Protein AF-0000000087743681 (afdb_homodimer)

Nearest PDB structures (foldseek):
  2qkp-assembly2_D  TM=9.495E-01  e=1.041E-11  Streptococcus mutans UA159
  3cax-assembly1_A-2  TM=4.106E-01  e=3.798E-18  Pyrococcus furiosus DSM 3638
  3vol-assembly1_A-2  TM=6.262E-01  e=2.852E-05  Pseudomonas aeruginosa PAO1
  4hi4-assembly1_B  TM=6.109E-01  e=2.702E-05  Pseudomonas aeruginosa
  4ew7-assembly1_A-2  TM=5.580E-01  e=5.424E-03  Salmonella enterica subsp. enterica serovar Typhimurium str. 14028S

Structure (mmCIF, N/CA/C/O backbone):
data_AF-0000000087743681-model_v1
#
loop_
_entity.id
_entity.type
_entity.pdbx_description
1 polymer 'Histidine kinase'
#
loop_
_atom_site.group_PDB
_atom_site.id
_atom_site.type_symbol
_atom_site.label_atom_id
_atom_site.label_alt_id
_atom_site.label_comp_id
_atom_site.label_asym_id
_atom_site.label_entity_id
_atom_site.label_seq_id
_atom_site.pdbx_PDB_ins_code
_atom_site.Cartn_x
_atom_site.Cartn_y
_atom_site.Cartn_z
_atom_site.occupancy
_atom_site.B_iso_or_equiv
_atom_site.auth_seq_id
_atom_site.auth_comp_id
_atom_site.auth_asym_id
_atom_site.auth_atom_id
_atom_site.pdbx_PDB_model_num
ATOM 1 N N . MET A 1 1 ? -3.689 -43.469 -3.391 1 66.62 1 MET A N 1
ATOM 2 C CA . MET A 1 1 ? -4.605 -44 -2.395 1 66.62 1 MET A CA 1
ATOM 3 C C . MET A 1 1 ? -5.988 -43.375 -2.516 1 66.62 1 MET A C 1
ATOM 5 O O . MET A 1 1 ? -6.988 -44.094 -2.627 1 66.62 1 MET A O 1
ATOM 9 N N . LEU A 1 2 ? -6.008 -42.125 -2.654 1 68.56 2 LEU A N 1
ATOM 10 C CA . LEU A 1 2 ? -7.305 -41.438 -2.693 1 68.56 2 LEU A CA 1
ATOM 11 C C . LEU A 1 2 ? -8.07 -41.812 -3.959 1 68.56 2 LEU A C 1
ATOM 13 O O . LEU A 1 2 ? -9.273 -42.062 -3.906 1 68.56 2 LEU A O 1
ATOM 17 N N . LEU A 1 3 ? -7.426 -42 -5.016 1 75.06 3 LEU A N 1
ATOM 18 C CA . LEU A 1 3 ? -8.094 -42.312 -6.277 1 75.06 3 LEU A CA 1
ATOM 19 C C . LEU A 1 3 ? -8.703 -43.719 -6.242 1 75.06 3 LEU A C 1
ATOM 21 O O . LEU A 1 3 ? -9.781 -43.938 -6.805 1 75.06 3 LEU A O 1
ATOM 25 N N . VAL A 1 4 ? -8.016 -44.5 -5.527 1 70.38 4 VAL A N 1
ATOM 26 C CA . VAL A 1 4 ? -8.516 -45.875 -5.402 1 70.38 4 VAL A CA 1
ATOM 27 C C . VAL A 1 4 ? -9.812 -45.875 -4.602 1 70.38 4 VAL A C 1
ATOM 29 O O . VAL A 1 4 ? -10.781 -46.562 -4.977 1 70.38 4 VAL A O 1
ATOM 32 N N . VAL A 1 5 ? -9.781 -45.094 -3.549 1 68.5 5 VAL A N 1
ATOM 33 C CA . VAL A 1 5 ? -10.961 -45 -2.695 1 68.5 5 VAL A CA 1
ATOM 34 C C . VAL A 1 5 ? -12.125 -44.406 -3.482 1 68.5 5 VAL A C 1
ATOM 36 O O . VAL A 1 5 ? -13.25 -44.906 -3.428 1 68.5 5 VAL A O 1
ATOM 39 N N . ILE A 1 6 ? -11.852 -43.469 -4.238 1 76.19 6 ILE A N 1
ATOM 40 C CA . ILE A 1 6 ? -12.898 -42.781 -4.965 1 76.19 6 ILE A CA 1
ATOM 41 C C . ILE A 1 6 ? -13.43 -43.656 -6.09 1 76.19 6 ILE A C 1
ATOM 43 O O . ILE A 1 6 ? -14.648 -43.719 -6.312 1 76.19 6 ILE A O 1
ATOM 47 N N . LYS A 1 7 ? -12.625 -44.344 -6.691 1 75.06 7 LYS A N 1
ATOM 48 C CA . LYS A 1 7 ? -13.047 -45.25 -7.75 1 75.06 7 LYS A CA 1
ATOM 49 C C . LYS A 1 7 ? -13.906 -46.375 -7.184 1 75.06 7 LYS A C 1
ATOM 51 O O . LYS A 1 7 ? -14.891 -46.781 -7.812 1 75.06 7 LYS A O 1
ATOM 56 N N . GLY A 1 8 ? -13.508 -46.812 -6.004 1 73.88 8 GLY A N 1
ATOM 57 C CA . GLY A 1 8 ? -14.336 -47.812 -5.34 1 73.88 8 GLY A CA 1
ATOM 58 C C . GLY A 1 8 ? -15.734 -47.312 -5.031 1 73.88 8 GLY A C 1
ATOM 59 O O . GLY A 1 8 ? -16.719 -48 -5.344 1 73.88 8 GLY A O 1
ATOM 60 N N . ALA A 1 9 ? -15.734 -46.156 -4.438 1 75.69 9 ALA A N 1
ATOM 61 C CA . ALA A 1 9 ? -17.031 -45.531 -4.129 1 75.69 9 ALA A CA 1
ATOM 62 C C . ALA A 1 9 ? -17.844 -45.312 -5.402 1 75.69 9 ALA A C 1
ATOM 64 O O . ALA A 1 9 ? -19.062 -45.469 -5.41 1 75.69 9 ALA A O 1
ATOM 65 N N . PHE A 1 10 ? -17.266 -44.969 -6.422 1 78.75 10 PHE A N 1
ATOM 66 C CA . PHE A 1 10 ? -17.891 -44.75 -7.715 1 78.75 10 PHE A CA 1
ATOM 67 C C . PHE A 1 10 ? -18.516 -46.031 -8.25 1 78.75 10 PHE A C 1
ATOM 69 O O . PHE A 1 10 ? -19.672 -46.031 -8.664 1 78.75 10 PHE A O 1
ATOM 76 N N . ASN A 1 11 ? -17.781 -47.094 -8.219 1 76.75 11 ASN A N 1
ATOM 77 C CA . ASN A 1 11 ? -18.25 -48.375 -8.719 1 76.75 11 ASN A CA 1
ATOM 78 C C . ASN A 1 11 ? -19.438 -48.875 -7.914 1 76.75 11 ASN A C 1
ATOM 80 O O . ASN A 1 11 ? -20.312 -49.562 -8.453 1 76.75 11 ASN A O 1
ATOM 84 N N . ASP A 1 12 ? -19.438 -48.438 -6.652 1 77.31 12 ASP A N 1
ATOM 85 C CA . ASP A 1 12 ? -20.516 -48.844 -5.773 1 77.31 12 ASP A CA 1
ATOM 86 C C . ASP A 1 12 ? -21.703 -47.906 -5.852 1 77.31 12 ASP A C 1
ATOM 88 O O . ASP A 1 12 ? -22.734 -48.125 -5.215 1 77.31 12 ASP A O 1
ATOM 92 N N . GLY A 1 13 ? -21.547 -46.875 -6.637 1 75.81 13 GLY A N 1
ATOM 93 C CA . GLY A 1 13 ? -22.609 -45.906 -6.738 1 75.81 13 GLY A CA 1
ATOM 94 C C . GLY A 1 13 ? -22.797 -45.094 -5.473 1 75.81 13 GLY A C 1
ATOM 95 O O . GLY A 1 13 ? -23.906 -44.688 -5.133 1 75.81 13 GLY A O 1
ATOM 96 N N . MET A 1 14 ? -21.688 -44.938 -4.723 1 81 14 MET A N 1
ATOM 97 C CA . MET A 1 14 ? -21.812 -44.312 -3.408 1 81 14 MET A CA 1
ATOM 98 C C . MET A 1 14 ? -20.969 -43.031 -3.332 1 81 14 MET A C 1
ATOM 100 O O . MET A 1 14 ? -20.344 -42.781 -2.307 1 81 14 MET A O 1
ATOM 104 N N . ILE A 1 15 ? -21.031 -42.375 -4.52 1 86.19 15 ILE A N 1
ATOM 105 C CA . ILE A 1 15 ? -20.312 -41.094 -4.477 1 86.19 15 ILE A CA 1
ATOM 106 C C . ILE A 1 15 ? -21.094 -40.094 -3.611 1 86.19 15 ILE A C 1
ATOM 108 O O . ILE A 1 15 ? -22.312 -39.969 -3.742 1 86.19 15 ILE A O 1
ATOM 112 N N . THR A 1 16 ? -20.453 -39.5 -2.59 1 84.38 16 THR A N 1
ATOM 113 C CA . THR A 1 16 ? -21.031 -38.5 -1.691 1 84.38 16 THR A CA 1
ATOM 114 C C . THR A 1 16 ? -20.422 -37.125 -1.944 1 84.38 16 THR A C 1
ATOM 116 O O . THR A 1 16 ? -19.328 -37.031 -2.508 1 84.38 16 THR A O 1
ATOM 119 N N . PRO A 1 17 ? -21.172 -36.188 -1.579 1 85.44 17 PRO A N 1
ATOM 120 C CA . PRO A 1 17 ? -20.609 -34.844 -1.67 1 85.44 17 PRO A CA 1
ATOM 121 C C . PRO A 1 17 ? -19.266 -34.688 -0.953 1 85.44 17 PRO A C 1
ATOM 123 O O . PRO A 1 17 ? -18.391 -33.938 -1.396 1 85.44 17 PRO A O 1
ATOM 126 N N . LYS A 1 18 ? -19.141 -35.375 0.052 1 86.06 18 LYS A N 1
ATOM 127 C CA . LYS A 1 18 ? -17.891 -35.344 0.809 1 86.06 18 LYS A CA 1
ATOM 128 C C . LYS A 1 18 ? -16.734 -35.875 -0.022 1 86.06 18 LYS A C 1
ATOM 130 O O . LYS A 1 18 ? -15.633 -35.344 0.007 1 86.06 18 LYS A O 1
ATOM 135 N N . LEU A 1 19 ? -16.969 -36.969 -0.723 1 85.75 19 LEU A N 1
ATOM 136 C CA . LEU A 1 19 ? -15.938 -37.562 -1.569 1 85.75 19 LEU A CA 1
ATOM 137 C C . LEU A 1 19 ? -15.578 -36.625 -2.721 1 85.75 19 LEU A C 1
ATOM 139 O O . LEU A 1 19 ? -14.406 -36.531 -3.098 1 85.75 19 LEU A O 1
ATOM 143 N N . VAL A 1 20 ? -16.578 -35.969 -3.252 1 88.06 20 VAL A N 1
ATOM 144 C CA . VAL A 1 20 ? -16.359 -35.031 -4.332 1 88.06 20 VAL A CA 1
ATOM 145 C C . VAL A 1 20 ? -15.508 -33.875 -3.822 1 88.06 20 VAL A C 1
ATOM 147 O O . VAL A 1 20 ? -14.586 -33.406 -4.5 1 88.06 20 VAL A O 1
ATOM 150 N N . ALA A 1 21 ? -15.797 -33.469 -2.625 1 86.88 21 ALA A N 1
ATOM 151 C CA . ALA A 1 21 ? -15.023 -32.406 -2.008 1 86.88 21 ALA A CA 1
ATOM 152 C C . ALA A 1 21 ? -13.578 -32.812 -1.78 1 86.88 21 ALA A C 1
ATOM 154 O O . ALA A 1 21 ? -12.648 -32.031 -1.954 1 86.88 21 ALA A O 1
ATOM 155 N N . GLN A 1 22 ? -13.398 -33.969 -1.445 1 87.12 22 GLN A N 1
ATOM 156 C CA . GLN A 1 22 ? -12.062 -34.469 -1.175 1 87.12 22 GLN A CA 1
ATOM 157 C C . GLN A 1 22 ? -11.227 -34.531 -2.449 1 87.12 22 GLN A C 1
ATOM 159 O O . GLN A 1 22 ? -10.047 -34.156 -2.445 1 87.12 22 GLN A O 1
ATOM 164 N N . ILE A 1 23 ? -11.82 -35 -3.527 1 90.19 23 ILE A N 1
ATOM 165 C CA . ILE A 1 23 ? -11.055 -35.125 -4.762 1 90.19 23 ILE A CA 1
ATOM 166 C C . ILE A 1 23 ? -10.75 -33.75 -5.332 1 90.19 23 ILE A C 1
ATOM 168 O O . ILE A 1 23 ? -9.758 -33.562 -6.047 1 90.19 23 ILE A O 1
ATOM 172 N N . ARG A 1 24 ? -11.523 -32.812 -5.02 1 90.81 24 ARG A N 1
ATOM 173 C CA . ARG A 1 24 ? -11.312 -31.438 -5.496 1 90.81 24 ARG A CA 1
ATOM 174 C C . ARG A 1 24 ? -10.039 -30.844 -4.895 1 90.81 24 ARG A C 1
ATOM 176 O O . ARG A 1 24 ? -9.516 -29.844 -5.402 1 90.81 24 ARG A O 1
ATOM 183 N N . GLU A 1 25 ? -9.516 -31.391 -3.857 1 90.81 25 GLU A N 1
ATOM 184 C CA . GLU A 1 25 ? -8.258 -30.953 -3.26 1 90.81 25 GLU A CA 1
ATOM 185 C C . GLU A 1 25 ? -7.105 -31.094 -4.246 1 90.81 25 GLU A C 1
ATOM 187 O O . GLU A 1 25 ? -6.035 -30.5 -4.043 1 90.81 25 GLU A O 1
ATOM 192 N N . ILE A 1 26 ? -7.375 -31.859 -5.312 1 92.56 26 ILE A N 1
ATOM 193 C CA . ILE A 1 26 ? -6.34 -32.062 -6.32 1 92.56 26 ILE A CA 1
ATOM 194 C C . ILE A 1 26 ? -5.91 -30.734 -6.906 1 92.56 26 ILE A C 1
ATOM 196 O O . ILE A 1 26 ? -4.805 -30.609 -7.438 1 92.56 26 ILE A O 1
ATOM 200 N N . ALA A 1 27 ? -6.797 -29.781 -6.797 1 90.94 27 ALA A N 1
ATOM 201 C CA . ALA A 1 27 ? -6.496 -28.438 -7.277 1 90.94 27 ALA A CA 1
ATOM 202 C C . ALA A 1 27 ? -5.262 -27.859 -6.586 1 90.94 27 ALA A C 1
ATOM 204 O O . ALA A 1 27 ? -4.484 -27.125 -7.199 1 90.94 27 ALA A O 1
ATOM 205 N N . ILE A 1 28 ? -5.047 -28.156 -5.355 1 90.44 28 ILE A N 1
ATOM 206 C CA . ILE A 1 28 ? -3.891 -27.688 -4.598 1 90.44 28 ILE A CA 1
ATOM 207 C C . ILE A 1 28 ? -2.615 -28.297 -5.176 1 90.44 28 ILE A C 1
ATOM 209 O O . ILE A 1 28 ? -1.618 -27.609 -5.367 1 90.44 28 ILE A O 1
ATOM 213 N N . HIS A 1 29 ? -2.736 -29.625 -5.477 1 92.38 29 HIS A N 1
ATOM 214 C CA . HIS A 1 29 ? -1.619 -30.328 -6.094 1 92.38 29 HIS A CA 1
ATOM 215 C C . HIS A 1 29 ? -1.269 -29.734 -7.449 1 92.38 29 HIS A C 1
ATOM 217 O O . HIS A 1 29 ? -0.092 -29.516 -7.754 1 92.38 29 HIS A O 1
ATOM 223 N N . TYR A 1 30 ? -2.293 -29.453 -8.211 1 93 30 TYR A N 1
ATOM 224 C CA . TYR A 1 30 ? -2.078 -28.891 -9.531 1 93 30 TYR A CA 1
ATOM 225 C C . TYR A 1 30 ? -1.488 -27.484 -9.438 1 93 30 TYR A C 1
ATOM 227 O O . TYR A 1 30 ? -0.643 -27.109 -10.25 1 93 30 TYR A O 1
ATOM 235 N N . ALA A 1 31 ? -1.891 -26.734 -8.469 1 91.06 31 ALA A N 1
ATOM 236 C CA . ALA A 1 31 ? -1.338 -25.406 -8.266 1 91.06 31 ALA A CA 1
ATOM 237 C C . ALA A 1 31 ? 0.148 -25.469 -7.926 1 91.06 31 ALA A C 1
ATOM 239 O O . ALA A 1 31 ? 0.943 -24.672 -8.43 1 91.06 31 ALA A O 1
ATOM 240 N N . LYS A 1 32 ? 0.505 -26.375 -7.102 1 91.44 32 LYS A N 1
ATOM 241 C CA . LYS A 1 32 ? 1.907 -26.562 -6.742 1 91.44 32 LYS A CA 1
ATOM 242 C C . LYS A 1 32 ? 2.756 -26.875 -7.973 1 91.44 32 LYS A C 1
ATOM 244 O O . LYS A 1 32 ? 3.814 -26.266 -8.164 1 91.44 32 LYS A O 1
ATOM 249 N N . LYS A 1 33 ? 2.281 -27.781 -8.773 1 92.62 33 LYS A N 1
ATOM 250 C CA . LYS A 1 33 ? 3 -28.141 -9.992 1 92.62 33 LYS A CA 1
ATOM 251 C C . LYS A 1 33 ? 3.119 -26.938 -10.93 1 92.62 33 LYS A C 1
ATOM 253 O O . LYS A 1 33 ? 4.199 -26.656 -11.453 1 92.62 33 LYS A O 1
ATOM 258 N N . GLY A 1 34 ? 2.018 -26.312 -11.102 1 91.38 34 GLY A N 1
ATOM 259 C CA . GLY A 1 34 ? 1.958 -25.172 -12.016 1 91.38 34 GLY A CA 1
ATOM 260 C C . GLY A 1 34 ? 2.84 -24.016 -11.586 1 91.38 34 GLY A C 1
ATOM 261 O O . GLY A 1 34 ? 3.434 -23.344 -12.43 1 91.38 34 GLY A O 1
ATOM 262 N N . ASP A 1 35 ? 2.971 -23.844 -10.297 1 90.69 35 ASP A N 1
ATOM 263 C CA . ASP A 1 35 ? 3.701 -22.703 -9.773 1 90.69 35 ASP A CA 1
ATOM 264 C C . ASP A 1 35 ? 5.184 -23.016 -9.602 1 90.69 35 ASP A C 1
ATOM 266 O O . ASP A 1 35 ? 6.043 -22.172 -9.828 1 90.69 35 ASP A O 1
ATOM 270 N N . LEU A 1 36 ? 5.516 -24.234 -9.258 1 92.62 36 LEU A N 1
ATOM 271 C CA . LEU A 1 36 ? 6.863 -24.531 -8.773 1 92.62 36 LEU A CA 1
ATOM 272 C C . LEU A 1 36 ? 7.668 -25.281 -9.812 1 92.62 36 LEU A C 1
ATOM 274 O O . LEU A 1 36 ? 8.891 -25.156 -9.883 1 92.62 36 LEU A O 1
ATOM 278 N N . LEU A 1 37 ? 7.008 -26.094 -10.68 1 93.5 37 LEU A N 1
ATOM 279 C CA . LEU A 1 37 ? 7.766 -27 -11.539 1 93.5 37 LEU A CA 1
ATOM 280 C C . LEU A 1 37 ? 7.68 -26.547 -13 1 93.5 37 LEU A C 1
ATOM 282 O O . LEU A 1 37 ? 8.711 -26.359 -13.648 1 93.5 37 LEU A O 1
ATOM 286 N N . TYR A 1 38 ? 6.477 -26.312 -13.523 1 93 38 TYR A N 1
ATOM 287 C CA . TYR A 1 38 ? 6.289 -26.047 -14.945 1 93 38 TYR A CA 1
ATOM 288 C C . TYR A 1 38 ? 7.047 -24.797 -15.375 1 93 38 TYR A C 1
ATOM 290 O O . TYR A 1 38 ? 7.816 -24.828 -16.344 1 93 38 TYR A O 1
ATOM 298 N N . PRO A 1 39 ? 6.879 -23.734 -14.641 1 90.88 39 PRO A N 1
ATOM 299 C CA . PRO A 1 39 ? 7.574 -22.516 -15.07 1 90.88 39 PRO A CA 1
ATOM 300 C C . PRO A 1 39 ? 9.094 -22.656 -15.031 1 90.88 39 PRO A C 1
ATOM 302 O O . PRO A 1 39 ? 9.789 -22.156 -15.914 1 90.88 39 PRO A O 1
ATOM 305 N N . HIS A 1 40 ? 9.539 -23.312 -13.992 1 90.88 40 HIS A N 1
ATOM 306 C CA . HIS A 1 40 ? 10.977 -23.48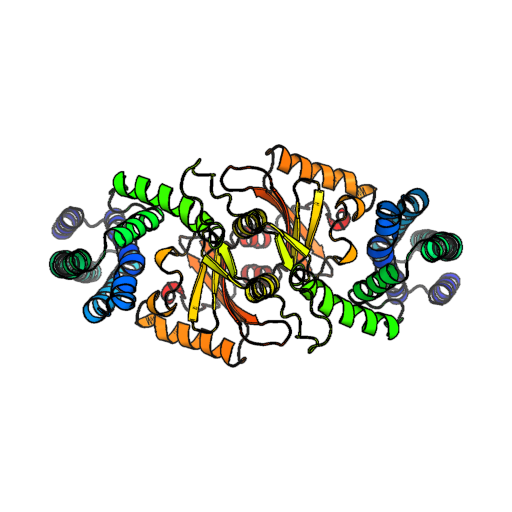4 -13.844 1 90.88 40 HIS A CA 1
ATOM 307 C C . HIS A 1 40 ? 11.547 -24.344 -14.969 1 90.88 40 HIS A C 1
ATOM 309 O O . HIS A 1 40 ? 12.594 -24.016 -15.531 1 90.88 40 HIS A O 1
ATOM 315 N N . LEU A 1 41 ? 10.891 -25.406 -15.344 1 92.69 41 LEU A N 1
ATOM 316 C CA . LEU A 1 41 ? 11.289 -26.25 -16.469 1 92.69 41 LEU A CA 1
ATOM 317 C C . LEU A 1 41 ? 11.328 -25.453 -17.766 1 92.69 41 LEU A C 1
ATOM 319 O O . LEU A 1 41 ? 12.281 -25.562 -18.547 1 92.69 41 LEU A O 1
ATOM 323 N N . LYS A 1 42 ? 10.367 -24.703 -17.906 1 89.75 42 LYS A N 1
ATOM 324 C CA . LYS A 1 42 ? 10.219 -23.938 -19.141 1 89.75 42 LYS A CA 1
ATOM 325 C C . LYS A 1 42 ? 11.273 -22.828 -19.234 1 89.75 42 LYS A C 1
ATOM 327 O O . LYS A 1 42 ? 11.969 -22.719 -20.25 1 89.75 42 LYS A O 1
ATOM 332 N N . THR A 1 43 ? 11.469 -22.062 -18.203 1 89.69 43 THR A N 1
ATOM 333 C CA . THR A 1 43 ? 12.273 -20.844 -18.266 1 89.69 43 THR A CA 1
ATOM 334 C C . THR A 1 43 ? 13.758 -21.172 -18.109 1 89.69 43 THR A C 1
ATOM 336 O O . THR A 1 43 ? 14.602 -20.562 -18.781 1 89.69 43 THR A O 1
ATOM 339 N N . LYS A 1 44 ? 14.055 -22.109 -17.297 1 89.31 44 LYS A N 1
ATOM 340 C CA . LYS A 1 44 ? 15.461 -22.391 -17.016 1 89.31 44 LYS A CA 1
ATOM 341 C C . LYS A 1 44 ? 16 -23.484 -17.938 1 89.31 44 LYS A C 1
ATOM 343 O O . LYS A 1 44 ? 17.172 -23.438 -18.328 1 89.31 44 LYS A O 1
ATOM 348 N N . TYR A 1 45 ? 15.211 -24.422 -18.328 1 92 45 TYR A N 1
ATOM 349 C CA . TYR A 1 45 ? 15.719 -25.594 -19.047 1 92 45 TYR A CA 1
ATOM 350 C C . TYR A 1 45 ? 15.102 -25.688 -20.422 1 92 45 TYR A C 1
ATOM 352 O O . TYR A 1 45 ? 15.344 -26.656 -21.156 1 92 45 TYR A O 1
ATOM 360 N N . ASP A 1 46 ? 14.203 -24.766 -20.75 1 90.88 46 ASP A N 1
ATOM 361 C CA . ASP A 1 46 ? 13.594 -24.688 -22.062 1 90.88 46 ASP A CA 1
ATOM 362 C C . ASP A 1 46 ? 12.781 -25.938 -22.375 1 90.88 46 ASP A C 1
ATOM 364 O O . ASP A 1 46 ? 12.812 -26.438 -23.5 1 90.88 46 ASP A O 1
ATOM 368 N N . ILE A 1 47 ? 12.266 -26.516 -21.406 1 90.31 47 ILE A N 1
ATOM 369 C CA . ILE A 1 47 ? 11.383 -27.672 -21.562 1 90.31 47 ILE A CA 1
ATOM 370 C C . ILE A 1 47 ? 9.93 -27.234 -21.391 1 90.31 47 ILE A C 1
ATOM 372 O O . ILE A 1 47 ? 9.414 -27.203 -20.281 1 90.31 47 ILE A O 1
ATOM 376 N N . SER A 1 48 ? 9.258 -26.953 -22.469 1 85.75 48 SER A N 1
ATOM 377 C CA . SER A 1 48 ? 7.93 -26.344 -22.422 1 85.75 48 SER A CA 1
ATOM 378 C C . SER A 1 48 ? 6.855 -27.328 -22.875 1 85.75 48 SER A C 1
ATOM 380 O O . SER A 1 48 ? 5.695 -27.219 -22.484 1 85.75 48 SER A O 1
ATOM 382 N N . GLY A 1 49 ? 7.172 -28.25 -23.703 1 83.88 49 GLY A N 1
ATOM 383 C CA . GLY A 1 49 ? 6.176 -29.141 -24.25 1 83.88 49 GLY A CA 1
ATOM 384 C C . GLY A 1 49 ? 5.355 -29.859 -23.203 1 83.88 49 GLY A C 1
ATOM 385 O O . GLY A 1 49 ? 4.172 -29.562 -23.016 1 83.88 49 GLY A O 1
ATOM 386 N N . PRO A 1 50 ? 5.992 -30.672 -22.5 1 82.62 50 PRO A N 1
ATOM 387 C CA . PRO A 1 50 ? 5.273 -31.391 -21.453 1 82.62 50 PRO A CA 1
ATOM 388 C C . PRO A 1 50 ? 4.625 -30.469 -20.422 1 82.62 50 PRO A C 1
ATOM 390 O O . PRO A 1 50 ? 3.488 -30.703 -20.016 1 82.62 50 PRO A O 1
ATOM 393 N N . SER A 1 51 ? 5.277 -29.438 -20.125 1 83.94 51 SER A N 1
ATOM 394 C CA . SER A 1 51 ? 4.785 -28.516 -19.094 1 83.94 51 SER A CA 1
ATOM 395 C C . SER A 1 51 ? 3.504 -27.828 -19.547 1 83.94 51 SER A C 1
ATOM 397 O O . SER A 1 51 ? 2.518 -27.797 -18.797 1 83.94 51 SER A O 1
ATOM 399 N N . ASP A 1 52 ? 3.453 -27.312 -20.75 1 88.81 52 ASP A N 1
ATOM 400 C CA . ASP A 1 52 ? 2.303 -26.562 -21.25 1 88.81 52 ASP A CA 1
ATOM 401 C C . ASP A 1 52 ? 1.074 -27.453 -21.375 1 88.81 52 ASP A C 1
ATOM 403 O O . ASP A 1 52 ? -0.027 -27.062 -20.984 1 88.81 52 ASP A O 1
ATOM 407 N N . VAL A 1 53 ? 1.281 -28.578 -21.875 1 90.56 53 VAL A N 1
ATOM 408 C CA . VAL A 1 53 ? 0.176 -29.516 -22.094 1 90.56 53 VAL A CA 1
ATOM 409 C C . VAL A 1 53 ? -0.372 -29.984 -20.766 1 90.56 53 VAL A C 1
ATOM 411 O O . VAL A 1 53 ? -1.584 -29.969 -20.531 1 90.56 53 VAL A O 1
ATOM 414 N N . MET A 1 54 ? 0.497 -30.359 -19.938 1 93.19 54 MET A N 1
ATOM 415 C CA . MET A 1 54 ? 0.061 -30.891 -18.656 1 93.19 54 MET A CA 1
ATOM 416 C C . MET A 1 54 ? -0.634 -29.812 -17.828 1 93.19 54 MET A C 1
ATOM 418 O O . MET A 1 54 ? -1.612 -30.094 -17.125 1 93.19 54 MET A O 1
ATOM 422 N N . TRP A 1 55 ? -0.109 -28.625 -17.922 1 92.06 55 TRP A N 1
ATOM 423 C CA . TRP A 1 55 ? -0.731 -27.516 -17.203 1 92.06 55 TRP A CA 1
ATOM 424 C C . TRP A 1 55 ? -2.15 -27.281 -17.703 1 92.06 55 TRP A C 1
ATOM 426 O O . TRP A 1 55 ? -3.076 -27.109 -16.906 1 92.06 55 TRP A O 1
ATOM 436 N N . THR A 1 56 ? -2.309 -27.297 -18.953 1 91.94 56 THR A N 1
ATOM 437 C CA . THR A 1 56 ? -3.621 -27.125 -19.578 1 91.94 56 THR A CA 1
ATOM 438 C C . THR A 1 56 ? -4.59 -28.203 -19.094 1 91.94 56 THR A C 1
ATOM 440 O O . THR A 1 56 ? -5.727 -27.906 -18.734 1 91.94 56 THR A O 1
ATOM 443 N N . VAL A 1 57 ? -4.094 -29.375 -19.109 1 94.38 57 VAL A N 1
ATOM 444 C CA . VAL A 1 57 ? -4.926 -30.5 -18.703 1 94.38 57 VAL A CA 1
ATOM 445 C C . VAL A 1 57 ? -5.281 -30.359 -17.219 1 94.38 57 VAL A C 1
ATOM 447 O O . VAL A 1 57 ? -6.414 -30.641 -16.812 1 94.38 57 VAL A O 1
ATOM 450 N N . ASP A 1 58 ? -4.297 -29.969 -16.359 1 94.38 58 ASP A N 1
ATOM 451 C CA . ASP A 1 58 ? -4.566 -29.703 -14.945 1 94.38 58 ASP A CA 1
ATOM 452 C C . ASP A 1 58 ? -5.746 -28.75 -14.781 1 94.38 58 ASP A C 1
ATOM 454 O O . ASP A 1 58 ? -6.66 -29 -14 1 94.38 58 ASP A O 1
ATOM 458 N N . ASP A 1 59 ? -5.734 -27.734 -15.578 1 92.19 59 ASP A N 1
ATOM 459 C CA . ASP A 1 59 ? -6.766 -26.719 -15.5 1 92.19 59 ASP A CA 1
ATOM 460 C C . ASP A 1 59 ? -8.125 -27.266 -15.922 1 92.19 59 ASP A C 1
ATOM 462 O O . ASP A 1 59 ? -9.148 -26.969 -15.305 1 92.19 59 ASP A O 1
ATOM 466 N N . GLU A 1 60 ? -8.117 -28 -16.906 1 93.69 60 GLU A N 1
ATOM 467 C CA . GLU A 1 60 ? -9.359 -28.594 -17.391 1 93.69 60 GLU A CA 1
ATOM 468 C C . GLU A 1 60 ? -9.977 -29.516 -16.359 1 93.69 60 GLU A C 1
ATOM 470 O O . GLU A 1 60 ? -11.195 -29.5 -16.141 1 93.69 60 GLU A O 1
ATOM 475 N N . ILE A 1 61 ? -9.133 -30.297 -15.75 1 94.38 61 ILE A N 1
ATOM 476 C CA . ILE A 1 61 ? -9.594 -31.219 -14.719 1 94.38 61 ILE A CA 1
ATOM 477 C C . ILE A 1 61 ? -10.164 -30.438 -13.539 1 94.38 61 ILE A C 1
ATOM 479 O O . ILE A 1 61 ? -11.258 -30.734 -13.055 1 94.38 61 ILE A O 1
ATOM 483 N N . ARG A 1 62 ? -9.383 -29.484 -13.125 1 93.38 62 ARG A N 1
ATOM 484 C CA . ARG A 1 62 ? -9.812 -28.625 -12.016 1 93.38 62 ARG A CA 1
ATOM 485 C C . ARG A 1 62 ? -11.172 -28 -12.312 1 93.38 62 ARG A C 1
ATOM 487 O O . ARG A 1 62 ? -12.078 -28.031 -11.477 1 93.38 62 ARG A O 1
ATOM 494 N N . ASP A 1 63 ? -11.359 -27.469 -13.523 1 92 63 ASP A N 1
ATOM 495 C CA . ASP A 1 63 ? -12.594 -26.797 -13.93 1 92 63 ASP A CA 1
ATOM 496 C C . ASP A 1 63 ? -13.766 -27.766 -13.953 1 92 63 ASP A C 1
ATOM 498 O O . ASP A 1 63 ? -14.867 -27.422 -13.516 1 92 63 ASP A O 1
ATOM 502 N N . GLU A 1 64 ? -13.5 -28.875 -14.445 1 93.25 64 GLU A N 1
ATOM 503 C CA . GLU A 1 64 ? -14.547 -29.891 -14.523 1 93.25 64 GLU A CA 1
ATOM 504 C C . GLU A 1 64 ? -14.984 -30.344 -13.133 1 93.25 64 GLU A C 1
ATOM 506 O O . GLU A 1 64 ? -16.172 -30.516 -12.875 1 93.25 64 GLU A O 1
ATOM 511 N N . LEU A 1 65 ? -14.047 -30.531 -12.289 1 92.69 65 LEU A N 1
ATOM 512 C CA . LEU A 1 65 ? -14.375 -30.938 -10.922 1 92.69 65 LEU A CA 1
ATOM 513 C C . LEU A 1 65 ? -15.156 -29.844 -10.211 1 92.69 65 LEU A C 1
ATOM 515 O O . LEU A 1 65 ? -16.062 -30.125 -9.422 1 92.69 65 LEU A O 1
ATOM 519 N N . ASN A 1 66 ? -14.773 -28.656 -10.438 1 90 66 ASN A N 1
ATOM 520 C CA . ASN A 1 66 ? -15.492 -27.531 -9.859 1 90 66 ASN A CA 1
ATOM 521 C C . ASN A 1 66 ? -16.938 -27.5 -10.328 1 90 66 ASN A C 1
ATOM 523 O O . ASN A 1 66 ? -17.844 -27.266 -9.523 1 90 66 ASN A O 1
ATOM 527 N N . ARG A 1 67 ? -17.141 -27.688 -11.602 1 91.12 67 ARG A N 1
ATOM 528 C CA . ARG A 1 67 ? -18.484 -27.734 -12.172 1 91.12 67 ARG A CA 1
ATOM 529 C C . ARG A 1 67 ? -19.297 -28.859 -11.562 1 91.12 67 ARG A C 1
ATOM 531 O O . ARG A 1 67 ? -20.453 -28.656 -11.156 1 91.12 67 ARG A O 1
ATOM 538 N N . LEU A 1 68 ? -18.703 -29.969 -11.5 1 91.69 68 LEU A N 1
ATOM 539 C CA . LEU A 1 68 ? -19.391 -31.141 -10.992 1 91.69 68 LEU A CA 1
ATOM 540 C C . LEU A 1 68 ? -19.703 -31 -9.508 1 91.69 68 LEU A C 1
ATOM 542 O O . LEU A 1 68 ? -20.703 -31.516 -9.023 1 91.69 68 LEU A O 1
ATOM 546 N N . GLY A 1 69 ? -18.828 -30.359 -8.836 1 90.5 69 GLY A N 1
ATOM 547 C CA . GLY A 1 69 ? -19 -30.156 -7.402 1 90.5 69 GLY A CA 1
ATOM 548 C C . GLY A 1 69 ? -20.172 -29.266 -7.059 1 90.5 69 GLY A C 1
ATOM 549 O O . GLY A 1 69 ? -20.641 -29.266 -5.922 1 90.5 69 GLY A O 1
ATOM 550 N N . LYS A 1 70 ? -20.688 -28.531 -7.969 1 87.88 70 LYS A N 1
ATOM 551 C CA . LYS A 1 70 ? -21.781 -27.594 -7.738 1 87.88 70 LYS A CA 1
ATOM 552 C C . LYS A 1 70 ? -23.141 -28.281 -7.863 1 87.88 70 LYS A C 1
ATOM 554 O O . LYS A 1 70 ? -24.156 -27.734 -7.449 1 87.88 70 LYS A O 1
ATOM 559 N N . PHE A 1 71 ? -23.094 -29.516 -8.391 1 86.12 71 PHE A N 1
ATOM 560 C CA . PHE A 1 71 ? -24.344 -30.25 -8.57 1 86.12 71 PHE A CA 1
ATOM 561 C C . PHE A 1 71 ? -24.812 -30.844 -7.246 1 86.12 71 PHE A C 1
ATOM 563 O O . PHE A 1 71 ? -24 -31.312 -6.449 1 86.12 71 PHE A O 1
ATOM 570 N N . ILE A 1 72 ? -26.094 -30.812 -7.098 1 78.75 72 ILE A N 1
ATOM 571 C CA . ILE A 1 72 ? -26.703 -31.391 -5.906 1 78.75 72 ILE A CA 1
ATOM 572 C C . ILE A 1 72 ? -27.203 -32.812 -6.215 1 78.75 72 ILE A C 1
ATOM 574 O O . ILE A 1 72 ? -27.172 -33.688 -5.344 1 78.75 72 ILE A O 1
ATOM 578 N N . ASP A 1 73 ? -27.656 -33 -7.414 1 82.88 73 ASP A N 1
ATOM 579 C CA . ASP A 1 73 ? -28.203 -34.281 -7.832 1 82.88 73 ASP A CA 1
ATOM 580 C C . ASP A 1 73 ? -27.203 -35.031 -8.727 1 82.88 73 ASP A C 1
ATOM 582 O O . ASP A 1 73 ? -26.781 -34.5 -9.758 1 82.88 73 ASP A O 1
ATOM 586 N N . TYR A 1 74 ? -26.906 -36.281 -8.25 1 86.5 74 TYR A N 1
ATOM 587 C CA . TYR A 1 74 ? -25.938 -37.062 -8.992 1 86.5 74 TYR A CA 1
ATOM 588 C C . TYR A 1 74 ? -26.641 -38.062 -9.906 1 86.5 74 TYR A C 1
ATOM 590 O O . TYR A 1 74 ? -26.609 -39.281 -9.672 1 86.5 74 TYR A O 1
ATOM 598 N N . GLY A 1 75 ? -27.25 -37.594 -10.984 1 87.5 75 GLY A N 1
ATOM 599 C CA . GLY A 1 75 ? -27.891 -38.469 -11.945 1 87.5 75 GLY A CA 1
ATOM 600 C C . GLY A 1 75 ? -26.906 -39.219 -12.828 1 87.5 75 GLY A C 1
ATOM 601 O O . GLY A 1 75 ? -25.703 -39.125 -12.648 1 87.5 75 GLY A O 1
ATOM 602 N N . PRO A 1 76 ? -27.422 -40.094 -13.727 1 88.81 76 PRO A N 1
ATOM 603 C CA . PRO A 1 76 ? -26.562 -40.906 -14.602 1 88.81 76 PRO A CA 1
ATOM 604 C C . PRO A 1 76 ? -25.578 -40.062 -15.414 1 88.81 76 PRO A C 1
ATOM 606 O O . PRO A 1 76 ? -24.422 -40.438 -15.57 1 88.81 76 PRO A O 1
ATOM 609 N N . SER A 1 77 ? -25.969 -38.969 -15.867 1 91 77 SER A N 1
ATOM 610 C CA . SER A 1 77 ? -25.109 -38.062 -16.656 1 91 77 SER A CA 1
ATOM 611 C C . SER A 1 77 ? -23.969 -37.531 -15.805 1 91 77 SER A C 1
ATOM 613 O O . SER A 1 77 ? -22.844 -37.375 -16.281 1 91 77 SER A O 1
ATOM 615 N N . TRP A 1 78 ? -24.266 -37.188 -14.562 1 92.5 78 TRP A N 1
ATOM 616 C CA . TRP A 1 78 ? -23.234 -36.719 -13.633 1 92.5 78 TRP A CA 1
ATOM 617 C C . TRP A 1 78 ? -22.172 -37.781 -13.406 1 92.5 78 TRP A C 1
ATOM 619 O O . TRP A 1 78 ? -20.969 -37.5 -13.477 1 92.5 78 TRP A O 1
ATOM 629 N N . TYR A 1 79 ? -22.625 -39 -13.25 1 90.12 79 TYR A N 1
ATOM 630 C CA . TYR A 1 79 ? -21.688 -40.094 -13 1 90.12 79 TYR A CA 1
ATOM 631 C C . TYR A 1 79 ? -20.797 -40.344 -14.203 1 90.12 79 TYR A C 1
ATOM 633 O O . TYR A 1 79 ? -19.609 -40.656 -14.055 1 90.12 79 TYR A O 1
ATOM 641 N N . GLU A 1 80 ? -21.391 -40.25 -15.312 1 91.5 80 GLU A N 1
ATOM 642 C CA . GLU A 1 80 ? -20.594 -40.438 -16.531 1 91.5 80 GLU A CA 1
ATOM 643 C C . GLU A 1 80 ? -19.5 -39.375 -16.641 1 91.5 80 GLU A C 1
ATOM 645 O O . GLU A 1 80 ? -18.344 -39.719 -16.938 1 91.5 80 GLU A O 1
ATOM 650 N N . LYS A 1 81 ? -19.859 -38.219 -16.422 1 93.38 81 LYS A N 1
ATOM 651 C CA . LYS A 1 81 ? -18.891 -37.125 -16.484 1 93.38 81 LYS A CA 1
ATOM 652 C C . LYS A 1 81 ? -17.812 -37.281 -15.406 1 93.38 81 LYS A C 1
ATOM 654 O O . LYS A 1 81 ? -16.641 -37 -15.641 1 93.38 81 LYS A O 1
ATOM 659 N N . PHE A 1 82 ? -18.281 -37.656 -14.258 1 93.31 82 PHE A N 1
ATOM 660 C CA . PHE A 1 82 ? -17.359 -37.844 -13.141 1 93.31 82 PHE A CA 1
ATOM 661 C C . PHE A 1 82 ? -16.359 -38.938 -13.438 1 93.31 82 PHE A C 1
ATOM 663 O O . PHE A 1 82 ? -15.18 -38.812 -13.109 1 93.31 82 PHE A O 1
ATOM 670 N N . GLU A 1 83 ? -16.844 -40 -14.039 1 90.19 83 GLU A N 1
ATOM 671 C CA . GLU A 1 83 ? -15.953 -41.094 -14.422 1 90.19 83 GLU A CA 1
ATOM 672 C C . GLU A 1 83 ? -14.883 -40.625 -15.406 1 90.19 83 GLU A C 1
ATOM 674 O O . GLU A 1 83 ? -13.727 -41.031 -15.305 1 90.19 83 GLU A O 1
ATOM 679 N N . VAL A 1 84 ? -15.281 -39.875 -16.344 1 94.06 84 VAL A N 1
ATOM 680 C CA . VAL A 1 84 ? -14.359 -39.344 -17.344 1 94.06 84 VAL A CA 1
ATOM 681 C C . VAL A 1 84 ? -13.258 -38.531 -16.672 1 94.06 84 VAL A C 1
ATOM 683 O O . VAL A 1 84 ? -12.078 -38.656 -17 1 94.06 84 VAL A O 1
ATOM 686 N N . VAL A 1 85 ? -13.664 -37.656 -15.727 1 94.75 85 VAL A N 1
ATOM 687 C CA . VAL A 1 85 ? -12.695 -36.812 -15.039 1 94.75 85 VAL A CA 1
ATOM 688 C C . VAL A 1 85 ? -11.742 -37.688 -14.211 1 94.75 85 VAL A C 1
ATOM 690 O O . VAL A 1 85 ? -10.539 -37.406 -14.156 1 94.75 85 VAL A O 1
ATOM 693 N N . LEU A 1 86 ? -12.258 -38.719 -13.625 1 92.19 86 LEU A N 1
ATOM 694 C CA . LEU A 1 86 ? -11.414 -39.594 -12.836 1 92.19 86 LEU A CA 1
ATOM 695 C C . LEU A 1 86 ? -10.375 -40.281 -13.719 1 92.19 86 LEU A C 1
ATOM 697 O O . LEU A 1 86 ? -9.227 -40.469 -13.305 1 92.19 86 LEU A O 1
ATOM 701 N N . LYS A 1 87 ? -10.836 -40.688 -14.867 1 93.38 87 LYS A N 1
ATOM 702 C CA . LYS A 1 87 ? -9.906 -41.312 -15.805 1 93.38 87 LYS A CA 1
ATOM 703 C C . LYS A 1 87 ? -8.805 -40.344 -16.203 1 93.38 87 LYS A C 1
ATOM 705 O O . LYS A 1 87 ? -7.641 -40.719 -16.328 1 93.38 87 LYS A O 1
ATOM 710 N N . ARG A 1 88 ? -9.141 -39.156 -16.422 1 95.25 88 ARG A N 1
ATOM 711 C CA . ARG A 1 88 ? -8.172 -38.125 -16.781 1 95.25 88 ARG A CA 1
ATOM 712 C C . ARG A 1 88 ? -7.18 -37.875 -15.648 1 95.25 88 ARG A C 1
ATOM 714 O O . ARG A 1 88 ? -5.992 -37.656 -15.891 1 95.25 88 ARG A O 1
ATOM 721 N N . ILE A 1 89 ? -7.641 -37.906 -14.445 1 94.94 89 ILE A N 1
ATOM 722 C CA . ILE A 1 89 ? -6.777 -37.75 -13.281 1 94.94 89 ILE A CA 1
ATOM 723 C C . ILE A 1 89 ? -5.766 -38.875 -13.234 1 94.94 89 ILE A C 1
ATOM 725 O O . ILE A 1 89 ? -4.578 -38.656 -12.992 1 94.94 89 ILE A O 1
ATOM 729 N N . GLU A 1 90 ? -6.25 -40.062 -13.5 1 93.44 90 GLU A N 1
ATOM 730 C CA . GLU A 1 90 ? -5.371 -41.219 -13.516 1 93.44 90 GLU A CA 1
ATOM 731 C C . GLU A 1 90 ? -4.297 -41.094 -14.586 1 93.44 90 GLU A C 1
ATOM 733 O O . GLU A 1 90 ? -3.131 -41.406 -14.352 1 93.44 90 GLU A O 1
ATOM 738 N N . GLU A 1 91 ? -4.727 -40.688 -15.727 1 94.81 91 GLU A N 1
ATOM 739 C CA . GLU A 1 91 ? -3.779 -40.5 -16.812 1 94.81 91 GLU A CA 1
ATOM 740 C C . GLU A 1 91 ? -2.738 -39.438 -16.438 1 94.81 91 GLU A C 1
ATOM 742 O O . GLU A 1 91 ? -1.558 -39.594 -16.766 1 94.81 91 GLU A O 1
ATOM 747 N N . MET A 1 92 ? -3.184 -38.375 -15.797 1 95.38 92 MET A N 1
ATOM 748 C CA . MET A 1 92 ? -2.264 -37.312 -15.383 1 95.38 92 MET A CA 1
ATOM 749 C C . MET A 1 92 ? -1.26 -37.844 -14.359 1 95.38 92 MET A C 1
ATOM 751 O O . MET A 1 92 ? -0.076 -37.5 -14.414 1 95.38 92 MET A O 1
ATOM 755 N N . ILE A 1 93 ? -1.724 -38.656 -13.445 1 93.62 93 ILE A N 1
ATOM 756 C CA . ILE A 1 93 ? -0.837 -39.25 -12.445 1 93.62 93 ILE A CA 1
ATOM 757 C C . ILE A 1 93 ? 0.252 -40.062 -13.141 1 93.62 93 ILE A C 1
ATOM 759 O O . ILE A 1 93 ? 1.427 -39.969 -12.773 1 93.62 93 ILE A O 1
ATOM 763 N N . TYR A 1 94 ? -0.172 -40.781 -14.125 1 94.5 94 TYR A N 1
ATOM 764 C CA . TYR A 1 94 ? 0.788 -41.562 -14.898 1 94.5 94 TYR A CA 1
ATOM 765 C C . TYR A 1 94 ? 1.82 -40.656 -15.562 1 94.5 94 TYR A C 1
ATOM 767 O O . TYR A 1 94 ? 3.023 -40.906 -15.484 1 94.5 94 TYR A O 1
ATOM 775 N N . LYS A 1 95 ? 1.395 -39.656 -16.234 1 94.62 95 LYS A N 1
ATOM 776 C CA . LYS A 1 95 ? 2.283 -38.719 -16.922 1 94.62 95 LYS A CA 1
ATOM 777 C C . LYS A 1 95 ? 3.223 -38.031 -15.93 1 94.62 95 LYS A C 1
ATOM 779 O O . LYS A 1 95 ? 4.391 -37.781 -16.25 1 94.62 95 LYS A O 1
ATOM 784 N N . GLU A 1 96 ? 2.752 -37.656 -14.766 1 94.94 96 GLU A N 1
ATOM 785 C CA . GLU A 1 96 ? 3.59 -37.031 -13.742 1 94.94 96 GLU A CA 1
ATOM 786 C C . GLU A 1 96 ? 4.711 -38 -13.312 1 94.94 96 GLU A C 1
ATOM 788 O O . GLU A 1 96 ? 5.883 -37.594 -13.289 1 94.94 96 GLU A O 1
ATOM 793 N N . ASN A 1 97 ? 4.41 -39.219 -13.102 1 94.25 97 ASN A N 1
ATOM 794 C CA . ASN A 1 97 ? 5.348 -40.188 -12.547 1 94.25 97 ASN A CA 1
ATOM 795 C C . ASN A 1 97 ? 6.352 -40.656 -13.594 1 94.25 97 ASN A C 1
ATOM 797 O O . ASN A 1 97 ? 7.496 -41 -13.266 1 94.25 97 ASN A O 1
ATOM 801 N N . ASN A 1 98 ? 5.91 -40.594 -14.82 1 95 98 ASN A N 1
ATOM 802 C CA . ASN A 1 98 ? 6.746 -41.219 -15.844 1 95 98 ASN A CA 1
ATOM 803 C C . ASN A 1 98 ? 7.371 -40.188 -16.766 1 95 98 ASN A C 1
ATOM 805 O O . ASN A 1 98 ? 8.281 -40.5 -17.531 1 95 98 ASN A O 1
ATOM 809 N N . ILE A 1 99 ? 6.918 -39 -16.672 1 94.06 99 ILE A N 1
ATOM 810 C CA . ILE A 1 99 ? 7.438 -38 -17.562 1 94.06 99 ILE A CA 1
ATOM 811 C C . ILE A 1 99 ? 7.887 -36.781 -16.766 1 94.06 99 ILE A C 1
ATOM 813 O O . ILE A 1 99 ? 9.086 -36.5 -16.641 1 94.06 99 ILE A O 1
ATOM 817 N N . LEU A 1 100 ? 7.012 -36.094 -16.031 1 94.81 100 LEU A N 1
ATOM 818 C CA . LEU A 1 100 ? 7.281 -34.812 -15.398 1 94.81 100 LEU A CA 1
ATOM 819 C C . LEU A 1 100 ? 8.359 -34.938 -14.32 1 94.81 100 LEU A C 1
ATOM 821 O O . LEU A 1 100 ? 9.391 -34.281 -14.383 1 94.81 100 LEU A O 1
ATOM 825 N N . PHE A 1 101 ? 8.109 -35.812 -13.352 1 94.44 101 PHE A N 1
ATOM 826 C CA . PHE A 1 101 ? 8.984 -35.906 -12.188 1 94.44 101 PHE A CA 1
ATOM 827 C C . PHE A 1 101 ? 10.375 -36.406 -12.594 1 94.44 101 PHE A C 1
ATOM 829 O O . PHE A 1 101 ? 11.383 -35.844 -12.156 1 94.44 101 PHE A O 1
ATOM 836 N N . PRO A 1 102 ? 10.438 -37.375 -13.445 1 94.81 102 PRO A N 1
ATOM 837 C CA . PRO A 1 102 ? 11.766 -37.812 -13.914 1 94.81 102 PRO A CA 1
ATOM 838 C C . PRO A 1 102 ? 12.516 -36.688 -14.633 1 94.81 102 PRO A C 1
ATOM 840 O O . PRO A 1 102 ? 13.727 -36.531 -14.438 1 94.81 102 PRO A O 1
ATOM 843 N N . ILE A 1 103 ? 11.859 -35.906 -15.461 1 94.25 103 ILE A N 1
ATOM 844 C CA . ILE A 1 103 ? 12.492 -34.781 -16.172 1 94.25 103 ILE A CA 1
ATOM 845 C C . ILE A 1 103 ? 12.992 -33.75 -15.156 1 94.25 103 ILE A C 1
ATOM 847 O O . ILE A 1 103 ? 14.102 -33.25 -15.297 1 94.25 103 ILE A O 1
ATOM 851 N N . CYS A 1 104 ? 12.242 -33.469 -14.141 1 95.12 104 CYS A N 1
ATOM 852 C CA . CYS A 1 104 ? 12.656 -32.531 -13.094 1 95.12 104 CYS A CA 1
ATOM 853 C C . CYS A 1 104 ? 13.875 -33.062 -12.352 1 95.12 104 CYS A C 1
ATOM 855 O O . CYS A 1 104 ? 14.828 -32.312 -12.102 1 95.12 104 CYS A O 1
ATOM 857 N N . ALA A 1 105 ? 13.812 -34.312 -12.039 1 94.56 105 ALA A N 1
ATOM 858 C CA . ALA A 1 105 ? 14.875 -34.938 -11.258 1 94.56 105 ALA A CA 1
ATOM 859 C C . ALA A 1 105 ? 16.203 -34.875 -12.008 1 94.56 105 ALA A C 1
ATOM 861 O O . ALA A 1 105 ? 17.266 -34.688 -11.391 1 94.56 105 ALA A O 1
ATOM 862 N N . VAL A 1 106 ? 16.125 -35.031 -13.234 1 95.12 106 VAL A N 1
ATOM 863 C CA . VAL A 1 106 ? 17.344 -35.062 -14.039 1 95.12 106 VAL A CA 1
ATOM 864 C C . VAL A 1 106 ? 17.875 -33.656 -14.242 1 95.12 106 VAL A C 1
ATOM 866 O O . VAL A 1 106 ? 19.094 -33.438 -14.297 1 95.12 106 VAL A O 1
ATOM 869 N N . ASN A 1 107 ? 17.047 -32.688 -14.312 1 94.25 107 ASN A N 1
ATOM 870 C CA . ASN A 1 107 ? 17.469 -31.359 -14.742 1 94.25 107 ASN A CA 1
ATOM 871 C C . ASN A 1 107 ? 17.688 -30.422 -13.555 1 94.25 107 ASN A C 1
ATOM 873 O O . ASN A 1 107 ? 18.625 -29.609 -13.555 1 94.25 107 ASN A O 1
ATOM 877 N N . PHE A 1 108 ? 16.906 -30.438 -12.539 1 95.31 108 PHE A N 1
ATOM 878 C CA . PHE A 1 108 ? 16.969 -29.484 -11.43 1 95.31 108 PHE A CA 1
ATOM 879 C C . PHE A 1 108 ? 18.219 -29.75 -10.586 1 95.31 108 PHE A C 1
ATOM 881 O O . PHE A 1 108 ? 18.516 -30.891 -10.25 1 95.31 108 PHE A O 1
ATOM 888 N N . SER A 1 109 ? 18.875 -28.75 -10.219 1 93.19 109 SER A N 1
ATOM 889 C CA . SER A 1 109 ? 19.984 -28.828 -9.273 1 93.19 109 SER A CA 1
ATOM 890 C C . SER A 1 109 ? 19.484 -29 -7.844 1 93.19 109 SER A C 1
ATOM 892 O O . SER A 1 109 ? 18.297 -28.812 -7.574 1 93.19 109 SER A O 1
ATOM 894 N N . LYS A 1 110 ? 20.297 -29.328 -7 1 92.88 110 LYS A N 1
ATOM 895 C CA . LYS A 1 110 ? 19.938 -29.469 -5.586 1 92.88 110 LYS A CA 1
ATOM 896 C C . LYS A 1 110 ? 19.453 -28.141 -5.008 1 92.88 110 LYS A C 1
ATOM 898 O O . LYS A 1 110 ? 18.5 -28.109 -4.23 1 92.88 110 LYS A O 1
ATOM 903 N N . GLU A 1 111 ? 20.109 -27.094 -5.324 1 90.25 111 GLU A N 1
ATOM 904 C CA . GLU A 1 111 ? 19.703 -25.766 -4.859 1 90.25 111 GLU A CA 1
ATOM 905 C C . GLU A 1 111 ? 18.297 -25.422 -5.32 1 90.25 111 GLU A C 1
ATOM 907 O O . GLU A 1 111 ? 17.516 -24.828 -4.574 1 90.25 111 GLU A O 1
ATOM 912 N N . GLU A 1 112 ? 18 -25.781 -6.504 1 91.88 112 GLU A N 1
ATOM 913 C CA . GLU A 1 112 ? 16.672 -25.531 -7.039 1 91.88 112 GLU A CA 1
ATOM 914 C C . GLU A 1 112 ? 15.617 -26.344 -6.289 1 91.88 112 GLU A C 1
ATOM 916 O O . GLU A 1 112 ? 14.516 -25.859 -6.035 1 91.88 112 GLU A O 1
ATOM 921 N N . TRP A 1 113 ? 15.984 -27.469 -5.949 1 94.31 113 TRP A N 1
ATOM 922 C CA . TRP A 1 113 ? 15.078 -28.297 -5.156 1 94.31 113 TRP A CA 1
ATOM 923 C C . TRP A 1 113 ? 14.891 -27.703 -3.764 1 94.31 113 TRP A C 1
ATOM 925 O O . TRP A 1 113 ? 13.805 -27.797 -3.184 1 94.31 113 TRP A O 1
ATOM 935 N N . TYR A 1 114 ? 15.953 -27.141 -3.189 1 92.31 114 TYR A N 1
ATOM 936 C CA . TYR A 1 114 ? 15.805 -26.438 -1.916 1 92.31 114 TYR A CA 1
ATOM 937 C C . TYR A 1 114 ? 14.758 -25.328 -2.018 1 92.31 114 TYR A C 1
ATOM 939 O O . TYR A 1 114 ? 13.945 -25.156 -1.107 1 92.31 114 TYR A O 1
ATOM 947 N N . ARG A 1 115 ? 14.781 -24.672 -3.139 1 91.56 115 ARG A N 1
ATOM 948 C CA . ARG A 1 115 ? 13.852 -23.578 -3.344 1 91.56 115 ARG A CA 1
ATOM 949 C C . ARG A 1 115 ? 12.43 -24.094 -3.531 1 91.56 115 ARG A C 1
ATOM 951 O O . ARG A 1 115 ? 11.477 -23.484 -3.029 1 91.56 115 ARG A O 1
ATOM 958 N N . VAL A 1 116 ? 12.273 -25.156 -4.273 1 93.31 116 VAL A N 1
ATOM 959 C CA . VAL A 1 116 ? 10.977 -25.797 -4.434 1 93.31 116 VAL A CA 1
ATOM 960 C C . VAL A 1 116 ? 10.43 -26.203 -3.068 1 93.31 116 VAL A C 1
ATOM 962 O O . VAL A 1 116 ? 9.25 -25.969 -2.77 1 93.31 116 VAL A O 1
ATOM 965 N N . TYR A 1 117 ? 11.312 -26.75 -2.287 1 93.38 117 TYR A N 1
ATOM 966 C CA . TYR A 1 117 ? 10.945 -27.156 -0.932 1 93.38 117 TYR A CA 1
ATOM 967 C C . TYR A 1 117 ? 10.469 -25.969 -0.116 1 93.38 117 TYR A C 1
ATOM 969 O O . TYR A 1 117 ? 9.406 -26.016 0.513 1 93.38 117 TYR A O 1
ATOM 977 N N . GLN A 1 118 ? 11.195 -24.938 -0.13 1 90.75 118 GLN A N 1
ATOM 978 C CA . GLN A 1 118 ? 10.859 -23.734 0.619 1 90.75 118 GLN A CA 1
ATOM 979 C C . GLN A 1 118 ? 9.5 -23.188 0.194 1 90.75 118 GLN A C 1
ATOM 981 O O . GLN A 1 118 ? 8.641 -22.922 1.036 1 90.75 118 GLN A O 1
ATOM 986 N N . ASP A 1 119 ? 9.32 -23.047 -1.073 1 92.31 119 ASP A N 1
ATOM 987 C CA . ASP A 1 119 ? 8.102 -22.438 -1.597 1 92.31 119 ASP A CA 1
ATOM 988 C C . ASP A 1 119 ? 6.898 -23.359 -1.385 1 92.31 119 ASP A C 1
ATOM 990 O O . ASP A 1 119 ? 5.773 -22.891 -1.217 1 92.31 119 ASP A O 1
ATOM 994 N N . SER A 1 120 ? 7.117 -24.609 -1.39 1 92.25 120 SER A N 1
ATOM 995 C CA . SER A 1 120 ? 6.035 -25.578 -1.237 1 92.25 120 SER A CA 1
ATOM 996 C C . SER A 1 120 ? 5.359 -25.438 0.122 1 92.25 120 SER A C 1
ATOM 998 O O . SER A 1 120 ? 4.195 -25.828 0.286 1 92.25 120 SER A O 1
ATOM 1000 N N . LYS A 1 121 ? 6.027 -24.922 1.076 1 89.38 121 LYS A N 1
ATOM 1001 C CA . LYS A 1 121 ? 5.5 -24.766 2.43 1 89.38 121 LYS A CA 1
ATOM 1002 C C . LYS A 1 121 ? 4.324 -23.797 2.451 1 89.38 121 LYS A C 1
ATOM 1004 O O . LYS A 1 121 ? 3.518 -23.812 3.385 1 89.38 121 LYS A O 1
ATOM 1009 N N . ASP A 1 122 ? 4.273 -23 1.458 1 89.19 122 ASP A N 1
ATOM 1010 C CA . ASP A 1 122 ? 3.223 -21.984 1.41 1 89.19 122 ASP A CA 1
ATOM 1011 C C . ASP A 1 122 ? 1.917 -22.578 0.876 1 89.19 122 ASP A C 1
ATOM 1013 O O . ASP A 1 122 ? 0.88 -21.906 0.887 1 89.19 122 ASP A O 1
ATOM 1017 N N . TYR A 1 123 ? 1.862 -23.797 0.458 1 89.81 123 TYR A N 1
ATOM 1018 C CA . TYR A 1 123 ? 0.67 -24.422 -0.093 1 89.81 123 TYR A CA 1
ATOM 1019 C C . TYR A 1 123 ? -0.009 -25.312 0.948 1 89.81 123 TYR A C 1
ATOM 1021 O O . TYR A 1 123 ? 0.662 -25.938 1.773 1 89.81 123 TYR A O 1
ATOM 1029 N N . ALA A 1 124 ? -1.292 -25.359 0.901 1 86.19 124 ALA A N 1
ATOM 1030 C CA . ALA A 1 124 ? -2.064 -26.156 1.839 1 86.19 124 ALA A CA 1
ATOM 1031 C C . ALA A 1 124 ? -1.776 -27.656 1.647 1 86.19 124 ALA A C 1
ATOM 1033 O O . ALA A 1 124 ? -1.406 -28.078 0.553 1 86.19 124 ALA A O 1
ATOM 1034 N N . GLU A 1 125 ? -1.93 -28.312 2.764 1 87.06 125 GLU A N 1
ATOM 1035 C CA . GLU A 1 125 ? -1.878 -29.781 2.666 1 87.06 125 GLU A CA 1
ATOM 1036 C C . GLU A 1 125 ? -3.08 -30.312 1.9 1 87.06 125 GLU A C 1
ATOM 1038 O O . GLU A 1 125 ? -4.156 -29.719 1.921 1 87.06 125 GLU A O 1
ATOM 1043 N N . CYS A 1 126 ? -2.795 -31.328 1.12 1 84.56 126 CYS A N 1
ATOM 1044 C CA . CYS A 1 126 ? -3.902 -31.953 0.406 1 84.56 126 CYS A CA 1
ATOM 1045 C C . CYS A 1 126 ? -3.838 -33.469 0.523 1 84.56 126 CYS A C 1
ATOM 1047 O O . CYS A 1 126 ? -2.756 -34.062 0.686 1 84.56 126 CYS A O 1
ATOM 1049 N N . PHE A 1 127 ? -5.027 -34.156 0.532 1 84.25 127 PHE A N 1
ATOM 1050 C CA . PHE A 1 127 ? -5.184 -35.594 0.609 1 84.25 127 PHE A CA 1
ATOM 1051 C C . PHE A 1 127 ? -4.559 -36.125 1.891 1 84.25 127 PHE A C 1
ATOM 1053 O O . PHE A 1 127 ? -3.955 -37.219 1.886 1 84.25 127 PHE A O 1
ATOM 1060 N N . ASN A 1 128 ? -4.508 -35.281 2.879 1 78.31 128 ASN A N 1
ATOM 1061 C CA . ASN A 1 128 ? -4.043 -35.625 4.219 1 78.31 128 ASN A CA 1
ATOM 1062 C C . ASN A 1 128 ? -2.543 -35.906 4.238 1 78.31 128 ASN A C 1
ATOM 1064 O O . ASN A 1 128 ? -2.059 -36.656 5.07 1 78.31 128 ASN A O 1
ATOM 1068 N N . VAL A 1 129 ? -1.905 -35.438 3.211 1 81.19 129 VAL A N 1
ATOM 1069 C CA . VAL A 1 129 ? -0.449 -35.531 3.201 1 81.19 129 VAL A CA 1
ATOM 1070 C C . VAL A 1 129 ? 0.154 -34.281 3.881 1 81.19 129 VAL A C 1
ATOM 1072 O O . VAL A 1 129 ? -0.037 -33.156 3.422 1 81.19 129 VAL A O 1
ATOM 1075 N N . LYS A 1 130 ? 0.867 -34.531 4.898 1 85.12 130 LYS A N 1
ATOM 1076 C CA . LYS A 1 130 ? 1.473 -33.438 5.668 1 85.12 130 LYS A CA 1
ATOM 1077 C C . LYS A 1 130 ? 2.805 -33.031 5.059 1 85.12 130 LYS A C 1
ATOM 1079 O O . LYS A 1 130 ? 3.467 -33.812 4.383 1 85.12 130 LYS A O 1
ATOM 1084 N N . HIS A 1 131 ? 3.145 -31.812 5.328 1 87.44 131 HIS A N 1
ATOM 1085 C CA . HIS A 1 131 ? 4.449 -31.328 4.902 1 87.44 131 HIS A CA 1
ATOM 1086 C C . HIS A 1 131 ? 5.574 -32.031 5.645 1 87.44 131 HIS A C 1
ATOM 1088 O O . HIS A 1 131 ? 5.52 -32.188 6.867 1 87.44 131 HIS A O 1
ATOM 1094 N N . GLU A 1 132 ? 6.438 -32.531 4.93 1 87.44 132 GLU A N 1
ATOM 1095 C CA . GLU A 1 132 ? 7.609 -33.125 5.539 1 87.44 132 GLU A CA 1
ATOM 1096 C C . GLU A 1 132 ? 8.75 -32.125 5.664 1 87.44 132 GLU A C 1
ATOM 1098 O O . GLU A 1 132 ? 8.883 -31.219 4.844 1 87.44 132 GLU A O 1
ATOM 1103 N N . VAL A 1 133 ? 9.523 -32.406 6.715 1 91.94 133 VAL A N 1
ATOM 1104 C CA . VAL A 1 133 ? 10.672 -31.531 6.922 1 91.94 133 VAL A CA 1
ATOM 1105 C C . VAL A 1 133 ? 11.906 -32.125 6.238 1 91.94 133 VAL A C 1
ATOM 1107 O O . VAL A 1 133 ? 12.219 -33.281 6.418 1 91.94 133 VAL A O 1
ATOM 1110 N N . TRP A 1 134 ? 12.523 -31.312 5.383 1 93.94 134 TRP A N 1
ATOM 1111 C CA . TRP A 1 134 ? 13.789 -31.656 4.746 1 93.94 134 TRP A CA 1
ATOM 1112 C C . TRP A 1 134 ? 14.953 -30.938 5.438 1 93.94 134 TRP A C 1
ATOM 1114 O O . TRP A 1 134 ? 15.281 -29.797 5.098 1 93.94 134 TRP A O 1
ATOM 1124 N N . GLU A 1 135 ? 15.594 -31.594 6.312 1 93.38 135 GLU A N 1
ATOM 1125 C CA . GLU A 1 135 ? 16.594 -31 7.188 1 93.38 135 GLU A CA 1
ATOM 1126 C C . GLU A 1 135 ? 17.734 -30.375 6.379 1 93.38 135 GLU A C 1
ATOM 1128 O O . GLU A 1 135 ? 18.219 -29.281 6.695 1 93.38 135 GLU A O 1
ATOM 1133 N N . GLU A 1 136 ? 18.203 -31.141 5.438 1 92.81 136 GLU A N 1
ATOM 1134 C CA . GLU A 1 136 ? 19.281 -30.641 4.609 1 92.81 136 GLU A CA 1
ATOM 1135 C C . GLU A 1 136 ? 18.906 -29.312 3.951 1 92.81 136 GLU A C 1
ATOM 1137 O O . GLU A 1 136 ? 19.719 -28.375 3.924 1 92.81 136 GLU A O 1
ATOM 1142 N N . ALA A 1 137 ? 17.734 -29.266 3.4 1 91.56 137 ALA A N 1
ATOM 1143 C CA . ALA A 1 137 ? 17.25 -28.031 2.762 1 91.56 137 ALA A CA 1
ATOM 1144 C C . ALA A 1 137 ? 17.125 -26.906 3.775 1 91.56 137 ALA A C 1
ATOM 1146 O O . ALA A 1 137 ? 17.484 -25.766 3.488 1 91.56 137 ALA A O 1
ATOM 1147 N N . GLU A 1 138 ? 16.609 -27.172 4.949 1 92.62 138 GLU A N 1
ATOM 1148 C CA . GLU A 1 138 ? 16.484 -26.172 6.004 1 92.62 138 GLU A CA 1
ATOM 1149 C C . GLU A 1 138 ? 17.828 -25.547 6.336 1 92.62 138 GLU A C 1
ATOM 1151 O O . GLU A 1 138 ? 17.922 -24.328 6.477 1 92.62 138 GLU A O 1
ATOM 1156 N N . GLU A 1 139 ? 18.812 -26.359 6.445 1 89.19 139 GLU A N 1
ATOM 1157 C CA . GLU A 1 139 ? 20.156 -25.906 6.773 1 89.19 139 GLU A CA 1
ATOM 1158 C C . GLU A 1 139 ? 20.734 -25.062 5.637 1 89.19 139 GLU A C 1
ATOM 1160 O O . GLU A 1 139 ? 21.359 -24.031 5.879 1 89.19 139 GLU A O 1
ATOM 1165 N N . ALA A 1 140 ? 20.531 -25.5 4.484 1 87.31 140 ALA A N 1
ATOM 1166 C CA . ALA A 1 140 ? 21.062 -24.797 3.318 1 87.31 140 ALA A CA 1
ATOM 1167 C C . ALA A 1 140 ? 20.438 -23.422 3.176 1 87.31 140 ALA A C 1
ATOM 1169 O O . ALA A 1 140 ? 21.109 -22.453 2.838 1 87.31 140 ALA A O 1
ATOM 1170 N N . LEU A 1 141 ? 19.203 -23.359 3.387 1 86.38 141 LEU A N 1
ATOM 1171 C CA . LEU A 1 141 ? 18.453 -22.109 3.232 1 86.38 141 LEU A CA 1
ATOM 1172 C C . LEU A 1 141 ? 18.828 -21.125 4.336 1 86.38 141 LEU A C 1
ATOM 1174 O O . LEU A 1 141 ? 18.859 -19.906 4.102 1 86.38 141 LEU A O 1
ATOM 1178 N N . LYS A 1 142 ? 19.078 -21.5 5.488 1 80.5 142 LYS A N 1
ATOM 1179 C CA . LYS A 1 142 ? 19.516 -20.656 6.586 1 80.5 142 LYS A CA 1
ATOM 1180 C C . LYS A 1 142 ? 20.875 -20.016 6.277 1 80.5 142 LYS A C 1
ATOM 1182 O O . LYS A 1 142 ? 21.109 -18.844 6.562 1 80.5 142 LYS A O 1
ATOM 1187 N N . ASN A 1 143 ? 21.719 -20.766 5.672 1 71.19 143 ASN A N 1
ATOM 1188 C CA . ASN A 1 143 ? 23.062 -20.312 5.34 1 71.19 143 ASN A CA 1
ATOM 1189 C C . ASN A 1 143 ? 23.047 -19.312 4.184 1 71.19 143 ASN A C 1
ATOM 1191 O O . ASN A 1 143 ? 23.859 -18.391 4.145 1 71.19 143 ASN A O 1
ATOM 1195 N N . ALA A 1 144 ? 22.188 -19.5 3.246 1 65.38 144 ALA A N 1
ATOM 1196 C CA . ALA A 1 144 ? 22.062 -18.609 2.102 1 65.38 144 ALA A CA 1
ATOM 1197 C C . ALA A 1 144 ? 21.531 -17.25 2.523 1 65.38 144 ALA A C 1
ATOM 1199 O O . ALA A 1 144 ? 21.938 -16.203 1.999 1 65.38 144 ALA A O 1
ATOM 1200 N N . SER A 1 145 ? 20.531 -17.203 3.24 1 59.09 145 SER A N 1
ATOM 1201 C CA . SER A 1 145 ? 19.953 -15.953 3.725 1 59.09 145 SER A CA 1
ATOM 1202 C C . SER A 1 145 ? 20.984 -15.125 4.477 1 59.09 145 SER A C 1
ATOM 1204 O O . SER A 1 145 ? 20.984 -13.891 4.387 1 59.09 145 SER A O 1
ATOM 1206 N N . SER A 1 146 ? 21.906 -15.836 5.066 1 46.81 146 SER A N 1
ATOM 1207 C CA . SER A 1 146 ? 22.984 -15.164 5.801 1 46.81 146 SER A CA 1
ATOM 1208 C C . SER A 1 146 ? 24.047 -14.609 4.855 1 46.81 146 SER A C 1
ATOM 1210 O O . SER A 1 146 ? 24.609 -13.547 5.109 1 46.81 146 SER A O 1
ATOM 1212 N N . GLU A 1 147 ? 24.312 -15.305 3.678 1 43.62 147 GLU A N 1
ATOM 1213 C CA . GLU A 1 147 ? 25.344 -14.922 2.709 1 43.62 147 GLU A CA 1
ATOM 1214 C C . GLU A 1 147 ? 24.859 -13.781 1.817 1 43.62 147 GLU A C 1
ATOM 1216 O O . GLU A 1 147 ? 25.641 -12.906 1.44 1 43.62 147 GLU A O 1
ATOM 1221 N N . SER A 1 148 ? 23.812 -13.992 1.143 1 42.75 148 SER A N 1
ATOM 1222 C CA . SER A 1 148 ? 23.344 -13 0.186 1 42.75 148 SER A CA 1
ATOM 1223 C C . SER A 1 148 ? 23.422 -11.586 0.762 1 42.75 148 SER A C 1
ATOM 1225 O O . SER A 1 148 ? 23.688 -10.633 0.034 1 42.75 148 SER A O 1
ATOM 1227 N N . TYR A 1 149 ? 23.297 -11.484 2.025 1 37.41 149 TYR A N 1
ATOM 1228 C CA . TYR A 1 149 ? 23.453 -10.18 2.654 1 37.41 149 TYR A CA 1
ATOM 1229 C C . TYR A 1 149 ? 24.922 -9.766 2.699 1 37.41 149 TYR A C 1
ATOM 1231 O O . TYR A 1 149 ? 25.234 -8.578 2.629 1 37.41 149 TYR A O 1
ATOM 1239 N N . LEU A 1 150 ? 25.938 -10.789 2.736 1 34.56 150 LEU A N 1
ATOM 1240 C CA . LEU A 1 150 ? 27.375 -10.586 2.973 1 34.56 150 LEU A CA 1
ATOM 1241 C C . LEU A 1 150 ? 28.078 -10.141 1.696 1 34.56 150 LEU A C 1
ATOM 1243 O O . LEU A 1 150 ? 29.016 -9.336 1.745 1 34.56 150 LEU A O 1
ATOM 1247 N N . SER A 1 151 ? 27.844 -10.766 0.639 1 34.53 151 SER A N 1
ATOM 1248 C CA . SER A 1 151 ? 28.781 -10.648 -0.465 1 34.53 151 SER A CA 1
ATOM 1249 C C . SER A 1 151 ? 28.891 -9.203 -0.957 1 34.53 151 SER A C 1
ATOM 1251 O O . SER A 1 151 ? 29.812 -8.859 -1.694 1 34.53 151 SER A O 1
ATOM 1253 N N . GLN A 1 152 ? 27.938 -8.414 -0.738 1 31.94 152 GLN A N 1
ATOM 1254 C CA . GLN A 1 152 ? 28.203 -7.156 -1.424 1 31.94 152 GLN A CA 1
ATOM 1255 C C . GLN A 1 152 ? 29.25 -6.332 -0.678 1 31.94 152 GLN A C 1
ATOM 1257 O O . GLN A 1 152 ? 29.656 -5.273 -1.15 1 31.94 152 GLN A O 1
ATOM 1262 N N . SER A 1 153 ? 29.641 -6.656 0.587 1 30.58 153 SER A N 1
ATOM 1263 C CA . SER A 1 153 ? 30.594 -5.758 1.243 1 30.58 153 SER A CA 1
ATOM 1264 C C . SER A 1 153 ? 32.031 -6.031 0.788 1 30.58 153 SER A C 1
ATOM 1266 O O . SER A 1 153 ? 32.875 -5.148 0.845 1 30.58 153 SER A O 1
ATOM 1268 N N . THR A 1 154 ? 32.531 -7.344 0.763 1 31.81 154 THR A N 1
ATOM 1269 C CA . THR A 1 154 ? 33.938 -7.602 0.91 1 31.81 154 THR A CA 1
ATOM 1270 C C . THR A 1 154 ? 34.688 -7.316 -0.396 1 31.81 154 THR A C 1
ATOM 1272 O O . THR A 1 154 ? 35.781 -7.812 -0.608 1 31.81 154 THR A O 1
ATOM 1275 N N . ALA A 1 155 ? 34.281 -6.66 -1.415 1 27.77 155 ALA A N 1
ATOM 1276 C CA . ALA A 1 155 ? 35.344 -6.75 -2.426 1 27.77 155 ALA A CA 1
ATOM 1277 C C . ALA A 1 155 ? 36.688 -6.344 -1.848 1 27.77 155 ALA A C 1
ATOM 1279 O O . ALA A 1 155 ? 37.719 -6.777 -2.334 1 27.77 155 ALA A O 1
ATOM 1280 N N . ASN A 1 156 ? 36.906 -5.133 -1.239 1 27.27 156 ASN A N 1
ATOM 1281 C CA . ASN A 1 156 ? 38.344 -4.77 -1.306 1 27.27 156 ASN A CA 1
ATOM 1282 C C . ASN A 1 156 ? 39.156 -5.586 -0.324 1 27.27 156 ASN A C 1
ATOM 1284 O O . ASN A 1 156 ? 40.375 -5.676 -0.466 1 27.27 156 ASN A O 1
ATOM 1288 N N . ASP A 1 157 ? 39.094 -5.465 1.065 1 27.39 157 ASP A N 1
ATOM 1289 C CA . ASP A 1 157 ? 40.281 -5.691 1.862 1 27.39 157 ASP A CA 1
ATOM 1290 C C . ASP A 1 157 ? 40.594 -7.184 1.983 1 27.39 157 ASP A C 1
ATOM 1292 O O . ASP A 1 157 ? 39.688 -8 2.125 1 27.39 157 ASP A O 1
ATOM 1296 N N . THR A 1 158 ? 41.812 -7.723 1.61 1 27.72 158 THR A N 1
ATOM 1297 C CA . THR A 1 158 ? 42.625 -8.938 1.604 1 27.72 158 THR A CA 1
ATOM 1298 C C . THR A 1 158 ? 42.438 -9.711 2.906 1 27.72 158 THR A C 1
ATOM 1300 O O . THR A 1 158 ? 42.469 -10.945 2.91 1 27.72 158 THR A O 1
ATOM 1303 N N . ASP A 1 159 ? 42.969 -9.32 4.105 1 28.92 159 ASP A N 1
ATOM 1304 C CA . ASP A 1 159 ? 43.562 -10.227 5.094 1 28.92 159 ASP A CA 1
ATOM 1305 C C . ASP A 1 159 ? 42.5 -11.148 5.688 1 28.92 159 ASP A C 1
ATOM 1307 O O . ASP A 1 159 ? 41.406 -10.688 6.062 1 28.92 159 ASP A O 1
ATOM 1311 N N . LEU A 1 160 ? 42.562 -12.672 5.688 1 26.75 160 LEU A N 1
ATOM 1312 C CA . LEU A 1 160 ? 41.938 -13.984 5.82 1 26.75 160 LEU A CA 1
ATOM 1313 C C . LEU A 1 160 ? 41.281 -14.133 7.184 1 26.75 160 LEU A C 1
ATOM 1315 O O . LEU A 1 160 ? 40.438 -15.023 7.383 1 26.75 160 LEU A O 1
ATOM 1319 N N . LYS A 1 161 ? 42.031 -14.086 8.32 1 25.88 161 LYS A N 1
ATOM 1320 C CA . LYS A 1 161 ? 41.781 -14.891 9.516 1 25.88 161 LYS A CA 1
ATOM 1321 C C . LYS A 1 161 ? 40.469 -14.492 10.18 1 25.88 161 LYS A C 1
ATOM 1323 O O . LYS A 1 161 ? 40 -15.172 11.102 1 25.88 161 LYS A O 1
ATOM 1328 N N . ASP A 1 162 ? 40.375 -13.172 10.516 1 26.83 162 ASP A N 1
ATOM 1329 C CA . ASP A 1 162 ? 39.594 -12.805 11.711 1 26.83 162 ASP A CA 1
ATOM 1330 C C . ASP A 1 162 ? 38.125 -13.133 11.539 1 26.83 162 ASP A C 1
ATOM 1332 O O . ASP A 1 162 ? 37.656 -13.305 10.414 1 26.83 162 ASP A O 1
ATOM 1336 N N . GLY A 1 163 ? 37.281 -12.961 12.617 1 26.39 163 GLY A N 1
ATOM 1337 C CA . GLY A 1 163 ? 35.969 -13.305 13.109 1 26.39 163 GLY A CA 1
ATOM 1338 C C . GLY A 1 163 ? 34.844 -12.977 12.133 1 26.39 163 GLY A C 1
ATOM 1339 O O . GLY A 1 163 ? 34.969 -12.023 11.359 1 26.39 163 GLY A O 1
ATOM 1340 N N . ILE A 1 164 ? 34.25 -14.07 11.57 1 27.42 164 ILE A N 1
ATOM 1341 C CA . ILE A 1 164 ? 33.031 -14.164 10.742 1 27.42 164 ILE A CA 1
ATOM 1342 C C . ILE A 1 164 ? 32.062 -13.055 11.133 1 27.42 164 ILE A C 1
ATOM 1344 O O . ILE A 1 164 ? 31.438 -13.117 12.195 1 27.42 164 ILE A O 1
ATOM 1348 N N . SER A 1 165 ? 32.625 -11.82 11.023 1 27.17 165 SER A N 1
ATOM 1349 C CA . SER A 1 165 ? 31.719 -10.727 11.352 1 27.17 165 SER A CA 1
ATOM 1350 C C . SER A 1 165 ? 30.375 -10.922 10.664 1 27.17 165 SER A C 1
ATOM 1352 O O . SER A 1 165 ? 30.312 -11.328 9.508 1 27.17 165 SER A O 1
ATOM 1354 N N . GLU A 1 166 ? 29.281 -11.258 11.336 1 27.17 166 GLU A N 1
ATOM 1355 C CA . GLU A 1 166 ? 27.859 -11.266 11.055 1 27.17 166 GLU A CA 1
ATOM 1356 C C . GLU A 1 166 ? 27.5 -10.227 9.992 1 27.17 166 GLU A C 1
ATOM 1358 O O . GLU A 1 166 ? 27.766 -9.039 10.164 1 27.17 166 GLU A O 1
ATOM 1363 N N . LYS A 1 167 ? 27.75 -10.625 8.781 1 29.95 167 LYS A N 1
ATOM 1364 C CA . LYS A 1 167 ? 27.406 -9.789 7.637 1 29.95 167 LYS A CA 1
ATOM 1365 C C . LYS A 1 167 ? 26.031 -9.133 7.816 1 29.95 167 LYS A C 1
ATOM 1367 O O . LYS A 1 167 ? 25 -9.812 7.738 1 29.95 167 LYS A O 1
ATOM 1372 N N . LYS A 1 168 ? 25.797 -8.203 8.758 1 32.47 168 LYS A N 1
ATOM 1373 C CA . LYS A 1 168 ? 24.703 -7.258 8.945 1 32.47 168 LYS A CA 1
ATOM 1374 C C . LYS A 1 168 ? 24.203 -6.711 7.613 1 32.47 168 LYS A C 1
ATOM 1376 O O . LYS A 1 168 ? 25 -6.34 6.754 1 32.47 168 LYS A O 1
ATOM 1381 N N . PHE A 1 169 ? 23.203 -7.266 6.809 1 37.06 169 PHE A N 1
ATOM 1382 C CA . PHE A 1 169 ? 22.531 -6.398 5.852 1 37.06 169 PHE A CA 1
ATOM 1383 C C . PHE A 1 169 ? 22.859 -4.938 6.109 1 37.06 169 PHE A C 1
ATOM 1385 O O . PHE A 1 169 ? 22.672 -4.438 7.223 1 37.06 169 PHE A O 1
ATOM 1392 N N . PRO A 1 170 ? 23.812 -4.43 5.602 1 41.66 170 PRO A N 1
ATOM 1393 C CA . PRO A 1 170 ? 24 -3.064 6.094 1 41.66 170 PRO A CA 1
ATOM 1394 C C . PRO A 1 170 ? 22.703 -2.26 6.098 1 41.66 170 PRO A C 1
ATOM 1396 O O . PRO A 1 170 ? 21.938 -2.322 5.137 1 41.66 170 PRO A O 1
ATOM 1399 N N . ASP A 1 171 ? 21.828 -2.244 7.035 1 55.53 171 ASP A N 1
ATOM 1400 C CA . ASP A 1 171 ? 20.734 -1.32 7.336 1 55.53 171 ASP A CA 1
ATOM 1401 C C . ASP A 1 171 ? 20.938 0.008 6.605 1 55.53 171 ASP A C 1
ATOM 1403 O O . ASP A 1 171 ? 21.375 0.99 7.203 1 55.53 171 ASP A O 1
ATOM 1407 N N . GLY A 1 172 ? 21.156 -0.185 5.105 1 76.38 172 GLY A N 1
ATOM 1408 C CA . GLY A 1 172 ? 21.344 1.071 4.391 1 76.38 172 GLY A CA 1
ATOM 1409 C C . GLY A 1 172 ? 20.094 1.941 4.398 1 76.38 172 GLY A C 1
ATOM 1410 O O . GLY A 1 172 ? 18.984 1.453 4.641 1 76.38 172 GLY A O 1
ATOM 1411 N N . GLU A 1 173 ? 20.375 3.156 4.348 1 87.62 173 GLU A N 1
ATOM 1412 C CA . GLU A 1 173 ? 19.312 4.156 4.328 1 87.62 173 GLU A CA 1
ATOM 1413 C C . GLU A 1 173 ? 18.828 4.422 2.906 1 87.62 173 GLU A C 1
ATOM 1415 O O . GLU A 1 173 ? 19.641 4.539 1.982 1 87.62 173 GLU A O 1
ATOM 1420 N N . ILE A 1 174 ? 17.594 4.215 2.631 1 92.12 174 ILE A N 1
ATOM 1421 C CA . ILE A 1 174 ? 16.938 4.559 1.373 1 92.12 174 ILE A CA 1
ATOM 1422 C C . ILE A 1 174 ? 16.422 5.996 1.438 1 92.12 174 ILE A C 1
ATOM 1424 O O . ILE A 1 174 ? 15.672 6.352 2.354 1 92.12 174 ILE A O 1
ATOM 1428 N N . VAL A 1 175 ? 16.828 6.812 0.551 1 91.75 175 VAL A N 1
ATOM 1429 C CA . VAL A 1 175 ? 16.375 8.195 0.494 1 91.75 175 VAL A CA 1
ATOM 1430 C C . VAL A 1 175 ? 15.469 8.398 -0.72 1 91.75 175 VAL A C 1
ATOM 1432 O O . VAL A 1 175 ? 15.844 8.055 -1.844 1 91.75 175 VAL A O 1
ATOM 1435 N N . MET A 1 176 ? 14.312 8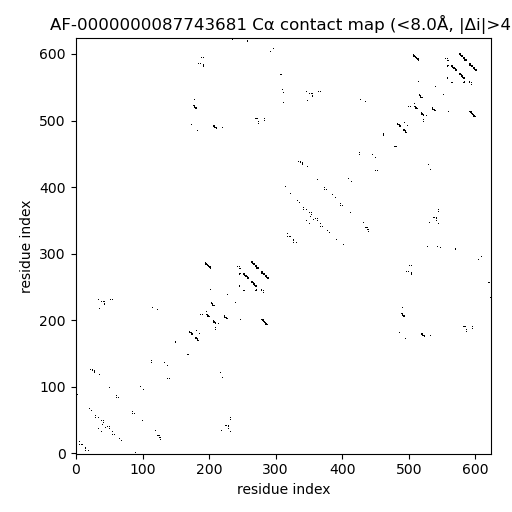.859 -0.542 1 92.75 176 MET A N 1
ATOM 1436 C CA . MET A 1 176 ? 13.297 9.172 -1.542 1 92.75 176 MET A CA 1
ATOM 1437 C C . MET A 1 176 ? 12.797 10.602 -1.377 1 92.75 176 MET A C 1
ATOM 1439 O O . MET A 1 176 ? 13.062 11.25 -0.36 1 92.75 176 MET A O 1
ATOM 1443 N N . PRO A 1 177 ? 12.07 11.086 -2.363 1 89.56 177 PRO A N 1
ATOM 1444 C CA . PRO A 1 177 ? 11.531 12.438 -2.219 1 89.56 177 PRO A CA 1
ATOM 1445 C C . PRO A 1 177 ? 10.648 12.594 -0.984 1 89.56 177 PRO A C 1
ATOM 1447 O O . PRO A 1 177 ? 10.633 13.656 -0.355 1 89.56 177 PRO A O 1
ATOM 1450 N N . GLY A 1 178 ? 10 11.586 -0.6 1 92.56 178 GLY A N 1
ATOM 1451 C CA . GLY A 1 178 ? 9.055 11.625 0.506 1 92.56 178 GLY A CA 1
ATOM 1452 C C . GLY A 1 178 ? 9.703 11.359 1.853 1 92.56 178 GLY A C 1
ATOM 1453 O O . GLY A 1 178 ? 9.016 11.281 2.873 1 92.56 178 GLY A O 1
ATOM 1454 N N . GLY A 1 179 ? 11.008 11.203 1.851 1 94.81 179 GLY A N 1
ATOM 1455 C CA . GLY A 1 179 ? 11.688 10.914 3.105 1 94.81 179 GLY A CA 1
ATOM 1456 C C . GLY A 1 179 ? 12.719 9.812 2.984 1 94.81 179 GLY A C 1
ATOM 1457 O O . GLY A 1 179 ? 13.391 9.695 1.956 1 94.81 179 GLY A O 1
ATOM 1458 N N . HIS A 1 180 ? 12.938 9.219 4.129 1 94.69 180 HIS A N 1
ATOM 1459 C CA . HIS A 1 180 ? 13.977 8.203 4.164 1 94.69 180 HIS A CA 1
ATOM 1460 C C . HIS A 1 180 ? 13.688 7.156 5.238 1 94.69 180 HIS A C 1
ATOM 1462 O O . HIS A 1 180 ? 12.992 7.441 6.215 1 94.69 180 HIS A O 1
ATOM 1468 N N . MET A 1 181 ? 14.211 5.988 5.012 1 95.62 181 MET A N 1
ATOM 1469 C CA . MET A 1 181 ? 14.078 4.883 5.953 1 95.62 181 MET A CA 1
ATOM 1470 C C . MET A 1 181 ? 15.109 3.793 5.656 1 95.62 181 MET A C 1
ATOM 1472 O O . MET A 1 181 ? 15.758 3.812 4.609 1 95.62 181 MET A O 1
ATOM 1476 N N . SER A 1 182 ? 15.25 2.885 6.594 1 93.94 182 SER A N 1
ATOM 1477 C CA . SER A 1 182 ? 16.141 1.75 6.367 1 93.94 182 SER A CA 1
ATOM 1478 C C . SER A 1 182 ? 15.461 0.675 5.527 1 93.94 182 SER A C 1
ATOM 1480 O O . SER A 1 182 ? 14.234 0.647 5.418 1 93.94 182 SER A O 1
ATOM 1482 N N . VAL A 1 183 ? 16.219 -0.218 4.961 1 93.69 183 VAL A N 1
ATOM 1483 C CA . VAL A 1 183 ? 15.688 -1.341 4.203 1 93.69 183 VAL A CA 1
ATOM 1484 C C . VAL A 1 183 ? 14.836 -2.225 5.117 1 93.69 183 VAL A C 1
ATOM 1486 O O . VAL A 1 183 ? 13.805 -2.748 4.703 1 93.69 183 VAL A O 1
ATOM 1489 N N . ARG A 1 184 ? 15.336 -2.373 6.332 1 94.62 184 ARG A N 1
ATOM 1490 C CA . ARG A 1 184 ? 14.594 -3.143 7.32 1 94.62 184 ARG A CA 1
ATOM 1491 C C . ARG A 1 184 ? 13.211 -2.543 7.555 1 94.62 184 ARG A C 1
ATOM 1493 O O . ARG A 1 184 ? 12.211 -3.264 7.574 1 94.62 184 ARG A O 1
ATOM 1500 N N . GLN A 1 185 ? 13.156 -1.256 7.75 1 97 185 GLN A N 1
ATOM 1501 C CA . GLN A 1 185 ? 11.891 -0.554 7.926 1 97 185 GLN A CA 1
ATOM 1502 C C . GLN A 1 185 ? 11.016 -0.689 6.688 1 97 185 GLN A C 1
ATOM 1504 O O . GLN A 1 185 ? 9.82 -1 6.793 1 97 185 GLN A O 1
ATOM 1509 N N . LEU A 1 186 ? 11.602 -0.47 5.539 1 97.19 186 LEU A N 1
ATOM 1510 C CA . LEU A 1 186 ? 10.867 -0.581 4.285 1 97.19 186 LEU A CA 1
ATOM 1511 C C . LEU A 1 186 ? 10.25 -1.966 4.137 1 97.19 186 LEU A C 1
ATOM 1513 O O . LEU A 1 186 ? 9.062 -2.09 3.828 1 97.19 186 LEU A O 1
ATOM 1517 N N . THR A 1 187 ? 11.047 -2.98 4.355 1 96.69 187 THR A N 1
ATOM 1518 C CA . THR A 1 187 ? 10.578 -4.355 4.238 1 96.69 187 THR A CA 1
ATOM 1519 C C . THR A 1 187 ? 9.391 -4.602 5.168 1 96.69 187 THR A C 1
ATOM 1521 O O . THR A 1 187 ? 8.375 -5.164 4.754 1 96.69 187 THR A O 1
ATOM 1524 N N . ALA A 1 188 ? 9.555 -4.184 6.355 1 98 188 ALA A N 1
ATOM 1525 C CA . ALA A 1 188 ? 8.492 -4.367 7.344 1 98 188 ALA A CA 1
ATOM 1526 C C . ALA A 1 188 ? 7.238 -3.59 6.957 1 98 188 ALA A C 1
ATOM 1528 O O . ALA A 1 188 ? 6.121 -4.07 7.145 1 98 188 ALA A O 1
ATOM 1529 N N . ILE A 1 189 ? 7.379 -2.381 6.457 1 98.56 189 ILE A N 1
ATOM 1530 C CA . ILE A 1 189 ? 6.262 -1.544 6.031 1 98.56 189 ILE A CA 1
ATOM 1531 C C . ILE A 1 189 ? 5.492 -2.242 4.914 1 98.56 189 ILE A C 1
ATOM 1533 O O . ILE A 1 189 ? 4.266 -2.357 4.973 1 98.56 189 ILE A O 1
ATOM 1537 N N . LEU A 1 190 ? 6.203 -2.734 3.898 1 98.38 190 LEU A N 1
ATOM 1538 C CA . LEU A 1 190 ? 5.57 -3.393 2.762 1 98.38 190 LEU A CA 1
ATOM 1539 C C . LEU A 1 190 ? 4.84 -4.656 3.201 1 98.38 190 LEU A C 1
ATOM 1541 O O . LEU A 1 190 ? 3.818 -5.023 2.617 1 98.38 190 LEU A O 1
ATOM 1545 N N . ASN A 1 191 ? 5.336 -5.277 4.289 1 97.94 191 ASN A N 1
ATOM 1546 C CA . ASN A 1 191 ? 4.684 -6.469 4.82 1 97.94 191 ASN A CA 1
ATOM 1547 C C . ASN A 1 191 ? 3.514 -6.109 5.734 1 97.94 191 ASN A C 1
ATOM 1549 O O . ASN A 1 191 ? 2.682 -6.961 6.051 1 97.94 191 ASN A O 1
ATOM 1553 N N . THR A 1 192 ? 3.475 -4.883 6.215 1 98.31 192 THR A N 1
ATOM 1554 C CA . THR A 1 192 ? 2.424 -4.43 7.117 1 98.31 192 THR A CA 1
ATOM 1555 C C . THR A 1 192 ? 1.211 -3.939 6.332 1 98.31 192 THR A C 1
ATOM 1557 O O . THR A 1 192 ? 0.071 -4.109 6.77 1 98.31 192 THR A O 1
ATOM 1560 N N . ILE A 1 193 ? 1.448 -3.264 5.172 1 98.38 193 ILE A N 1
ATOM 1561 C CA . ILE A 1 193 ? 0.348 -2.814 4.324 1 98.38 193 ILE A CA 1
ATOM 1562 C C . ILE A 1 193 ? -0.59 -3.982 4.035 1 98.38 193 ILE A C 1
ATOM 1564 O O . ILE A 1 193 ? -0.147 -5.055 3.609 1 98.38 193 ILE A O 1
ATOM 1568 N N . PRO A 1 194 ? -1.894 -3.842 4.312 1 97.5 194 PRO A N 1
ATOM 1569 C CA . PRO A 1 194 ? -2.811 -4.977 4.172 1 97.5 194 PRO A CA 1
ATOM 1570 C C . PRO A 1 194 ? -3.164 -5.273 2.719 1 97.5 194 PRO A C 1
ATOM 1572 O O . PRO A 1 194 ? -4.344 -5.359 2.371 1 97.5 194 PRO A O 1
ATOM 1575 N N . LEU A 1 195 ? -2.162 -5.434 1.912 1 98 195 LEU A N 1
ATOM 1576 C CA . LEU A 1 195 ? -2.225 -5.777 0.495 1 98 195 LEU A CA 1
ATOM 1577 C C . LEU A 1 195 ? -1.171 -6.82 0.142 1 98 195 LEU A C 1
ATOM 1579 O O . LEU A 1 195 ? -0.043 -6.762 0.638 1 98 195 LEU A O 1
ATOM 1583 N N . GLU A 1 196 ? -1.579 -7.844 -0.691 1 97.44 196 GLU A N 1
ATOM 1584 C CA . GLU A 1 196 ? -0.542 -8.562 -1.423 1 97.44 196 GLU A CA 1
ATOM 1585 C C . GLU A 1 196 ? 0.065 -7.695 -2.52 1 97.44 196 GLU A C 1
ATOM 1587 O O . GLU A 1 196 ? -0.657 -7.152 -3.357 1 97.44 196 GLU A O 1
ATOM 1592 N N . ILE A 1 197 ? 1.307 -7.539 -2.494 1 98.44 197 ILE A N 1
ATOM 1593 C CA . ILE A 1 197 ? 1.976 -6.625 -3.412 1 98.44 197 ILE A CA 1
ATOM 1594 C C . ILE A 1 197 ? 2.93 -7.402 -4.316 1 98.44 197 ILE A C 1
ATOM 1596 O O . ILE A 1 197 ? 3.787 -8.141 -3.83 1 98.44 197 ILE A O 1
ATOM 1600 N N . SER A 1 198 ? 2.836 -7.305 -5.578 1 98 198 SER A N 1
ATOM 1601 C CA . SER A 1 198 ? 3.717 -7.867 -6.598 1 98 198 SER A CA 1
ATOM 1602 C C . SER A 1 198 ? 4.141 -6.805 -7.609 1 98 198 SER A C 1
ATOM 1604 O O . SER A 1 198 ? 3.328 -5.98 -8.031 1 98 198 SER A O 1
ATOM 1606 N N . PHE A 1 199 ? 5.363 -6.812 -7.961 1 98.75 199 PHE A N 1
ATOM 1607 C CA . PHE A 1 199 ? 5.875 -5.848 -8.93 1 98.75 199 PHE A CA 1
ATOM 1608 C C . PHE A 1 199 ? 6.578 -6.559 -10.078 1 98.75 199 PHE A C 1
ATOM 1610 O O . PHE A 1 199 ? 7.449 -7.402 -9.859 1 98.75 199 PHE A O 1
ATOM 1617 N N . VAL A 1 200 ? 6.152 -6.277 -11.266 1 98.5 200 VAL A N 1
ATOM 1618 C CA . VAL A 1 200 ? 6.758 -6.711 -12.516 1 98.5 200 VAL A CA 1
ATOM 1619 C C . VAL A 1 200 ? 7.395 -5.52 -13.227 1 98.5 200 VAL A C 1
ATOM 1621 O O . VAL A 1 200 ? 6.738 -4.5 -13.453 1 98.5 200 VAL A O 1
ATOM 1624 N N . ASP A 1 201 ? 8.633 -5.602 -13.609 1 98.19 201 ASP A N 1
ATOM 1625 C CA . ASP A 1 201 ? 9.305 -4.434 -14.172 1 98.19 201 ASP A CA 1
ATOM 1626 C C . ASP A 1 201 ? 8.914 -4.227 -15.633 1 98.19 201 ASP A C 1
ATOM 1628 O O . ASP A 1 201 ? 8.008 -4.887 -16.141 1 98.19 201 ASP A O 1
ATOM 1632 N N . ASP A 1 202 ? 9.547 -3.273 -16.344 1 98.12 202 ASP A N 1
ATOM 1633 C CA . ASP A 1 202 ? 9.164 -2.854 -17.688 1 98.12 202 ASP A CA 1
ATOM 1634 C C . ASP A 1 202 ? 9.633 -3.861 -18.734 1 98.12 202 ASP A C 1
ATOM 1636 O O . ASP A 1 202 ? 9.312 -3.734 -19.922 1 98.12 202 ASP A O 1
ATOM 1640 N N . LYS A 1 203 ? 10.375 -4.887 -18.359 1 97.31 203 LYS A N 1
ATOM 1641 C CA . LYS A 1 203 ? 10.781 -5.98 -19.234 1 97.31 203 LYS A CA 1
ATOM 1642 C C . LYS A 1 203 ? 9.953 -7.234 -18.969 1 97.31 203 LYS A C 1
ATOM 1644 O O . LYS A 1 203 ? 10.305 -8.328 -19.422 1 97.31 203 LYS A O 1
ATOM 1649 N N . ASP A 1 204 ? 8.945 -7.141 -18.172 1 97.19 204 ASP A N 1
ATOM 1650 C CA . ASP A 1 204 ? 7.996 -8.203 -17.844 1 97.19 204 ASP A CA 1
ATOM 1651 C C . ASP A 1 204 ? 8.641 -9.266 -16.969 1 97.19 204 ASP A C 1
ATOM 1653 O O . ASP A 1 204 ? 8.352 -10.461 -17.109 1 97.19 204 ASP A O 1
ATOM 1657 N N . ILE A 1 205 ? 9.523 -8.867 -16.125 1 96.81 205 ILE A N 1
ATOM 1658 C CA . ILE A 1 205 ? 10.203 -9.758 -15.18 1 96.81 205 ILE A CA 1
ATOM 1659 C C . ILE A 1 205 ? 9.672 -9.531 -13.773 1 96.81 205 ILE A C 1
ATOM 1661 O O . ILE A 1 205 ? 9.547 -8.383 -13.328 1 96.81 205 ILE A O 1
ATOM 1665 N N . ASN A 1 206 ? 9.305 -10.609 -13.086 1 96.06 206 ASN A N 1
ATOM 1666 C CA . ASN A 1 206 ? 8.945 -10.508 -11.68 1 96.06 206 ASN A CA 1
ATOM 1667 C C . ASN A 1 206 ? 10.117 -9.992 -10.836 1 96.06 206 ASN A C 1
ATOM 1669 O O . ASN A 1 206 ? 11.203 -10.578 -10.867 1 96.06 206 ASN A O 1
ATOM 1673 N N . ARG A 1 207 ? 9.883 -8.922 -10.023 1 97.81 207 ARG A N 1
ATOM 1674 C CA . ARG A 1 207 ? 11.016 -8.312 -9.32 1 97.81 207 ARG A CA 1
ATOM 1675 C C . ARG A 1 207 ? 10.781 -8.328 -7.812 1 97.81 207 ARG A C 1
ATOM 1677 O O . ARG A 1 207 ? 11.742 -8.32 -7.035 1 97.81 207 ARG A O 1
ATOM 1684 N N . PHE A 1 208 ? 9.539 -8.422 -7.414 1 97.94 208 PHE A N 1
ATOM 1685 C CA . PHE A 1 208 ? 9.32 -8.312 -5.977 1 97.94 208 PHE A CA 1
ATOM 1686 C C . PHE A 1 208 ? 7.953 -8.867 -5.598 1 97.94 208 PHE A C 1
ATOM 1688 O O . PHE A 1 208 ? 6.961 -8.609 -6.285 1 97.94 208 PHE A O 1
ATOM 1695 N N . PHE A 1 209 ? 7.906 -9.562 -4.539 1 96.56 209 PHE A N 1
ATOM 1696 C CA . PHE A 1 209 ? 6.715 -9.945 -3.793 1 96.56 209 PHE A CA 1
ATOM 1697 C C . PHE A 1 209 ? 6.875 -9.617 -2.312 1 96.56 209 PHE A C 1
ATOM 1699 O O . PHE A 1 209 ? 7.879 -9.977 -1.694 1 96.56 209 PHE A O 1
ATOM 1706 N N . ASN A 1 210 ? 5.883 -8.906 -1.717 1 97.25 210 ASN A N 1
ATOM 1707 C CA . ASN A 1 210 ? 5.996 -8.773 -0.268 1 97.25 210 ASN A CA 1
ATOM 1708 C C . ASN A 1 210 ? 5.773 -10.109 0.433 1 97.25 210 ASN A C 1
ATOM 1710 O O . ASN A 1 210 ? 5.336 -11.078 -0.191 1 97.25 210 ASN A O 1
ATOM 1714 N N . GLU A 1 211 ? 6.133 -10.227 1.686 1 93.44 211 GLU A N 1
ATOM 1715 C CA . GLU A 1 211 ? 6.086 -11.492 2.418 1 93.44 211 GLU A CA 1
ATOM 1716 C C . GLU A 1 211 ? 4.75 -11.656 3.135 1 93.44 211 GLU A C 1
ATOM 1718 O O . GLU A 1 211 ? 3.928 -10.742 3.156 1 93.44 211 GLU A O 1
ATOM 1723 N N . GLY A 1 212 ? 4.551 -12.93 3.672 1 88 212 GLY A N 1
ATOM 1724 C CA . GLY A 1 212 ? 3.342 -13.219 4.426 1 88 212 GLY A CA 1
ATOM 1725 C C . GLY A 1 212 ? 2.361 -14.094 3.668 1 88 212 GLY A C 1
ATOM 1726 O O . GLY A 1 212 ? 2.605 -14.453 2.514 1 88 212 GLY A O 1
ATOM 1727 N N . PRO A 1 213 ? 1.306 -14.406 4.359 1 86.88 213 PRO A N 1
ATOM 1728 C CA . PRO A 1 213 ? 0.288 -15.242 3.713 1 86.88 213 PRO A CA 1
ATOM 1729 C C . PRO A 1 213 ? -0.374 -14.547 2.523 1 86.88 213 PRO A C 1
ATOM 1731 O O . PRO A 1 213 ? -0.645 -13.344 2.578 1 86.88 213 PRO A O 1
ATOM 1734 N N . LYS A 1 214 ? -0.535 -15.352 1.47 1 89.88 214 LYS A N 1
ATOM 1735 C CA . LYS A 1 214 ? -1.121 -14.805 0.247 1 89.88 214 LYS A CA 1
ATOM 1736 C C . LYS A 1 214 ? -2.273 -15.68 -0.243 1 89.88 214 LYS A C 1
ATOM 1738 O O . LYS A 1 214 ? -2.195 -16.906 -0.19 1 89.88 214 LYS A O 1
ATOM 1743 N N . VAL A 1 215 ? -3.268 -15.031 -0.701 1 86.75 215 VAL A N 1
ATOM 1744 C CA . VAL A 1 215 ? -4.387 -15.719 -1.332 1 86.75 215 VAL A CA 1
ATOM 1745 C C . VAL A 1 215 ? -3.955 -16.266 -2.695 1 86.75 215 VAL A C 1
ATOM 1747 O O . VAL A 1 215 ? -4.336 -17.375 -3.078 1 86.75 215 VAL A O 1
ATOM 1750 N N . PHE A 1 216 ? -3.229 -15.531 -3.398 1 82.19 216 PHE A N 1
ATOM 1751 C CA . PHE A 1 216 ? -2.602 -15.95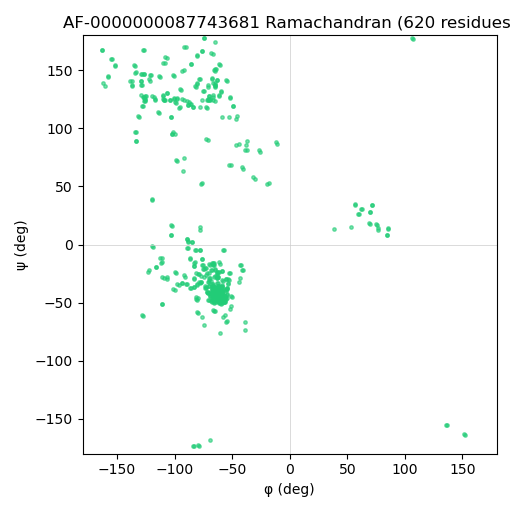3 -4.645 1 82.19 216 PHE A CA 1
ATOM 1752 C C . PHE A 1 216 ? -1.121 -16.25 -4.434 1 82.19 216 PHE A C 1
ATOM 1754 O O . PHE A 1 216 ? -0.33 -15.328 -4.199 1 82.19 216 PHE A O 1
ATOM 1761 N N . LYS A 1 217 ? -0.833 -17.422 -4.508 1 83.62 217 LYS A N 1
ATOM 1762 C CA . LYS A 1 217 ? 0.525 -17.844 -4.168 1 83.62 217 LYS A CA 1
ATOM 1763 C C . LYS A 1 217 ? 1.542 -17.234 -5.129 1 83.62 217 LYS A C 1
ATOM 1765 O O . LYS A 1 217 ? 1.279 -17.109 -6.328 1 83.62 217 LYS A O 1
ATOM 1770 N N . ARG A 1 218 ? 2.59 -16.891 -4.578 1 87.62 218 ARG A N 1
ATOM 1771 C CA . ARG A 1 218 ? 3.719 -16.297 -5.285 1 87.62 218 ARG A CA 1
ATOM 1772 C C . ARG A 1 218 ? 5.031 -16.953 -4.863 1 87.62 218 ARG A C 1
ATOM 1774 O O . ARG A 1 218 ? 5.703 -16.469 -3.947 1 87.62 218 ARG A O 1
ATOM 1781 N N . PRO A 1 219 ? 5.395 -17.938 -5.488 1 88.69 219 PRO A N 1
ATOM 1782 C CA . PRO A 1 219 ? 6.656 -18.547 -5.09 1 88.69 219 PRO A CA 1
ATOM 1783 C C . PRO A 1 219 ? 7.863 -17.641 -5.312 1 88.69 219 PRO A C 1
ATOM 1785 O O . PRO A 1 219 ? 7.984 -17.016 -6.371 1 88.69 219 PRO A O 1
ATOM 1788 N N . GLY A 1 220 ? 8.695 -17.625 -4.355 1 88 220 GLY A N 1
ATOM 1789 C CA . GLY A 1 220 ? 9.914 -16.844 -4.457 1 88 220 GLY A CA 1
ATOM 1790 C C . GLY A 1 220 ? 10.727 -17.156 -5.695 1 88 220 GLY A C 1
ATOM 1791 O O . GLY A 1 220 ? 11.391 -16.281 -6.25 1 88 220 GLY A O 1
ATOM 1792 N N . MET A 1 221 ? 10.656 -18.328 -6.16 1 87.69 221 MET A N 1
ATOM 1793 C CA . MET A 1 221 ? 11.422 -18.781 -7.32 1 87.69 221 MET A CA 1
ATOM 1794 C C . MET A 1 221 ? 10.969 -18.047 -8.578 1 87.69 221 MET A C 1
ATOM 1796 O O . MET A 1 221 ? 11.656 -18.094 -9.602 1 87.69 221 MET A O 1
ATOM 1800 N N . ALA A 1 222 ? 9.844 -17.484 -8.477 1 91.12 222 ALA A N 1
ATOM 1801 C CA . ALA A 1 222 ? 9.344 -16.75 -9.633 1 91.12 222 ALA A CA 1
ATOM 1802 C C . ALA A 1 222 ? 10.109 -15.438 -9.82 1 91.12 222 ALA A C 1
ATOM 1804 O O . ALA A 1 222 ? 10.07 -14.836 -10.898 1 91.12 222 ALA A O 1
ATOM 1805 N N . ILE A 1 223 ? 10.719 -14.984 -8.836 1 91.75 223 ILE A N 1
ATOM 1806 C CA . ILE A 1 223 ? 11.477 -13.734 -8.914 1 91.75 223 ILE A CA 1
ATOM 1807 C C . ILE A 1 223 ? 12.57 -13.867 -9.969 1 91.75 223 ILE A C 1
ATOM 1809 O O . ILE A 1 223 ? 13.25 -14.891 -10.047 1 91.75 223 ILE A O 1
ATOM 1813 N N . ASP A 1 224 ? 12.688 -12.875 -10.867 1 91.44 224 ASP A N 1
ATOM 1814 C CA . ASP A 1 224 ? 13.664 -12.727 -11.938 1 91.44 224 ASP A CA 1
ATOM 1815 C C . ASP A 1 224 ? 13.336 -13.633 -13.125 1 91.44 224 ASP A C 1
ATOM 1817 O O . ASP A 1 224 ? 14.195 -13.883 -13.977 1 91.44 224 ASP A O 1
ATOM 1821 N N . ARG A 1 225 ? 12.141 -14.172 -13.086 1 90.38 225 ARG A N 1
ATOM 1822 C CA . ARG A 1 225 ? 11.602 -14.852 -14.258 1 90.38 225 ARG A CA 1
ATOM 1823 C C . ARG A 1 225 ? 10.508 -14.023 -14.922 1 90.38 225 ARG A C 1
ATOM 1825 O O . ARG A 1 225 ? 9.93 -13.133 -14.297 1 90.38 225 ARG A O 1
ATOM 1832 N N . ASP A 1 226 ? 10.281 -14.367 -16.156 1 92.81 226 ASP A N 1
ATOM 1833 C CA . ASP A 1 226 ? 9.234 -13.688 -16.906 1 92.81 226 ASP A CA 1
ATOM 1834 C C . ASP A 1 226 ? 7.859 -13.969 -16.297 1 92.81 226 ASP A C 1
ATOM 1836 O O . ASP A 1 226 ? 7.562 -15.102 -15.914 1 92.81 226 ASP A O 1
ATOM 1840 N N . VAL A 1 227 ? 7.039 -12.953 -16.234 1 94.31 227 VAL A N 1
ATOM 1841 C CA . VAL A 1 227 ? 5.734 -13.055 -15.586 1 94.31 227 VAL A CA 1
ATOM 1842 C C . VAL A 1 227 ? 4.844 -14.016 -16.375 1 94.31 227 VAL A C 1
ATOM 1844 O O . VAL A 1 227 ? 3.973 -14.672 -15.797 1 94.31 227 VAL A O 1
ATOM 1847 N N . PHE A 1 228 ? 5.047 -14.164 -17.656 1 90.38 228 PHE A N 1
ATOM 1848 C CA . PHE A 1 228 ? 4.191 -14.984 -18.5 1 90.38 228 PHE A CA 1
ATOM 1849 C C . PHE A 1 228 ? 4.363 -16.469 -18.156 1 90.38 228 PHE A C 1
ATOM 1851 O O . PHE A 1 228 ? 3.428 -17.25 -18.297 1 90.38 228 PHE A O 1
ATOM 1858 N N . SER A 1 229 ? 5.527 -16.781 -17.703 1 86.88 229 SER A N 1
ATOM 1859 C CA . SER A 1 229 ? 5.812 -18.172 -17.344 1 86.88 229 SER A CA 1
ATOM 1860 C C . SER A 1 229 ? 5.027 -18.594 -16.109 1 86.88 229 SER A C 1
ATOM 1862 O O . SER A 1 229 ? 4.926 -19.781 -15.812 1 86.88 229 SER A O 1
ATOM 1864 N N . CYS A 1 230 ? 4.562 -17.609 -15.406 1 85.12 230 CYS A N 1
ATOM 1865 C CA . CYS A 1 230 ? 3.857 -17.875 -14.156 1 85.12 230 CYS A CA 1
ATOM 1866 C C . CYS A 1 230 ? 2.385 -18.172 -14.414 1 85.12 230 CYS A C 1
ATOM 1868 O O . CYS A 1 230 ? 1.631 -18.453 -13.484 1 85.12 230 CYS A O 1
ATOM 1870 N N . HIS A 1 231 ? 1.979 -18.188 -15.625 1 84.25 231 HIS A N 1
ATOM 1871 C CA . HIS A 1 231 ? 0.576 -18.359 -15.984 1 84.25 231 HIS A CA 1
ATOM 1872 C C . HIS A 1 231 ? 0.396 -19.5 -16.969 1 84.25 231 HIS A C 1
ATOM 1874 O O . HIS A 1 231 ? 1.248 -19.719 -17.844 1 84.25 231 HIS A O 1
ATOM 1880 N N . PRO A 1 232 ? -0.784 -20.156 -16.797 1 82.88 232 PRO A N 1
ATOM 1881 C CA . PRO A 1 232 ? -1.09 -21.141 -17.828 1 82.88 232 PRO A CA 1
ATOM 1882 C C . PRO A 1 232 ? -1.205 -20.531 -19.219 1 82.88 232 PRO A C 1
ATOM 1884 O O . PRO A 1 232 ? -1.497 -19.344 -19.359 1 82.88 232 PRO A O 1
ATOM 1887 N N . PRO A 1 233 ? -0.965 -21.359 -20.172 1 82.56 233 PRO A N 1
ATOM 1888 C CA . PRO A 1 233 ? -0.964 -20.875 -21.547 1 82.56 233 PRO A CA 1
ATOM 1889 C C . PRO A 1 233 ? -2.26 -20.156 -21.922 1 82.56 233 PRO A C 1
ATOM 1891 O O . PRO A 1 233 ? -2.23 -19.156 -22.641 1 82.56 233 PRO A O 1
ATOM 1894 N N . LYS A 1 234 ? -3.352 -20.625 -21.453 1 81.25 234 LYS A N 1
ATOM 1895 C CA . LYS A 1 234 ? -4.645 -20.062 -21.828 1 81.25 234 LYS A CA 1
ATOM 1896 C C . LYS A 1 234 ? -4.812 -18.656 -21.266 1 81.25 234 LYS A C 1
ATOM 1898 O O . LYS A 1 234 ? -5.59 -17.859 -21.797 1 81.25 234 LYS A O 1
ATOM 1903 N N . ILE A 1 235 ? -4.117 -18.312 -20.266 1 83.94 235 ILE A N 1
ATOM 1904 C CA . ILE A 1 235 ? -4.281 -17.047 -19.562 1 83.94 235 ILE A CA 1
ATOM 1905 C C . ILE A 1 235 ? -3.221 -16.062 -20.047 1 83.94 235 ILE A C 1
ATOM 1907 O O . ILE A 1 235 ? -3.416 -14.844 -19.953 1 83.94 235 ILE A O 1
ATOM 1911 N N . GLU A 1 236 ? -2.098 -16.516 -20.562 1 87.31 236 GLU A N 1
ATOM 1912 C CA . GLU A 1 236 ? -0.924 -15.719 -20.906 1 87.31 236 GLU A CA 1
ATOM 1913 C C . GLU A 1 236 ? -1.293 -14.57 -21.844 1 87.31 236 GLU A C 1
ATOM 1915 O O . GLU A 1 236 ? -0.859 -13.438 -21.656 1 87.31 236 GLU A O 1
ATOM 1920 N N . PRO A 1 237 ? -2.162 -14.82 -22.891 1 89.5 237 PRO A N 1
ATOM 1921 C CA . PRO A 1 237 ? -2.5 -13.719 -23.781 1 89.5 237 PRO A CA 1
ATOM 1922 C C . PRO A 1 237 ? -3.215 -12.57 -23.078 1 89.5 237 PRO A C 1
ATOM 1924 O O . PRO A 1 237 ? -2.984 -11.398 -23.391 1 89.5 237 PRO A O 1
ATOM 1927 N N . MET A 1 238 ? -4.016 -12.898 -22.188 1 90.31 238 MET A N 1
ATOM 1928 C CA . MET A 1 238 ? -4.723 -11.867 -21.422 1 90.31 238 MET A CA 1
ATOM 1929 C C . MET A 1 238 ? -3.748 -11.023 -20.609 1 90.31 238 MET A C 1
ATOM 1931 O O . MET A 1 238 ? -3.869 -9.797 -20.562 1 90.31 238 MET A O 1
ATOM 1935 N N . VAL A 1 239 ? -2.854 -11.656 -19.984 1 91.5 239 VAL A N 1
ATOM 1936 C CA . VAL A 1 239 ? -1.839 -10.961 -19.203 1 91.5 239 VAL A CA 1
ATOM 1937 C C . VAL A 1 239 ? -1.035 -10.031 -20.109 1 91.5 239 VAL A C 1
ATOM 1939 O O . VAL A 1 239 ? -0.815 -8.859 -19.766 1 91.5 239 VAL A O 1
ATOM 1942 N N . ARG A 1 240 ? -0.686 -10.547 -21.219 1 94.38 240 ARG A N 1
ATOM 1943 C CA . ARG A 1 240 ? 0.073 -9.758 -22.172 1 94.38 240 ARG A CA 1
ATOM 1944 C C . ARG A 1 240 ? -0.707 -8.516 -22.609 1 94.38 240 ARG A C 1
ATOM 1946 O O . ARG A 1 240 ? -0.137 -7.434 -22.734 1 94.38 240 ARG A O 1
ATOM 1953 N N . ASN A 1 241 ? -1.95 -8.719 -22.828 1 95.19 241 ASN A N 1
ATOM 1954 C CA . ASN A 1 241 ? -2.795 -7.605 -23.234 1 95.19 241 ASN A CA 1
ATOM 1955 C C . ASN A 1 241 ? -2.85 -6.52 -22.172 1 95.19 241 ASN A C 1
ATOM 1957 O O . ASN A 1 241 ? -2.77 -5.328 -22.484 1 95.19 241 ASN A O 1
ATOM 1961 N N . ILE A 1 242 ? -2.992 -6.879 -20.953 1 95.12 242 ILE A N 1
ATOM 1962 C CA . ILE A 1 242 ? -3.051 -5.934 -19.844 1 95.12 242 ILE A CA 1
ATOM 1963 C C . ILE A 1 242 ? -1.736 -5.16 -19.75 1 95.12 242 ILE A C 1
ATOM 1965 O O . ILE A 1 242 ? -1.735 -3.928 -19.703 1 95.12 242 ILE A O 1
ATOM 1969 N N . LEU A 1 243 ? -0.621 -5.887 -19.844 1 96.81 243 LEU A N 1
ATOM 1970 C CA . LEU A 1 243 ? 0.685 -5.254 -19.703 1 96.81 243 LEU A CA 1
ATOM 1971 C C . LEU A 1 243 ? 0.964 -4.32 -20.875 1 96.81 243 LEU A C 1
ATOM 1973 O O . LEU A 1 243 ? 1.52 -3.236 -20.688 1 96.81 243 LEU A O 1
ATOM 1977 N N . ASN A 1 244 ? 0.562 -4.754 -22.062 1 96.94 244 ASN A N 1
ATOM 1978 C CA . ASN A 1 244 ? 0.737 -3.916 -23.25 1 96.94 244 ASN A CA 1
ATOM 1979 C C . ASN A 1 244 ? -0.089 -2.637 -23.156 1 96.94 244 ASN A C 1
ATOM 1981 O O . ASN A 1 244 ? 0.361 -1.569 -23.578 1 96.94 244 ASN A O 1
ATOM 1985 N N . SER A 1 245 ? -1.266 -2.775 -22.656 1 97.5 245 SER A N 1
ATOM 1986 C CA . SER A 1 245 ? -2.107 -1.592 -22.5 1 97.5 245 SER A CA 1
ATOM 1987 C C . SER A 1 245 ? -1.464 -0.577 -21.562 1 97.5 245 SER A C 1
ATOM 1989 O O . SER A 1 245 ? -1.624 0.632 -21.734 1 97.5 245 SER A O 1
ATOM 1991 N N . PHE A 1 246 ? -0.788 -1.028 -20.547 1 98.06 246 PHE A N 1
ATOM 1992 C CA . PHE A 1 246 ? -0.072 -0.156 -19.625 1 98.06 246 PHE A CA 1
ATOM 1993 C C . PHE A 1 246 ? 1.13 0.486 -20.312 1 98.06 246 PHE A C 1
ATOM 1995 O O . PHE A 1 246 ? 1.341 1.695 -20.203 1 98.06 246 PHE A O 1
ATOM 2002 N N . ARG A 1 247 ? 1.832 -0.296 -21.016 1 97.19 247 ARG A N 1
ATOM 2003 C CA . ARG A 1 247 ? 3.02 0.18 -21.703 1 97.19 247 ARG A CA 1
ATOM 2004 C C . ARG A 1 247 ? 2.662 1.253 -22.734 1 97.19 247 ARG A C 1
ATOM 2006 O O . ARG A 1 247 ? 3.373 2.25 -22.875 1 97.19 247 ARG A O 1
ATOM 2013 N N . GLU A 1 248 ? 1.586 1.058 -23.406 1 96.81 248 GLU A N 1
ATOM 2014 C CA . GLU A 1 248 ? 1.144 1.962 -24.469 1 96.81 248 GLU A CA 1
ATOM 2015 C C . GLU A 1 248 ? 0.407 3.168 -23.891 1 96.81 248 GLU A C 1
ATOM 2017 O O . GLU A 1 248 ? 0.179 4.156 -24.578 1 96.81 248 GLU A O 1
ATOM 2022 N N . GLY A 1 249 ? 0.023 3.082 -22.688 1 96.88 249 GLY A N 1
ATOM 2023 C CA . GLY A 1 249 ? -0.625 4.207 -22.031 1 96.88 249 GLY A CA 1
ATOM 2024 C C . GLY A 1 249 ? -2.119 4.266 -22.281 1 96.88 249 GLY A C 1
ATOM 2025 O O . GLY A 1 249 ? -2.76 5.285 -22.031 1 96.88 249 GLY A O 1
ATOM 2026 N N . THR A 1 250 ? -2.703 3.199 -22.812 1 96.94 250 THR A N 1
ATOM 2027 C CA . THR A 1 250 ? -4.133 3.188 -23.094 1 96.94 250 THR A CA 1
ATOM 2028 C C . THR A 1 250 ? -4.93 2.908 -21.812 1 96.94 250 THR A C 1
ATOM 2030 O O . THR A 1 250 ? -6.113 3.25 -21.734 1 96.94 250 THR A O 1
ATOM 2033 N N . LYS A 1 251 ? -4.352 2.25 -20.859 1 97 251 LYS A N 1
ATOM 2034 C CA . LYS A 1 251 ? -4.922 2.035 -19.531 1 97 251 LYS A CA 1
ATOM 2035 C C . LYS A 1 251 ? -3.891 2.297 -18.438 1 97 251 LYS A C 1
ATOM 2037 O O . LYS A 1 251 ? -2.689 2.145 -18.672 1 97 251 LYS A O 1
ATOM 2042 N N . ASP A 1 252 ? -4.402 2.658 -17.281 1 97.75 252 ASP A N 1
ATOM 2043 C CA . ASP A 1 252 ? -3.523 2.863 -16.125 1 97.75 252 ASP A CA 1
ATOM 2044 C C . ASP A 1 252 ? -3.832 1.863 -15.016 1 97.75 252 ASP A C 1
ATOM 2046 O O . ASP A 1 252 ? -3.01 1.647 -14.125 1 97.75 252 ASP A O 1
ATOM 2050 N N . SER A 1 253 ? -4.996 1.316 -15.117 1 97.81 253 SER A N 1
ATOM 2051 C CA . SER A 1 253 ? -5.43 0.415 -14.055 1 97.81 253 SER A CA 1
ATOM 2052 C C . SER A 1 253 ? -6.52 -0.534 -14.547 1 97.81 253 SER A C 1
ATOM 2054 O O . SER A 1 253 ? -7.32 -0.175 -15.414 1 97.81 253 SER A O 1
ATOM 2056 N N . VAL A 1 254 ? -6.504 -1.759 -14.047 1 96.06 254 VAL A N 1
ATOM 2057 C CA . VAL A 1 254 ? -7.52 -2.77 -14.32 1 96.06 254 VAL A CA 1
ATOM 2058 C C . VAL A 1 254 ? -7.926 -3.459 -13.016 1 96.06 254 VAL A C 1
ATOM 2060 O O . VAL A 1 254 ? -7.25 -4.379 -12.555 1 96.06 254 VAL A O 1
ATOM 2063 N N . PRO A 1 255 ? -9.023 -3.018 -12.391 1 96.19 255 PRO A N 1
ATOM 2064 C CA . PRO A 1 255 ? -9.547 -3.699 -11.211 1 96.19 255 PRO A CA 1
ATOM 2065 C C . PRO A 1 255 ? -10.383 -4.93 -11.555 1 96.19 255 PRO A C 1
ATOM 2067 O O . PRO A 1 255 ? -11.141 -4.91 -12.531 1 96.19 255 PRO A O 1
ATOM 2070 N N . VAL A 1 256 ? -10.219 -5.977 -10.797 1 93.56 256 VAL A N 1
ATOM 2071 C CA . VAL A 1 256 ? -10.984 -7.207 -10.969 1 93.56 256 VAL A CA 1
ATOM 2072 C C . VAL A 1 256 ? -11.539 -7.664 -9.625 1 93.56 256 VAL A C 1
ATOM 2074 O O . VAL A 1 256 ? -10.773 -8.047 -8.734 1 93.56 256 VAL A O 1
ATOM 2077 N N . TRP A 1 257 ? -12.805 -7.582 -9.461 1 93.69 257 TRP A N 1
ATOM 2078 C CA . TRP A 1 257 ? -13.469 -8.141 -8.289 1 93.69 257 TRP A CA 1
ATOM 2079 C C . TRP A 1 257 ? -13.719 -9.641 -8.461 1 93.69 257 TRP A C 1
ATOM 2081 O O . TRP A 1 257 ? -14.141 -10.086 -9.531 1 93.69 257 TRP A O 1
ATOM 2091 N N . MET A 1 258 ? -13.453 -10.43 -7.398 1 92 258 MET A N 1
ATOM 2092 C CA . MET A 1 258 ? -13.68 -11.867 -7.496 1 92 258 MET A CA 1
ATOM 2093 C C . MET A 1 258 ? -13.914 -12.477 -6.117 1 92 258 MET A C 1
ATOM 2095 O O . MET A 1 258 ? -13.586 -11.859 -5.098 1 92 258 MET A O 1
ATOM 2099 N N . ASN A 1 259 ? -14.523 -13.641 -6.176 1 88.94 259 ASN A N 1
ATOM 2100 C CA . ASN A 1 259 ? -14.664 -14.445 -4.969 1 88.94 259 ASN A CA 1
ATOM 2101 C C . ASN A 1 259 ? -13.609 -15.547 -4.914 1 88.94 259 ASN A C 1
ATOM 2103 O O . ASN A 1 259 ? -13.445 -16.312 -5.867 1 88.94 259 ASN A O 1
ATOM 2107 N N . LYS A 1 260 ? -12.867 -15.555 -3.918 1 86.62 260 LYS A N 1
ATOM 2108 C CA . LYS A 1 260 ? -11.867 -16.594 -3.684 1 86.62 260 LYS A CA 1
ATOM 2109 C C . LYS A 1 260 ? -12.008 -17.188 -2.285 1 86.62 260 LYS A C 1
ATOM 2111 O O . LYS A 1 260 ? -11.93 -16.469 -1.287 1 86.62 260 LYS A O 1
ATOM 2116 N N . ASN A 1 261 ? -12.281 -18.5 -2.266 1 81.12 261 ASN A N 1
ATOM 2117 C CA . ASN A 1 261 ? -12.43 -19.203 -1.001 1 81.12 261 ASN A CA 1
ATOM 2118 C C . ASN A 1 261 ? -13.5 -18.578 -0.123 1 81.12 261 ASN A C 1
ATOM 2120 O O . ASN A 1 261 ? -13.297 -18.391 1.078 1 81.12 261 ASN A O 1
ATOM 2124 N N . GLY A 1 262 ? -14.547 -18.062 -0.745 1 86.06 262 GLY A N 1
ATOM 2125 C CA . GLY A 1 262 ? -15.688 -17.531 -0.015 1 86.06 262 GLY A CA 1
ATOM 2126 C C . GLY A 1 262 ? -15.492 -16.094 0.433 1 86.06 262 GLY A C 1
ATOM 2127 O O . GLY A 1 262 ? -16.312 -15.562 1.179 1 86.06 262 GLY A O 1
ATOM 2128 N N . ARG A 1 263 ? -14.469 -15.5 0.003 1 93.75 263 ARG A N 1
ATOM 2129 C CA . ARG A 1 263 ? -14.18 -14.125 0.385 1 93.75 263 ARG A CA 1
ATOM 2130 C C . ARG A 1 263 ? -14.117 -13.219 -0.839 1 93.75 263 ARG A C 1
ATOM 2132 O O . ARG A 1 263 ? -13.617 -13.625 -1.893 1 93.75 263 ARG A O 1
ATOM 2139 N N . THR A 1 264 ? -14.555 -11.977 -0.681 1 94.81 264 THR A N 1
ATOM 2140 C CA . THR A 1 264 ? -14.523 -11.016 -1.776 1 94.81 264 THR A CA 1
ATOM 2141 C C . THR A 1 264 ? -13.148 -10.359 -1.881 1 94.81 264 THR A C 1
ATOM 2143 O O . THR A 1 264 ? -12.68 -9.727 -0.932 1 94.81 264 THR A O 1
ATOM 2146 N N . MET A 1 265 ? -12.57 -10.594 -3.02 1 95.5 265 MET A N 1
ATOM 2147 C CA . MET A 1 265 ? -11.234 -10.047 -3.262 1 95.5 265 MET A CA 1
ATOM 2148 C C . MET A 1 265 ? -11.273 -8.984 -4.359 1 95.5 265 MET A C 1
ATOM 2150 O O . MET A 1 265 ? -12.086 -9.07 -5.277 1 95.5 265 MET A O 1
ATOM 2154 N N . LEU A 1 266 ? -10.469 -8 -4.203 1 96.88 266 LEU A N 1
ATOM 2155 C CA . LEU A 1 266 ? -10.195 -7.047 -5.277 1 96.88 266 LEU A CA 1
ATOM 2156 C C . LEU A 1 266 ? -8.75 -7.148 -5.742 1 96.88 266 LEU A C 1
ATOM 2158 O O . LEU A 1 266 ? -7.824 -6.926 -4.961 1 96.88 266 LEU A O 1
ATOM 2162 N N . VAL A 1 267 ? -8.547 -7.582 -6.957 1 95.81 267 VAL A N 1
ATOM 2163 C CA . VAL A 1 267 ? -7.238 -7.59 -7.605 1 95.81 267 VAL A CA 1
ATOM 2164 C C . VAL A 1 267 ? -7.117 -6.395 -8.547 1 95.81 267 VAL A C 1
ATOM 2166 O O . VAL A 1 267 ? -7.977 -6.184 -9.406 1 95.81 267 VAL A O 1
ATOM 2169 N N . THR A 1 268 ? -6.121 -5.617 -8.375 1 97.44 268 THR A N 1
ATOM 2170 C CA . THR A 1 268 ? -5.934 -4.449 -9.227 1 97.44 268 THR A CA 1
ATOM 2171 C C . THR A 1 268 ? -4.547 -4.465 -9.859 1 97.44 268 THR A C 1
ATOM 2173 O O . THR A 1 268 ? -3.537 -4.586 -9.164 1 97.44 268 THR A O 1
ATOM 2176 N N . TYR A 1 269 ? -4.508 -4.422 -11.172 1 97.31 269 TYR A N 1
ATOM 2177 C CA . TYR A 1 269 ? -3.287 -4.207 -11.938 1 97.31 269 TYR A CA 1
ATOM 2178 C C . TYR A 1 269 ? -3.117 -2.73 -12.281 1 97.31 269 TYR A C 1
ATOM 2180 O O . TYR A 1 269 ? -4.059 -2.082 -12.742 1 97.31 269 TYR A O 1
ATOM 2188 N N . MET A 1 270 ? -1.915 -2.221 -12.055 1 98.69 270 MET A N 1
ATOM 2189 C CA . MET A 1 270 ? -1.718 -0.792 -12.273 1 98.69 270 MET A CA 1
ATOM 2190 C C . MET A 1 270 ? -0.393 -0.528 -12.984 1 98.69 270 MET A C 1
ATOM 2192 O O . MET A 1 270 ? 0.612 -1.18 -12.695 1 98.69 270 MET A O 1
ATOM 2196 N N . ALA A 1 271 ? -0.406 0.412 -13.898 1 98.81 271 ALA A N 1
ATOM 2197 C CA . ALA A 1 271 ? 0.838 0.882 -14.5 1 98.81 271 ALA A CA 1
ATOM 2198 C C . ALA A 1 271 ? 1.671 1.671 -13.492 1 98.81 271 ALA A C 1
ATOM 2200 O O . ALA A 1 271 ? 1.159 2.57 -12.82 1 98.81 271 ALA A O 1
ATOM 2201 N N . VAL A 1 272 ? 2.893 1.298 -13.359 1 98.75 272 VAL A N 1
ATOM 2202 C CA . VAL A 1 272 ? 3.838 2.053 -12.539 1 98.75 272 VAL A CA 1
ATOM 2203 C C . VAL A 1 272 ? 4.637 3.006 -13.43 1 98.75 272 VAL A C 1
ATOM 2205 O O . VAL A 1 272 ? 5.34 2.57 -14.344 1 98.75 272 VAL A O 1
ATOM 2208 N N . ARG A 1 273 ? 4.469 4.277 -13.148 1 98.19 273 ARG A N 1
ATOM 2209 C CA . ARG A 1 273 ? 5.16 5.297 -13.93 1 98.19 273 ARG A CA 1
ATOM 2210 C C . ARG A 1 273 ? 5.91 6.27 -13.023 1 98.19 273 ARG A C 1
ATOM 2212 O O . ARG A 1 273 ? 5.48 6.531 -11.898 1 98.19 273 ARG A O 1
ATOM 2219 N N . ASP A 1 274 ? 7.012 6.762 -13.461 1 94.75 274 ASP A N 1
ATOM 2220 C CA . ASP A 1 274 ? 7.738 7.762 -12.688 1 94.75 274 ASP A CA 1
ATOM 2221 C C . ASP A 1 274 ? 7.176 9.164 -12.93 1 94.75 274 ASP A C 1
ATOM 2223 O O . ASP A 1 274 ? 6.117 9.312 -13.547 1 94.75 274 ASP A O 1
ATOM 2227 N N . LYS A 1 275 ? 7.844 10.156 -12.383 1 90.06 275 LYS A N 1
ATOM 2228 C CA . LYS A 1 275 ? 7.371 11.539 -12.438 1 90.06 275 LYS A CA 1
ATOM 2229 C C . LYS A 1 275 ? 7.301 12.031 -13.883 1 90.06 275 LYS A C 1
ATOM 2231 O O . LYS A 1 275 ? 6.5 12.914 -14.195 1 90.06 275 LYS A O 1
ATOM 2236 N N . GLU A 1 276 ? 8.133 11.477 -14.719 1 93.12 276 GLU A N 1
ATOM 2237 C CA . GLU A 1 276 ? 8.148 11.852 -16.125 1 93.12 276 GLU A CA 1
ATOM 2238 C C . GLU A 1 276 ? 7.188 10.992 -16.938 1 93.12 276 GLU A C 1
ATOM 2240 O O . GLU A 1 276 ? 7.238 10.992 -18.172 1 93.12 276 GLU A O 1
ATOM 2245 N N . GLN A 1 277 ? 6.43 10.148 -16.375 1 95.12 277 GLN A N 1
ATOM 2246 C CA . GLN A 1 277 ? 5.391 9.32 -16.969 1 95.12 277 GLN A CA 1
ATOM 2247 C C . GLN A 1 277 ? 6 8.164 -17.766 1 95.12 277 GLN A C 1
ATOM 2249 O O . GLN A 1 277 ? 5.344 7.59 -18.625 1 95.12 277 GLN A O 1
ATOM 2254 N N . LYS A 1 278 ? 7.211 7.953 -17.469 1 96.94 278 LYS A N 1
ATOM 2255 C CA . LYS A 1 278 ? 7.828 6.773 -18.062 1 96.94 278 LYS A CA 1
ATOM 2256 C C . LYS A 1 278 ? 7.348 5.496 -17.375 1 96.94 278 LYS A C 1
ATOM 2258 O O . LYS A 1 278 ? 7.34 5.406 -16.141 1 96.94 278 LYS A O 1
ATOM 2263 N N . TYR A 1 279 ? 6.984 4.578 -18.25 1 98.31 279 TYR A N 1
ATOM 2264 C CA . TYR A 1 279 ? 6.543 3.281 -17.75 1 98.31 279 TYR A CA 1
ATOM 2265 C C . TYR A 1 279 ? 7.699 2.508 -17.141 1 98.31 279 TYR A C 1
ATOM 2267 O O . TYR A 1 279 ? 8.719 2.283 -17.797 1 98.31 279 TYR A O 1
ATOM 2275 N N . LEU A 1 280 ? 7.555 2.059 -15.836 1 98.5 280 LEU A N 1
ATOM 2276 C CA . LEU A 1 280 ? 8.609 1.344 -15.125 1 98.5 280 LEU A CA 1
ATOM 2277 C C . LEU A 1 280 ? 8.211 -0.11 -14.891 1 98.5 280 LEU A C 1
ATOM 2279 O O . LEU A 1 280 ? 9.055 -0.934 -14.523 1 98.5 280 LEU A O 1
ATOM 2283 N N . GLY A 1 281 ? 6.93 -0.418 -15.047 1 98.69 281 GLY A N 1
ATOM 2284 C CA . GLY A 1 281 ? 6.445 -1.771 -14.82 1 98.69 281 GLY A CA 1
ATOM 2285 C C . GLY A 1 281 ? 4.992 -1.821 -14.391 1 98.69 281 GLY A C 1
ATOM 2286 O O . GLY A 1 281 ? 4.238 -0.873 -14.625 1 98.69 281 GLY A O 1
ATOM 2287 N N . THR A 1 282 ? 4.582 -2.984 -13.844 1 98.75 282 THR A N 1
ATOM 2288 C CA . THR A 1 282 ? 3.205 -3.238 -13.438 1 98.75 282 THR A CA 1
ATOM 2289 C C . THR A 1 282 ? 3.148 -3.66 -11.969 1 98.75 282 THR A C 1
ATOM 2291 O O . THR A 1 282 ? 3.938 -4.5 -11.531 1 98.75 282 THR A O 1
ATOM 2294 N N . LEU A 1 283 ? 2.32 -2.967 -11.266 1 98.81 283 LEU A N 1
ATOM 2295 C CA . LEU A 1 283 ? 2.018 -3.316 -9.883 1 98.81 283 LEU A CA 1
ATOM 2296 C C . LEU A 1 283 ? 0.722 -4.113 -9.789 1 98.81 283 LEU A C 1
ATOM 2298 O O . LEU A 1 283 ? -0.295 -3.723 -10.367 1 98.81 283 LEU A O 1
ATOM 2302 N N . GLU A 1 284 ? 0.765 -5.242 -9.172 1 97.81 284 GLU A N 1
ATOM 2303 C CA . GLU A 1 284 ? -0.424 -6.02 -8.836 1 97.81 284 GLU A CA 1
ATOM 2304 C C . GLU A 1 284 ? -0.682 -6.008 -7.332 1 97.81 284 GLU A C 1
ATOM 2306 O O . GLU A 1 284 ? 0.194 -6.375 -6.547 1 97.81 284 GLU A O 1
ATOM 2311 N N . ILE A 1 285 ? -1.853 -5.598 -6.945 1 98.25 285 ILE A N 1
ATOM 2312 C CA . ILE A 1 285 ? -2.213 -5.664 -5.531 1 98.25 285 ILE A CA 1
ATOM 2313 C C . ILE A 1 285 ? -3.479 -6.5 -5.363 1 98.25 285 ILE A C 1
ATOM 2315 O O . ILE A 1 285 ? -4.371 -6.469 -6.211 1 98.25 285 ILE A O 1
ATOM 2319 N N . VAL A 1 286 ? -3.5 -7.258 -4.289 1 97.25 286 VAL A N 1
ATOM 2320 C CA . VAL A 1 286 ? -4.672 -8.031 -3.893 1 97.25 286 VAL A CA 1
ATOM 2321 C C . VAL A 1 286 ? -5.141 -7.586 -2.51 1 97.25 286 VAL A C 1
ATOM 2323 O O . VAL A 1 286 ? -4.348 -7.512 -1.57 1 97.25 286 VAL A O 1
ATOM 2326 N N . GLN A 1 287 ? -6.379 -7.273 -2.439 1 97.5 287 GLN A N 1
ATOM 2327 C CA . GLN A 1 287 ? -6.945 -6.84 -1.167 1 97.5 287 GLN A CA 1
ATOM 2328 C C . GLN A 1 287 ? -8.18 -7.66 -0.804 1 97.5 287 GLN A C 1
ATOM 2330 O O . GLN A 1 287 ? -9.078 -7.84 -1.628 1 97.5 287 GLN A O 1
ATOM 2335 N N . ASP A 1 288 ? -8.172 -8.234 0.426 1 96.75 288 ASP A N 1
ATOM 2336 C CA . ASP A 1 288 ? -9.375 -8.844 0.992 1 96.75 288 ASP A CA 1
ATOM 2337 C C . ASP A 1 288 ? -10.375 -7.773 1.421 1 96.75 288 ASP A C 1
ATOM 2339 O O . ASP A 1 288 ? -10.109 -7 2.342 1 96.75 288 ASP A O 1
ATOM 2343 N N . MET A 1 289 ? -11.562 -7.754 0.827 1 97.19 289 MET A N 1
ATOM 2344 C CA . MET A 1 289 ? -12.469 -6.625 0.981 1 97.19 289 MET A CA 1
ATOM 2345 C C . MET A 1 289 ? -13.586 -6.953 1.967 1 97.19 289 MET A C 1
ATOM 2347 O O . MET A 1 289 ? -14.578 -6.227 2.055 1 97.19 289 MET A O 1
ATOM 2351 N N . GLU A 1 290 ? -13.359 -8.008 2.75 1 95.88 290 GLU A N 1
ATOM 2352 C CA . GLU A 1 290 ? -14.406 -8.414 3.682 1 95.88 290 GLU A CA 1
ATOM 2353 C C . GLU A 1 290 ? -14.68 -7.324 4.711 1 95.88 290 GLU A C 1
ATOM 2355 O O . GLU A 1 290 ? -15.828 -7.145 5.137 1 95.88 290 GLU A O 1
ATOM 2360 N N . PHE A 1 291 ? -13.664 -6.625 5.148 1 95.62 291 PHE A N 1
ATOM 2361 C CA . PHE A 1 291 ? -13.852 -5.543 6.109 1 95.62 291 PHE A CA 1
ATOM 2362 C C . PHE A 1 291 ? -14.766 -4.469 5.535 1 95.62 291 PHE A C 1
ATOM 2364 O O . PHE A 1 291 ? -15.617 -3.92 6.246 1 95.62 291 PHE A O 1
ATOM 2371 N N . ALA A 1 292 ? -14.594 -4.121 4.32 1 96 292 ALA A N 1
ATOM 2372 C CA . ALA A 1 292 ? -15.406 -3.104 3.654 1 96 292 ALA A CA 1
ATOM 2373 C C . ALA A 1 292 ? -16.828 -3.605 3.422 1 96 292 ALA A C 1
ATOM 2375 O O . ALA A 1 292 ? -17.797 -2.857 3.598 1 96 292 ALA A O 1
ATOM 2376 N N . LYS A 1 293 ? -16.891 -4.84 3.037 1 94.31 293 LYS A N 1
ATOM 2377 C CA . LYS A 1 293 ? -18.203 -5.461 2.863 1 94.31 293 LYS A CA 1
ATOM 2378 C C . LYS A 1 293 ? -19.016 -5.375 4.145 1 94.31 293 LYS A C 1
ATOM 2380 O O . LYS A 1 293 ? -20.188 -4.965 4.117 1 94.31 293 LYS A O 1
ATOM 2385 N N . GLU A 1 294 ? -18.406 -5.746 5.176 1 93.81 294 GLU A N 1
ATOM 2386 C CA . GLU A 1 294 ? -19.062 -5.695 6.477 1 93.81 294 GLU A CA 1
ATOM 2387 C C . GLU A 1 294 ? -19.5 -4.277 6.816 1 93.81 294 GLU A C 1
ATOM 2389 O O . GLU A 1 294 ? -20.609 -4.066 7.316 1 93.81 294 GLU A O 1
ATOM 2394 N N . HIS A 1 295 ? -18.656 -3.307 6.551 1 93.69 295 HIS A N 1
ATOM 2395 C CA . HIS A 1 295 ? -18.953 -1.914 6.875 1 93.69 295 HIS A CA 1
ATOM 2396 C C . HIS A 1 295 ? -20.125 -1.393 6.059 1 93.69 295 HIS A C 1
ATOM 2398 O O . HIS A 1 295 ? -21.062 -0.809 6.609 1 93.69 295 HIS A O 1
ATOM 2404 N N . PHE A 1 296 ? -20.109 -1.578 4.805 1 92.44 296 PHE A N 1
ATOM 2405 C CA . PHE A 1 296 ? -21.078 -0.936 3.916 1 92.44 296 PHE A CA 1
ATOM 2406 C C . PHE A 1 296 ? -22.375 -1.729 3.863 1 92.44 296 PHE A C 1
ATOM 2408 O O . PHE A 1 296 ? -23.453 -1.162 3.625 1 92.44 296 PHE A O 1
ATOM 2415 N N . GLU A 1 297 ? -22.312 -2.984 4.047 1 87.12 297 GLU A N 1
ATOM 2416 C CA . GLU A 1 297 ? -23.531 -3.77 4.066 1 87.12 297 GLU A CA 1
ATOM 2417 C C . GLU A 1 297 ? -24.234 -3.68 5.422 1 87.12 297 GLU A C 1
ATOM 2419 O O . GLU A 1 297 ? -25.453 -3.799 5.508 1 87.12 297 GLU A O 1
ATOM 2424 N N . ASN A 1 298 ? -23.438 -3.588 6.547 1 75.44 298 ASN A N 1
ATOM 2425 C CA . ASN A 1 298 ? -24.031 -3.506 7.875 1 75.44 298 ASN A CA 1
ATOM 2426 C C . ASN A 1 298 ? -24.234 -2.057 8.305 1 75.44 298 ASN A C 1
ATOM 2428 O O . ASN A 1 298 ? -24.703 -1.798 9.422 1 75.44 298 ASN A O 1
ATOM 2432 N N . ALA A 1 299 ? -23.453 -0.943 7.82 1 63.53 299 ALA A N 1
ATOM 2433 C CA . ALA A 1 299 ? -23.547 0.465 8.195 1 63.53 299 ALA A CA 1
ATOM 2434 C C . ALA A 1 299 ? -25.016 0.894 8.312 1 63.53 299 ALA A C 1
ATOM 2436 O O . ALA A 1 299 ? -25.312 1.945 8.883 1 63.53 299 ALA A O 1
ATOM 2437 N N . GLY A 1 300 ? -25.922 0.272 7.746 1 48.84 300 GLY A N 1
ATOM 2438 C CA . GLY A 1 300 ? -27.25 0.632 8.234 1 48.84 300 GLY A CA 1
ATOM 2439 C C . GLY A 1 300 ? -27.391 0.532 9.742 1 48.84 300 GLY A C 1
ATOM 2440 O O . GLY A 1 300 ? -28.391 0.974 10.312 1 48.84 300 GLY A O 1
ATOM 2441 N N . GLN A 1 301 ? -26.547 -0.314 10.344 1 45.03 301 GLN A N 1
ATOM 2442 C CA . GLN A 1 301 ? -26.812 -0.427 11.766 1 45.03 301 GLN A CA 1
ATOM 2443 C C . GLN A 1 301 ? -25.984 0.573 12.57 1 45.03 301 GLN A C 1
ATOM 2445 O O . GLN A 1 301 ? -24.766 0.569 12.5 1 45.03 301 GLN A O 1
ATOM 2450 N N . GLY A 1 302 ? -26.031 1.803 12.758 1 42.53 302 GLY A N 1
ATOM 2451 C CA . GLY A 1 302 ? -25.781 3.041 13.484 1 42.53 302 GLY A CA 1
ATOM 2452 C C . GLY A 1 302 ? -24.422 3.086 14.148 1 42.53 302 GLY A C 1
ATOM 2453 O O . GLY A 1 302 ? -24.234 3.793 15.141 1 42.53 302 GLY A O 1
ATOM 2454 N N . MET A 1 303 ? -23.422 2.27 13.93 1 40.72 303 MET A N 1
ATOM 2455 C CA . MET A 1 303 ? -22.344 2.436 14.906 1 40.72 303 MET A CA 1
ATOM 2456 C C . MET A 1 303 ? -21.609 3.748 14.68 1 40.72 303 MET A C 1
ATOM 2458 O O . MET A 1 303 ? -21.109 4 13.578 1 40.72 303 MET A O 1
ATOM 2462 N N . SER A 1 304 ? -21.984 4.793 15.258 1 39.41 304 SER A N 1
ATOM 2463 C CA . SER A 1 304 ? -21.406 6.129 15.383 1 39.41 304 SER A CA 1
ATOM 2464 C C . SER A 1 304 ? -19.953 6.074 15.844 1 39.41 304 SER A C 1
ATOM 2466 O O . SER A 1 304 ? -19.672 5.582 16.938 1 39.41 304 SER A O 1
ATOM 2468 N N . MET A 1 305 ? -19.031 5.621 15.125 1 42.75 305 MET A N 1
ATOM 2469 C CA . MET A 1 305 ? -17.688 5.766 15.656 1 42.75 305 MET A CA 1
ATOM 2470 C C . MET A 1 305 ? -17.375 7.219 16 1 42.75 305 MET A C 1
ATOM 2472 O O . MET A 1 305 ? -17.953 8.133 15.398 1 42.75 305 MET A O 1
ATOM 2476 N N . PRO A 1 306 ? -16.719 7.473 17.031 1 41.12 306 PRO A N 1
ATOM 2477 C CA . PRO A 1 306 ? -16.375 8.844 17.406 1 41.12 306 PRO A CA 1
ATOM 2478 C C . PRO A 1 306 ? -15.766 9.641 16.266 1 41.12 306 PRO A C 1
ATOM 2480 O O . PRO A 1 306 ? -15.141 9.07 15.367 1 41.12 306 PRO A O 1
ATOM 2483 N N . ASP A 1 307 ? -16.391 10.727 15.859 1 43.66 307 ASP A N 1
ATOM 2484 C CA . ASP A 1 307 ? -15.969 11.688 14.844 1 43.66 307 ASP A CA 1
ATOM 2485 C C . ASP A 1 307 ? -14.461 11.914 14.883 1 43.66 307 ASP A C 1
ATOM 2487 O O . ASP A 1 307 ? -13.945 12.539 15.812 1 43.66 307 ASP A O 1
ATOM 2491 N N . PRO A 1 308 ? -13.719 11.055 14.297 1 43.03 308 PRO A N 1
ATOM 2492 C CA . PRO A 1 308 ? -12.258 11.219 14.328 1 43.03 308 PRO A CA 1
ATOM 2493 C C . PRO A 1 308 ? -11.805 12.562 13.75 1 43.03 308 PRO A C 1
ATOM 2495 O O . PRO A 1 308 ? -10.609 12.82 13.664 1 43.03 308 PRO A O 1
ATOM 2498 N N . SER A 1 309 ? -12.773 13.305 13.234 1 44 309 SER A N 1
ATOM 2499 C CA . SER A 1 309 ? -12.352 14.602 12.703 1 44 309 SER A CA 1
ATOM 2500 C C . SER A 1 309 ? -11.367 15.289 13.648 1 44 309 SER A C 1
ATOM 2502 O O . SER A 1 309 ? -10.711 16.25 13.266 1 44 309 SER A O 1
ATOM 2504 N N . SER A 1 310 ? -11.453 14.695 14.883 1 42.34 310 SER A N 1
ATOM 2505 C CA . SER A 1 310 ? -10.594 15.359 15.859 1 42.34 310 SER A CA 1
ATOM 2506 C C . SER A 1 310 ? -9.125 15.016 15.633 1 42.34 310 SER A C 1
ATOM 2508 O O . SER A 1 310 ? -8.242 15.664 16.188 1 42.34 310 SER A O 1
ATOM 2510 N N . LEU A 1 311 ? -8.945 13.945 14.977 1 42.72 311 LEU A N 1
ATOM 2511 C CA . LEU A 1 311 ? -7.551 13.555 14.812 1 42.72 311 LEU A CA 1
ATOM 2512 C C . LEU A 1 311 ? -6.863 14.422 13.766 1 42.72 311 LEU A C 1
ATOM 2514 O O . LEU A 1 311 ? -5.641 14.383 13.625 1 42.72 311 LEU A O 1
ATOM 2518 N N . TYR A 1 312 ? -7.773 15.094 12.953 1 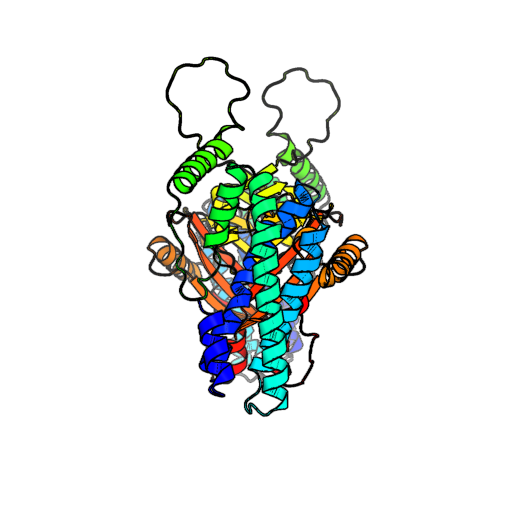46.5 312 TYR A N 1
ATOM 2519 C CA . TYR A 1 312 ? -7.199 15.938 11.906 1 46.5 312 TYR A CA 1
ATOM 2520 C C . TYR A 1 312 ? -7.848 17.312 11.898 1 46.5 312 TYR A C 1
ATOM 2522 O O . TYR A 1 312 ? -9.047 17.453 12.148 1 46.5 312 TYR A O 1
ATOM 2530 N N . MET B 1 1 ? -10.562 41.562 3.771 1 67.69 1 MET B N 1
ATOM 2531 C CA . MET B 1 1 ? -11.633 41.938 2.854 1 67.69 1 MET B CA 1
ATOM 2532 C C . MET B 1 1 ? -12.875 41.062 3.088 1 67.69 1 MET B C 1
ATOM 2534 O O . MET B 1 1 ? -13.969 41.594 3.277 1 67.69 1 MET B O 1
ATOM 2538 N N . LEU B 1 2 ? -12.68 39.812 3.219 1 69.12 2 LEU B N 1
ATOM 2539 C CA . LEU B 1 2 ? -13.836 38.938 3.373 1 69.12 2 LEU B CA 1
ATOM 2540 C C . LEU B 1 2 ? -14.547 39.219 4.699 1 69.12 2 LEU B C 1
ATOM 2542 O O . LEU B 1 2 ? -15.773 39.25 4.754 1 69.12 2 LEU B O 1
ATOM 2546 N N . LEU B 1 3 ? -13.844 39.531 5.691 1 75.12 3 LEU B N 1
ATOM 2547 C CA . LEU B 1 3 ? -14.445 39.719 7.008 1 75.12 3 LEU B CA 1
ATOM 2548 C C . LEU B 1 3 ? -15.281 41 7.027 1 75.12 3 LEU B C 1
ATOM 2550 O O . LEU B 1 3 ? -16.328 41.062 7.684 1 75.12 3 LEU B O 1
ATOM 2554 N N . VAL B 1 4 ? -14.797 41.906 6.258 1 70.69 4 VAL B N 1
ATOM 2555 C CA . VAL B 1 4 ? -15.523 43.156 6.184 1 70.69 4 VAL B CA 1
ATOM 2556 C C . VAL B 1 4 ? -16.875 42.938 5.5 1 70.69 4 VAL B C 1
ATOM 2558 O O . VAL B 1 4 ? -17.906 43.438 5.961 1 70.69 4 VAL B O 1
ATOM 2561 N N . VAL B 1 5 ? -16.781 42.125 4.457 1 68.94 5 VAL B N 1
ATOM 2562 C CA . VAL B 1 5 ? -18 41.844 3.709 1 68.94 5 VAL B CA 1
ATOM 2563 C C . VAL B 1 5 ? -18.969 41.062 4.594 1 68.94 5 VAL B C 1
ATOM 2565 O O . VAL B 1 5 ? -20.172 41.375 4.641 1 68.94 5 VAL B O 1
ATOM 2568 N N . ILE B 1 6 ? -18.484 40.219 5.312 1 75.75 6 ILE B N 1
ATOM 2569 C CA . ILE B 1 6 ? -19.344 39.375 6.129 1 75.75 6 ILE B CA 1
ATOM 2570 C C . ILE B 1 6 ? -19.906 40.156 7.301 1 75.75 6 ILE B C 1
ATOM 2572 O O . ILE B 1 6 ? -21.094 40.031 7.633 1 75.75 6 ILE B O 1
ATOM 2576 N N . LYS B 1 7 ? -19.172 40.969 7.832 1 75.5 7 LYS B N 1
ATOM 2577 C CA . LYS B 1 7 ? -19.656 41.812 8.93 1 75.5 7 LYS B CA 1
ATOM 2578 C C . LYS B 1 7 ? -20.734 42.781 8.445 1 75.5 7 LYS B C 1
ATOM 2580 O O . LYS B 1 7 ? -21.719 43.031 9.156 1 75.5 7 LYS B O 1
ATOM 2585 N N . GLY B 1 8 ? -20.516 43.25 7.23 1 74.31 8 GLY B N 1
ATOM 2586 C CA . GLY B 1 8 ? -21.562 44.094 6.648 1 74.31 8 GLY B CA 1
ATOM 2587 C C . GLY B 1 8 ? -22.875 43.375 6.469 1 74.31 8 GLY B C 1
ATOM 2588 O O . GLY B 1 8 ? -23.922 43.875 6.867 1 74.31 8 GLY B O 1
ATOM 2589 N N . ALA B 1 9 ? -22.719 42.219 5.891 1 75.94 9 ALA B N 1
ATOM 2590 C CA . ALA B 1 9 ? -23.922 41.406 5.699 1 75.94 9 ALA B CA 1
ATOM 2591 C C . ALA B 1 9 ? -24.562 41.062 7.035 1 75.94 9 ALA B C 1
ATOM 2593 O O . ALA B 1 9 ? -25.797 41.031 7.152 1 75.94 9 ALA B O 1
ATOM 2594 N N . PHE B 1 10 ? -23.859 40.812 7.969 1 78.75 10 PHE B N 1
ATOM 2595 C CA . PHE B 1 10 ? -24.328 40.5 9.312 1 78.75 10 PHE B CA 1
ATOM 2596 C C . PHE B 1 10 ? -25.109 41.688 9.906 1 78.75 10 PHE B C 1
ATOM 2598 O O . PHE B 1 10 ? -26.203 41.5 10.414 1 78.75 10 PHE B O 1
ATOM 2605 N N . ASN B 1 11 ? -24.562 42.844 9.812 1 77.19 11 ASN B N 1
ATOM 2606 C CA . ASN B 1 11 ? -25.203 44.031 10.352 1 77.19 11 ASN B CA 1
ATOM 2607 C C . ASN B 1 11 ? -26.531 44.344 9.656 1 77.19 11 ASN B C 1
ATOM 2609 O O . ASN B 1 11 ? -27.453 44.875 10.273 1 77.19 11 ASN B O 1
ATOM 2613 N N . ASP B 1 12 ? -26.562 43.875 8.406 1 77.56 12 ASP B N 1
ATOM 2614 C CA . ASP B 1 12 ? -27.766 44.094 7.621 1 77.56 12 ASP B CA 1
ATOM 2615 C C . ASP B 1 12 ? -28.766 42.969 7.801 1 77.56 12 ASP B C 1
ATOM 2617 O O . ASP B 1 12 ? -29.875 43.031 7.266 1 77.56 12 ASP B O 1
ATOM 2621 N N . GLY B 1 13 ? -28.359 42 8.562 1 75.94 13 GLY B N 1
ATOM 2622 C CA . GLY B 1 13 ? -29.234 40.844 8.758 1 75.94 13 GLY B CA 1
ATOM 2623 C C . GLY B 1 13 ? -29.375 40 7.512 1 75.94 13 GLY B C 1
ATOM 2624 O O . GLY B 1 13 ? -30.438 39.406 7.27 1 75.94 13 GLY B O 1
ATOM 2625 N N . MET B 1 14 ? -28.344 40.031 6.672 1 81.06 14 MET B N 1
ATOM 2626 C CA . MET B 1 14 ? -28.469 39.375 5.371 1 81.06 14 MET B CA 1
ATOM 2627 C C . MET B 1 14 ? -27.438 38.281 5.223 1 81.06 14 MET B C 1
ATOM 2629 O O . MET B 1 14 ? -26.859 38.094 4.148 1 81.06 14 MET B O 1
ATOM 2633 N N . ILE B 1 15 ? -27.297 37.625 6.402 1 86.19 15 ILE B N 1
ATOM 2634 C CA . ILE B 1 15 ? -26.375 36.469 6.293 1 86.19 15 ILE B CA 1
ATOM 2635 C C . ILE B 1 15 ? -27.031 35.344 5.496 1 86.19 15 ILE B C 1
ATOM 2637 O O . ILE B 1 15 ? -28.203 35.031 5.734 1 86.19 15 ILE B O 1
ATOM 2641 N N . THR B 1 16 ? -26.391 34.875 4.422 1 84.44 16 THR B N 1
ATOM 2642 C CA . THR B 1 16 ? -26.859 33.781 3.574 1 84.44 16 THR B CA 1
ATOM 2643 C C . THR B 1 16 ? -26.016 32.531 3.77 1 84.44 16 THR B C 1
ATOM 2645 O O . THR B 1 16 ? -24.875 32.625 4.238 1 84.44 16 THR B O 1
ATOM 2648 N N . PRO B 1 17 ? -26.625 31.453 3.461 1 85.31 17 PRO B N 1
ATOM 2649 C CA . PRO B 1 17 ? -25.844 30.219 3.498 1 85.31 17 PRO B CA 1
ATOM 2650 C C . PRO B 1 17 ? -24.562 30.297 2.666 1 85.31 17 PRO B C 1
ATOM 2652 O O . PRO B 1 17 ? -23.531 29.719 3.029 1 85.31 17 PRO B O 1
ATOM 2655 N N . LYS B 1 18 ? -24.625 30.969 1.665 1 85.81 18 LYS B N 1
ATOM 2656 C CA . LYS B 1 18 ? -23.469 31.141 0.802 1 85.81 18 LYS B CA 1
ATOM 2657 C C . LYS B 1 18 ? -22.344 31.891 1.531 1 85.81 18 LYS B C 1
ATOM 2659 O O . LYS B 1 18 ? -21.172 31.531 1.41 1 85.81 18 LYS B O 1
ATOM 2664 N N . LEU B 1 19 ? -22.703 32.906 2.244 1 85.62 19 LEU B N 1
ATOM 2665 C CA . LEU B 1 19 ? -21.719 33.688 2.996 1 85.62 19 LEU B CA 1
ATOM 2666 C C . LEU B 1 19 ? -21.109 32.844 4.109 1 85.62 19 LEU B C 1
ATOM 2668 O O . LEU B 1 19 ? -19.906 32.938 4.379 1 85.62 19 LEU B O 1
ATOM 2672 N N . VAL B 1 20 ? -21.938 32.062 4.727 1 87.94 20 VAL B N 1
ATOM 2673 C CA . VAL B 1 20 ? -21.453 31.172 5.781 1 87.94 20 VAL B CA 1
ATOM 2674 C C . VAL B 1 20 ? -20.469 30.156 5.195 1 87.94 20 VAL B C 1
ATOM 2676 O O . VAL B 1 20 ? -19.422 29.891 5.785 1 87.94 20 VAL B O 1
ATOM 2679 N N . ALA B 1 21 ? -20.797 29.703 4.031 1 86.81 21 ALA B N 1
ATOM 2680 C CA . ALA B 1 21 ? -19.906 28.766 3.344 1 86.81 21 ALA B CA 1
ATOM 2681 C C . ALA B 1 21 ? -18.578 29.422 2.988 1 86.81 21 ALA B C 1
ATOM 2683 O O . ALA B 1 21 ? -17.531 28.797 3.08 1 86.81 21 ALA B O 1
ATOM 2684 N N . GLN B 1 22 ? -18.625 30.578 2.635 1 87 22 GLN B N 1
ATOM 2685 C CA . GLN B 1 22 ? -17.422 31.312 2.25 1 87 22 GLN B CA 1
ATOM 2686 C C . GLN B 1 22 ? -16.5 31.516 3.445 1 87 22 GLN B C 1
ATOM 2688 O O . GLN B 1 22 ? -15.281 31.344 3.336 1 87 22 GLN B O 1
ATOM 2693 N N . ILE B 1 23 ? -17.062 31.875 4.582 1 90.12 23 ILE B N 1
ATOM 2694 C CA . ILE B 1 23 ? -16.219 32.156 5.746 1 90.12 23 ILE B CA 1
ATOM 2695 C C . ILE B 1 23 ? -15.641 30.844 6.281 1 90.12 23 ILE B C 1
ATOM 2697 O O . ILE B 1 23 ? -14.578 30.844 6.902 1 90.12 23 ILE B O 1
ATOM 2701 N N . ARG B 1 24 ? -16.281 29.766 6.035 1 90.88 24 ARG B N 1
ATOM 2702 C CA . ARG B 1 24 ? -15.805 28.469 6.484 1 90.88 24 ARG B CA 1
ATOM 2703 C C . ARG B 1 24 ? -14.516 28.078 5.77 1 90.88 24 ARG B C 1
ATOM 2705 O O . ARG B 1 24 ? -13.781 27.203 6.227 1 90.88 24 ARG B O 1
ATOM 2712 N N . GLU B 1 25 ? -14.18 28.703 4.695 1 90.81 25 GLU B N 1
ATOM 2713 C CA . GLU B 1 25 ? -12.93 28.484 3.984 1 90.81 25 GLU B CA 1
ATOM 2714 C C . GLU B 1 25 ? -11.727 28.812 4.863 1 90.81 25 GLU B C 1
ATOM 2716 O O . GLU B 1 25 ? -10.602 28.406 4.566 1 90.81 25 GLU B O 1
ATOM 2721 N N . ILE B 1 26 ? -12.023 29.547 5.953 1 92.5 26 ILE B N 1
ATOM 2722 C CA . ILE B 1 26 ? -10.953 29.938 6.863 1 92.5 26 ILE B CA 1
ATOM 2723 C C . ILE B 1 26 ? -10.25 28.688 7.406 1 92.5 26 ILE B C 1
ATOM 2725 O O . ILE B 1 26 ? -9.102 28.766 7.844 1 92.5 26 ILE B O 1
ATOM 2729 N N . ALA B 1 27 ? -10.977 27.609 7.359 1 90.94 27 ALA B N 1
ATOM 2730 C CA . ALA B 1 27 ? -10.422 26.328 7.812 1 90.94 27 ALA B CA 1
ATOM 2731 C C . ALA B 1 27 ? -9.172 25.969 7.012 1 90.94 27 ALA B C 1
ATOM 2733 O O . ALA B 1 27 ? -8.234 25.391 7.551 1 90.94 27 ALA B O 1
ATOM 2734 N N . ILE B 1 28 ? -9.117 26.281 5.777 1 90.5 28 ILE B N 1
ATOM 2735 C CA . ILE B 1 28 ? -7.973 26 4.918 1 90.5 28 ILE B CA 1
ATOM 2736 C C . ILE B 1 28 ? -6.77 26.828 5.387 1 90.5 28 ILE B C 1
ATOM 2738 O O . ILE B 1 28 ? -5.656 26.297 5.484 1 90.5 28 ILE B O 1
ATOM 2742 N N . HIS B 1 29 ? -7.07 28.109 5.699 1 92.44 29 HIS B N 1
ATOM 2743 C CA . HIS B 1 29 ? -6.035 28.984 6.219 1 92.44 29 HIS B CA 1
ATOM 2744 C C . HIS B 1 29 ? -5.477 28.469 7.539 1 92.44 29 HIS B C 1
ATOM 2746 O O . HIS B 1 29 ? -4.258 28.453 7.742 1 92.44 29 HIS B O 1
ATOM 2752 N N . TYR B 1 30 ? -6.379 28.047 8.383 1 93.06 30 TYR B N 1
ATOM 2753 C CA . TYR B 1 30 ? -5.961 27.531 9.688 1 93.06 30 TYR B CA 1
ATOM 2754 C C . TYR B 1 30 ? -5.156 26.25 9.531 1 93.06 30 TYR B C 1
ATOM 2756 O O . TYR B 1 30 ? -4.195 26.016 10.266 1 93.06 30 TYR B O 1
ATOM 2764 N N . ALA B 1 31 ? -5.516 25.438 8.602 1 91.19 31 ALA B N 1
ATOM 2765 C CA . ALA B 1 31 ? -4.77 24.203 8.336 1 91.19 31 ALA B CA 1
ATOM 2766 C C . ALA B 1 31 ? -3.35 24.516 7.871 1 91.19 31 ALA B C 1
ATOM 2768 O O . ALA B 1 31 ? -2.393 23.859 8.297 1 91.19 31 ALA B O 1
ATOM 2769 N N . LYS B 1 32 ? -3.219 25.469 7.023 1 91.62 32 LYS B N 1
ATOM 2770 C CA . LYS B 1 32 ? -1.903 25.891 6.543 1 91.62 32 LYS B CA 1
ATOM 2771 C C . LYS B 1 32 ? -1.014 26.328 7.699 1 91.62 32 LYS B C 1
ATOM 2773 O O . LYS B 1 32 ? 0.14 25.906 7.805 1 91.62 32 LYS B O 1
ATOM 2778 N N . LYS B 1 33 ? -1.561 27.156 8.555 1 92.69 33 LYS B N 1
ATOM 2779 C CA . LYS B 1 33 ? -0.808 27.625 9.711 1 92.69 33 LYS B CA 1
ATOM 2780 C C . LYS B 1 33 ? -0.411 26.469 10.625 1 92.69 33 LYS B C 1
ATOM 2782 O O . LYS B 1 33 ? 0.741 26.375 11.055 1 92.69 33 LYS B O 1
ATOM 2787 N N . GLY B 1 34 ? -1.39 25.688 10.875 1 91.5 34 GLY B N 1
ATOM 2788 C CA . GLY B 1 34 ? -1.183 24.562 11.781 1 91.5 34 GLY B CA 1
ATOM 2789 C C . GLY B 1 34 ? -0.162 23.562 11.273 1 91.5 34 GLY B C 1
ATOM 2790 O O . GLY B 1 34 ? 0.604 23 12.055 1 91.5 34 GLY B O 1
ATOM 2791 N N . ASP B 1 35 ? -0.11 23.406 9.984 1 90.75 35 ASP B N 1
ATOM 2792 C CA . ASP B 1 35 ? 0.754 22.391 9.398 1 90.75 35 ASP B CA 1
ATOM 2793 C C . ASP B 1 35 ? 2.143 22.953 9.102 1 90.75 35 ASP B C 1
ATOM 2795 O O . ASP B 1 35 ? 3.146 22.25 9.242 1 90.75 35 ASP B O 1
ATOM 2799 N N . LEU B 1 36 ? 2.234 24.203 8.727 1 92.62 36 LEU B N 1
ATOM 2800 C CA . LEU B 1 36 ? 3.467 24.703 8.133 1 92.62 36 LEU B CA 1
ATOM 2801 C C . LEU B 1 36 ? 4.219 25.609 9.109 1 92.62 36 LEU B C 1
ATOM 2803 O O . LEU B 1 36 ? 5.449 25.672 9.062 1 92.62 36 LEU B O 1
ATOM 2807 N N . LEU B 1 37 ? 3.512 26.281 10.023 1 93.62 37 LEU B N 1
ATOM 2808 C CA . LEU B 1 37 ? 4.176 27.312 10.82 1 93.62 37 LEU B CA 1
ATOM 2809 C C . LEU B 1 37 ? 4.293 26.875 12.273 1 93.62 37 LEU B C 1
ATOM 2811 O O . LEU B 1 37 ? 5.391 26.859 12.836 1 93.62 37 LEU B O 1
ATOM 2815 N N . TYR B 1 38 ? 3.201 26.438 12.914 1 93.06 38 TYR B N 1
ATOM 2816 C CA . TYR B 1 38 ? 3.182 26.156 14.344 1 93.06 38 TYR B CA 1
ATOM 2817 C C . TYR B 1 38 ? 4.176 25.062 14.703 1 93.06 38 TYR B C 1
ATOM 2819 O O . TYR B 1 38 ? 5.004 25.234 15.594 1 93.06 38 TYR B O 1
ATOM 2827 N N . PRO B 1 39 ? 4.129 23.984 13.969 1 90.88 39 PRO B N 1
ATOM 2828 C CA . PRO B 1 39 ? 5.055 22.906 14.328 1 90.88 39 PRO B CA 1
ATOM 2829 C C . PRO B 1 39 ? 6.516 23.312 14.156 1 90.88 39 PRO B C 1
ATOM 2831 O O . PRO B 1 39 ? 7.363 22.938 14.969 1 90.88 39 PRO B O 1
ATOM 2834 N N . HIS B 1 40 ? 6.746 24.016 13.102 1 90.94 40 HIS B N 1
ATOM 2835 C CA . HIS B 1 40 ? 8.117 24.422 12.828 1 90.94 40 HIS B CA 1
ATOM 2836 C C . HIS B 1 40 ? 8.633 25.375 13.898 1 90.94 40 HIS B C 1
ATOM 2838 O O . HIS B 1 40 ? 9.766 25.234 14.375 1 90.94 40 HIS B O 1
ATOM 2844 N N . LEU B 1 41 ? 7.844 26.328 14.328 1 92.75 41 LEU B N 1
ATOM 2845 C CA . LEU B 1 41 ? 8.195 27.234 15.406 1 92.75 41 LEU B CA 1
ATOM 2846 C C . LEU B 1 41 ? 8.477 26.469 16.688 1 92.75 41 LEU B C 1
ATOM 2848 O O . LEU B 1 41 ? 9.461 26.734 17.391 1 92.75 41 LEU B O 1
ATOM 2852 N N . LYS B 1 42 ? 7.668 25.547 16.922 1 89.81 42 LYS B N 1
ATOM 2853 C CA . LYS B 1 42 ? 7.762 24.781 18.156 1 89.81 42 LYS B CA 1
ATOM 2854 C C . LYS B 1 42 ? 8.992 23.875 18.156 1 89.81 42 LYS B C 1
ATOM 2856 O O . LYS B 1 42 ? 9.781 23.891 19.094 1 89.81 42 LYS B O 1
ATOM 2861 N N . THR B 1 43 ? 9.219 23.141 17.109 1 89.81 43 THR B N 1
ATOM 2862 C CA . THR B 1 43 ? 10.219 22.078 17.078 1 89.81 43 THR B CA 1
ATOM 2863 C C . THR B 1 43 ? 11.609 22.641 16.797 1 89.81 43 THR B C 1
ATOM 2865 O O . THR B 1 43 ? 12.594 22.203 17.391 1 89.81 43 THR B O 1
ATOM 2868 N N . LYS B 1 44 ? 11.672 23.625 15.969 1 89.44 44 LYS B N 1
ATOM 2869 C CA . LYS B 1 44 ? 12.984 24.141 15.562 1 89.44 44 LYS B CA 1
ATOM 2870 C C . LYS B 1 44 ? 13.414 25.312 16.438 1 89.44 44 LYS B C 1
ATOM 2872 O O . LYS B 1 44 ? 14.602 25.469 16.719 1 89.44 44 LYS B O 1
ATOM 2877 N N . TYR B 1 45 ? 12.508 26.109 16.906 1 92.12 45 TYR B N 1
ATOM 2878 C CA . TYR B 1 45 ? 12.875 27.344 17.578 1 92.12 45 TYR B CA 1
ATOM 2879 C C . TYR B 1 45 ? 12.375 27.359 19.016 1 92.12 45 TYR B C 1
ATOM 2881 O O . TYR B 1 45 ? 12.523 28.359 19.719 1 92.12 45 TYR B O 1
ATOM 2889 N N . ASP B 1 46 ? 11.68 26.297 19.406 1 91.06 46 ASP B N 1
ATOM 2890 C CA . ASP B 1 46 ? 11.203 26.125 20.766 1 91.06 46 ASP B CA 1
ATOM 2891 C C . ASP B 1 46 ? 10.227 27.234 21.156 1 91.06 46 ASP B C 1
ATOM 2893 O O . ASP B 1 46 ? 10.266 27.734 22.281 1 91.06 46 ASP B O 1
ATOM 2897 N N . ILE B 1 47 ? 9.531 27.719 20.234 1 90.5 47 ILE B N 1
ATOM 2898 C CA . ILE B 1 47 ? 8.492 28.703 20.484 1 90.5 47 ILE B CA 1
ATOM 2899 C C . ILE B 1 47 ? 7.121 28.031 20.438 1 90.5 47 ILE B C 1
ATOM 2901 O O . ILE B 1 47 ? 6.52 27.891 19.375 1 90.5 47 ILE B O 1
ATOM 2905 N N . SER B 1 48 ? 6.605 27.641 21.562 1 86 48 SER B N 1
ATOM 2906 C CA . SER B 1 48 ? 5.398 26.828 21.641 1 86 48 SER B CA 1
ATOM 2907 C C . SER B 1 48 ? 4.219 27.625 22.172 1 86 48 SER B C 1
ATOM 2909 O O . SER B 1 48 ? 3.062 27.312 21.891 1 86 48 SER B O 1
ATOM 2911 N N . GLY B 1 49 ? 4.449 28.609 22.969 1 84.38 49 GLY B N 1
ATOM 2912 C CA . GLY B 1 49 ? 3.367 29.328 23.609 1 84.38 49 GLY B CA 1
ATOM 2913 C C . GLY B 1 49 ? 2.35 29.875 22.625 1 84.38 49 GLY B C 1
ATOM 2914 O O . GLY B 1 49 ? 1.227 29.375 22.547 1 84.38 49 GLY B O 1
ATOM 2915 N N . PRO B 1 50 ? 2.783 30.781 21.859 1 83.25 50 PRO B N 1
ATOM 2916 C CA . PRO B 1 50 ? 1.867 31.359 20.875 1 83.25 50 PRO B CA 1
ATOM 2917 C C . PRO B 1 50 ? 1.302 30.312 19.922 1 83.25 50 PRO B C 1
ATOM 2919 O O . PRO B 1 50 ? 0.11 30.344 19.594 1 83.25 50 PRO B O 1
ATOM 2922 N N . SER B 1 51 ? 2.078 29.375 19.578 1 84.44 51 SER B N 1
ATOM 2923 C CA . SER B 1 51 ? 1.665 28.375 18.609 1 84.44 51 SER B CA 1
ATOM 2924 C C . SER B 1 51 ? 0.557 27.484 19.156 1 84.44 51 SER B C 1
ATOM 2926 O O . SER B 1 51 ? -0.469 27.281 18.516 1 84.44 51 SER B O 1
ATOM 2928 N N . ASP B 1 52 ? 0.708 27.016 20.359 1 89.12 52 ASP B N 1
ATOM 2929 C CA . ASP B 1 52 ? -0.255 26.094 20.953 1 89.12 52 ASP B CA 1
ATOM 2930 C C . ASP B 1 52 ? -1.6 26.781 21.188 1 89.12 52 ASP B C 1
ATOM 2932 O O . ASP B 1 52 ? -2.652 26.203 20.891 1 89.12 52 ASP B O 1
ATOM 2936 N N . VAL B 1 53 ? -1.535 27.906 21.688 1 90.62 53 VAL B N 1
ATOM 2937 C CA . VAL B 1 53 ? -2.754 28.656 22 1 90.62 53 VAL B CA 1
ATOM 2938 C C . VAL B 1 53 ? -3.488 29.016 20.719 1 90.62 53 VAL B C 1
ATOM 2940 O O . VAL B 1 53 ? -4.695 28.781 20.594 1 90.62 53 VAL B O 1
ATOM 2943 N N . MET B 1 54 ? -2.771 29.531 19.812 1 93.31 54 MET B N 1
ATOM 2944 C CA . MET B 1 54 ? -3.402 29.969 18.562 1 93.31 54 MET B CA 1
ATOM 2945 C C . MET B 1 54 ? -3.98 28.781 17.812 1 93.31 54 MET B C 1
ATOM 2947 O O . MET B 1 54 ? -5.047 28.875 17.203 1 93.31 54 MET B O 1
ATOM 2951 N N . TRP B 1 55 ? -3.26 27.672 17.859 1 92.12 55 TRP B N 1
ATOM 2952 C CA . TRP B 1 55 ? -3.752 26.469 17.203 1 92.12 55 TRP B CA 1
ATOM 2953 C C . TRP B 1 55 ? -5.062 26 17.828 1 92.12 55 TRP B C 1
ATOM 2955 O O . TRP B 1 55 ? -6.012 25.672 17.109 1 92.12 55 TRP B O 1
ATOM 2965 N N . THR B 1 56 ? -5.113 26.016 19.078 1 92.06 56 THR B N 1
ATOM 2966 C CA . THR B 1 56 ? -6.316 25.641 19.797 1 92.06 56 THR B CA 1
ATOM 2967 C C . THR B 1 56 ? -7.488 26.547 19.422 1 92.06 56 THR B C 1
ATOM 2969 O O . THR B 1 56 ? -8.586 26.062 19.141 1 92.06 56 THR B O 1
ATOM 2972 N N . VAL B 1 57 ? -7.188 27.766 19.406 1 94.44 57 VAL B N 1
ATOM 2973 C CA . VAL B 1 57 ? -8.227 28.734 19.062 1 94.44 57 VAL B CA 1
ATOM 2974 C C . VAL B 1 57 ? -8.688 28.531 17.625 1 94.44 57 VAL B C 1
ATOM 2976 O O . VAL B 1 57 ? -9.883 28.609 17.328 1 94.44 57 VAL B O 1
ATOM 2979 N N . ASP B 1 58 ? -7.738 28.297 16.672 1 94.44 58 ASP B N 1
ATOM 2980 C CA . ASP B 1 58 ? -8.078 27.969 15.297 1 94.44 58 ASP B CA 1
ATOM 2981 C C . ASP B 1 58 ? -9.094 26.828 15.234 1 94.44 58 ASP B C 1
ATOM 2983 O O . ASP B 1 58 ? -10.109 26.922 14.539 1 94.44 58 ASP B O 1
ATOM 2987 N N . ASP B 1 59 ? -8.836 25.859 16 1 92.25 59 ASP B N 1
ATOM 2988 C CA . ASP B 1 59 ? -9.688 24.672 16.016 1 92.25 59 ASP B CA 1
ATOM 2989 C C . ASP B 1 59 ? -11.078 25 16.562 1 92.25 59 ASP B C 1
ATOM 2991 O O . ASP B 1 59 ? -12.086 24.531 16.031 1 92.25 59 ASP B O 1
ATOM 2995 N N . GLU B 1 60 ? -11.102 25.719 17.547 1 93.62 60 GLU B N 1
ATOM 2996 C CA . GLU B 1 60 ? -12.383 26.109 18.156 1 93.62 60 GLU B CA 1
ATOM 2997 C C . GLU B 1 60 ? -13.234 26.906 17.172 1 93.62 60 GLU B C 1
ATOM 2999 O O . GLU B 1 60 ? -14.438 26.688 17.062 1 93.62 60 GLU B O 1
ATOM 3004 N N . ILE B 1 61 ? -12.578 27.828 16.484 1 94.38 61 ILE B N 1
ATOM 3005 C CA . ILE B 1 61 ? -13.281 28.641 15.508 1 94.38 61 ILE B CA 1
ATOM 3006 C C . ILE B 1 61 ? -13.812 27.766 14.383 1 94.38 61 ILE B C 1
ATOM 3008 O O . ILE B 1 61 ? -14.984 27.875 14 1 94.38 61 ILE B O 1
ATOM 3012 N N . ARG B 1 62 ? -12.93 26.922 13.898 1 93.38 62 ARG B N 1
ATOM 3013 C CA . ARG B 1 62 ? -13.312 26 12.836 1 93.38 62 ARG B CA 1
ATOM 3014 C C . ARG B 1 62 ? -14.508 25.156 13.25 1 93.38 62 ARG B C 1
ATOM 3016 O O . ARG B 1 62 ? -15.484 25.031 12.5 1 93.38 62 ARG B O 1
ATOM 3023 N N . ASP B 1 63 ? -14.492 24.641 14.453 1 92.06 63 ASP B N 1
ATOM 3024 C CA . ASP B 1 63 ? -15.555 23.781 14.961 1 92.06 63 ASP B CA 1
ATOM 3025 C C . ASP B 1 63 ? -16.875 24.547 15.086 1 92.06 63 A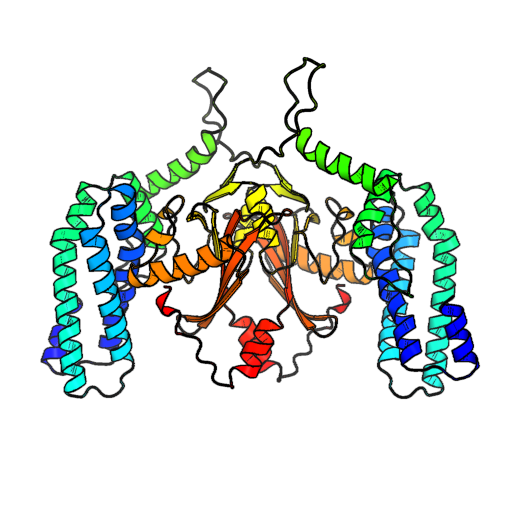SP B C 1
ATOM 3027 O O . ASP B 1 63 ? -17.938 24.031 14.742 1 92.06 63 ASP B O 1
ATOM 3031 N N . GLU B 1 64 ? -16.75 25.688 15.578 1 93.31 64 GLU B N 1
ATOM 3032 C CA . GLU B 1 64 ? -17.938 26.5 15.758 1 93.31 64 GLU B CA 1
ATOM 3033 C C . GLU B 1 64 ? -18.562 26.859 14.406 1 93.31 64 GLU B C 1
ATOM 3035 O O . GLU B 1 64 ? -19.781 26.828 14.258 1 93.31 64 GLU B O 1
ATOM 3040 N N . LEU B 1 65 ? -17.75 27.203 13.477 1 92.69 65 LEU B N 1
ATOM 3041 C CA . LEU B 1 65 ? -18.266 27.531 12.148 1 92.69 65 LEU B CA 1
ATOM 3042 C C . LEU B 1 65 ? -18.922 26.312 11.508 1 92.69 65 LEU B C 1
ATOM 3044 O O . LEU B 1 65 ? -19.922 26.438 10.805 1 92.69 65 LEU B O 1
ATOM 3048 N N . ASN B 1 66 ? -18.328 25.219 11.695 1 90 66 ASN B N 1
ATOM 3049 C CA . ASN B 1 66 ? -18.891 23.969 11.18 1 90 66 ASN B CA 1
ATOM 3050 C C . ASN B 1 66 ? -20.281 23.703 11.773 1 90 66 ASN B C 1
ATOM 3052 O O . ASN B 1 66 ? -21.203 23.328 11.055 1 90 66 ASN B O 1
ATOM 3056 N N . ARG B 1 67 ? -20.375 23.891 13.062 1 91.12 67 ARG B N 1
ATOM 3057 C CA . ARG B 1 67 ? -21.656 23.703 13.75 1 91.12 67 ARG B CA 1
ATOM 3058 C C . ARG B 1 67 ? -22.703 24.688 13.211 1 91.12 67 ARG B C 1
ATOM 3060 O O . ARG B 1 67 ? -23.828 24.281 12.906 1 91.12 67 ARG B O 1
ATOM 3067 N N . LEU B 1 68 ? -22.297 25.875 13.094 1 91.75 68 LEU B N 1
ATOM 3068 C CA . LEU B 1 68 ? -23.219 26.922 12.656 1 91.75 68 LEU B CA 1
ATOM 3069 C C . LEU B 1 68 ? -23.625 26.703 11.203 1 91.75 68 LEU B C 1
ATOM 3071 O O . LEU B 1 68 ? -24.75 27.031 10.812 1 91.75 68 LEU B O 1
ATOM 3075 N N . GLY B 1 69 ? -22.719 26.203 10.453 1 90.5 69 GLY B N 1
ATOM 3076 C CA . GLY B 1 69 ? -22.969 25.969 9.039 1 90.5 69 GLY B CA 1
ATOM 3077 C C . GLY B 1 69 ? -24 24.875 8.797 1 90.5 69 GLY B C 1
ATOM 3078 O O . GLY B 1 69 ? -24.578 24.797 7.707 1 90.5 69 GLY B O 1
ATOM 3079 N N . LYS B 1 70 ? -24.297 24.094 9.75 1 88 70 LYS B N 1
ATOM 3080 C CA . LYS B 1 70 ? -25.234 22.984 9.617 1 88 70 LYS B CA 1
ATOM 3081 C C . LYS B 1 70 ? -26.672 23.438 9.867 1 88 70 LYS B C 1
ATOM 3083 O O . LYS B 1 70 ? -27.625 22.734 9.547 1 88 70 LYS B O 1
ATOM 3088 N N . PHE B 1 71 ? -26.797 24.656 10.406 1 86.12 71 PHE B N 1
ATOM 3089 C CA . PHE B 1 71 ? -28.125 25.172 10.695 1 86.12 71 PHE B CA 1
ATOM 3090 C C . PHE B 1 71 ? -28.812 25.672 9.422 1 86.12 71 PHE B C 1
ATOM 3092 O O . PHE B 1 71 ? -28.156 26.25 8.555 1 86.12 71 PHE B O 1
ATOM 3099 N N . ILE B 1 72 ? -30.062 25.422 9.391 1 78.88 72 ILE B N 1
ATOM 3100 C CA . ILE B 1 72 ? -30.875 25.891 8.266 1 78.88 72 ILE B CA 1
ATOM 3101 C C . ILE B 1 72 ? -31.562 27.203 8.617 1 78.88 72 ILE B C 1
ATOM 3103 O O . ILE B 1 72 ? -31.766 28.047 7.758 1 78.88 72 ILE B O 1
ATOM 3107 N N . ASP B 1 73 ? -31.938 27.328 9.852 1 82.88 73 ASP B N 1
ATOM 3108 C CA . ASP B 1 73 ? -32.656 28.516 10.328 1 82.88 73 ASP B CA 1
ATOM 3109 C C . ASP B 1 73 ? -31.719 29.422 11.125 1 82.88 73 ASP B C 1
ATOM 3111 O O . ASP B 1 73 ? -31.094 28.984 12.102 1 82.88 73 ASP B O 1
ATOM 3115 N N . TYR B 1 74 ? -31.688 30.672 10.625 1 86.19 74 TYR B N 1
ATOM 3116 C CA . TYR B 1 74 ? -30.797 31.641 11.273 1 86.19 74 TYR B CA 1
ATOM 3117 C C . TYR B 1 74 ? -31.578 32.5 12.25 1 86.19 74 TYR B C 1
ATOM 3119 O O . TYR B 1 74 ? -31.734 33.719 12.023 1 86.19 74 TYR B O 1
ATOM 3127 N N . GLY B 1 75 ? -32 31.984 13.359 1 87.44 75 GLY B N 1
ATOM 3128 C CA . GLY B 1 75 ? -32.688 32.75 14.375 1 87.44 75 GLY B CA 1
ATOM 3129 C C . GLY B 1 75 ? -31.781 33.656 15.18 1 87.44 75 GLY B C 1
ATOM 3130 O O . GLY B 1 75 ? -30.578 33.75 14.891 1 87.44 75 GLY B O 1
ATOM 3131 N N . PRO B 1 76 ? -32.344 34.438 16.125 1 88.56 76 PRO B N 1
ATOM 3132 C CA . PRO B 1 76 ? -31.547 35.375 16.906 1 88.56 76 PRO B CA 1
ATOM 3133 C C . PRO B 1 76 ? -30.375 34.719 17.625 1 88.56 76 PRO B C 1
ATOM 3135 O O . PRO B 1 76 ? -29.281 35.312 17.688 1 88.56 76 PRO B O 1
ATOM 3138 N N . SER B 1 77 ? -30.531 33.562 18.125 1 91 77 SER B N 1
ATOM 3139 C CA . SER B 1 77 ? -29.469 32.875 18.812 1 91 77 SER B CA 1
ATOM 3140 C C . SER B 1 77 ? -28.344 32.5 17.875 1 91 77 SER B C 1
ATOM 3142 O O . SER B 1 77 ? -27.156 32.562 18.25 1 91 77 SER B O 1
ATOM 3144 N N . TRP B 1 78 ? -28.688 32.094 16.688 1 92.81 78 TRP B N 1
ATOM 3145 C CA . TRP B 1 78 ? -27.688 31.781 15.664 1 92.81 78 TRP B CA 1
ATOM 3146 C C . TRP B 1 78 ? -26.828 33 15.352 1 92.81 78 TRP B C 1
ATOM 3148 O O . TRP B 1 78 ? -25.594 32.906 15.305 1 92.81 78 TRP B O 1
ATOM 3158 N N . TYR B 1 79 ? -27.469 34.156 15.219 1 90 79 TYR B N 1
ATOM 3159 C CA . TYR B 1 79 ? -26.766 35.375 14.891 1 90 79 TYR B CA 1
ATOM 3160 C C . TYR B 1 79 ? -25.828 35.781 16.016 1 90 79 TYR B C 1
ATOM 3162 O O . TYR B 1 79 ? -24.734 36.312 15.766 1 90 79 TYR B O 1
ATOM 3170 N N . GLU B 1 80 ? -26.281 35.594 17.188 1 91.38 80 GLU B N 1
ATOM 3171 C CA . GLU B 1 80 ? -25.438 35.938 18.328 1 91.38 80 GLU B CA 1
ATOM 3172 C C . GLU B 1 80 ? -24.172 35.062 18.328 1 91.38 80 GLU B C 1
ATOM 3174 O O . GLU B 1 80 ? -23.062 35.594 18.531 1 91.38 80 GLU B O 1
ATOM 3179 N N . LYS B 1 81 ? -24.344 33.844 18.141 1 93.31 81 LYS B N 1
ATOM 3180 C CA . LYS B 1 81 ? -23.219 32.938 18.109 1 93.31 81 LYS B CA 1
ATOM 3181 C C . LYS B 1 81 ? -22.281 33.25 16.938 1 93.31 81 LYS B C 1
ATOM 3183 O O . LYS B 1 81 ? -21.062 33.188 17.062 1 93.31 81 LYS B O 1
ATOM 3188 N N . PHE B 1 82 ? -22.891 33.531 15.844 1 93.38 82 PHE B N 1
ATOM 3189 C CA . PHE B 1 82 ? -22.125 33.844 14.648 1 93.38 82 PHE B CA 1
ATOM 3190 C C . PHE B 1 82 ? -21.297 35.125 14.859 1 93.38 82 PHE B C 1
ATOM 3192 O O . PHE B 1 82 ? -20.156 35.188 14.438 1 93.38 82 PHE B O 1
ATOM 3199 N N . GLU B 1 83 ? -21.891 36.094 15.508 1 90 83 GLU B N 1
ATOM 3200 C CA . GLU B 1 83 ? -21.172 37.312 15.812 1 90 83 GLU B CA 1
ATOM 3201 C C . GLU B 1 83 ? -19.953 37.031 16.703 1 90 83 GLU B C 1
ATOM 3203 O O . GLU B 1 83 ? -18.891 37.625 16.5 1 90 83 GLU B O 1
ATOM 3208 N N . VAL B 1 84 ? -20.141 36.25 17.656 1 93.94 84 VAL B N 1
ATOM 3209 C CA . VAL B 1 84 ? -19.062 35.875 18.578 1 93.94 84 VAL B CA 1
ATOM 3210 C C . VAL B 1 84 ? -17.906 35.25 17.797 1 93.94 84 VAL B C 1
ATOM 3212 O O . VAL B 1 84 ? -16.75 35.594 18.016 1 93.94 84 VAL B O 1
ATOM 3215 N N . VAL B 1 85 ? -18.25 34.344 16.906 1 94.69 85 VAL B N 1
ATOM 3216 C CA . VAL B 1 85 ? -17.219 33.656 16.125 1 94.69 85 VAL B CA 1
ATOM 3217 C C . VAL B 1 85 ? -16.5 34.656 15.219 1 94.69 85 VAL B C 1
ATOM 3219 O O . VAL B 1 85 ? -15.281 34.562 15.062 1 94.69 85 VAL B O 1
ATOM 3222 N N . LEU B 1 86 ? -17.219 35.562 14.688 1 92.06 86 LEU B N 1
ATOM 3223 C CA . LEU B 1 86 ? -16.609 36.594 13.828 1 92.06 86 LEU B CA 1
ATOM 3224 C C . LEU B 1 86 ? -15.625 37.438 14.617 1 92.06 86 LEU B C 1
ATOM 3226 O O . LEU B 1 86 ? -14.562 37.781 14.102 1 92.06 86 LEU B O 1
ATOM 3230 N N . LYS B 1 87 ? -16.047 37.781 15.805 1 93.19 87 LYS B N 1
ATOM 3231 C CA . LYS B 1 87 ? -15.164 38.562 16.656 1 93.19 87 LYS B CA 1
ATOM 3232 C C . LYS B 1 87 ? -13.883 37.781 16.953 1 93.19 87 LYS B C 1
ATOM 3234 O O . LYS B 1 87 ? -12.789 38.344 16.969 1 93.19 87 LYS B O 1
ATOM 3239 N N . ARG B 1 88 ? -14.008 36.531 17.188 1 95.19 88 ARG B N 1
ATOM 3240 C CA . ARG B 1 88 ? -12.844 35.688 17.469 1 95.19 88 ARG B CA 1
ATOM 3241 C C . ARG B 1 88 ? -11.938 35.625 16.25 1 95.19 88 ARG B C 1
ATOM 3243 O O . ARG B 1 88 ? -10.711 35.594 16.375 1 95.19 88 ARG B O 1
ATOM 3250 N N . ILE B 1 89 ? -12.492 35.531 15.102 1 94.88 89 ILE B N 1
ATOM 3251 C CA . ILE B 1 89 ? -11.719 35.531 13.859 1 94.88 89 ILE B CA 1
ATOM 3252 C C . ILE B 1 89 ? -10.922 36.812 13.734 1 94.88 89 ILE B C 1
ATOM 3254 O O . ILE B 1 89 ? -9.734 36.781 13.383 1 94.88 89 ILE B O 1
ATOM 3258 N N . GLU B 1 90 ? -11.562 37.906 14.039 1 93.25 90 GLU B N 1
ATOM 3259 C CA . GLU B 1 90 ? -10.891 39.188 13.977 1 93.25 90 GLU B CA 1
ATOM 3260 C C . GLU B 1 90 ? -9.719 39.25 14.953 1 93.25 90 GLU B C 1
ATOM 3262 O O . GLU B 1 90 ? -8.648 39.75 14.609 1 93.25 90 GLU B O 1
ATOM 3267 N N . GLU B 1 91 ? -9.992 38.812 16.125 1 94.75 91 GLU B N 1
ATOM 3268 C CA . GLU B 1 91 ? -8.93 38.75 17.125 1 94.75 91 GLU B CA 1
ATOM 3269 C C . GLU B 1 91 ? -7.766 37.875 16.672 1 94.75 91 GLU B C 1
ATOM 3271 O O . GLU B 1 91 ? -6.602 38.219 16.891 1 94.75 91 GLU B O 1
ATOM 3276 N N . MET B 1 92 ? -8.086 36.75 16.031 1 95.31 92 MET B N 1
ATOM 3277 C CA . MET B 1 92 ? -7.043 35.875 15.539 1 95.31 92 MET B CA 1
ATOM 3278 C C . MET B 1 92 ? -6.234 36.531 14.43 1 95.31 92 MET B C 1
ATOM 3280 O O . MET B 1 92 ? -5.012 36.406 14.391 1 95.31 92 MET B O 1
ATOM 3284 N N . ILE B 1 93 ? -6.898 37.25 13.578 1 93.56 93 ILE B N 1
ATOM 3285 C CA . ILE B 1 93 ? -6.215 37.969 12.508 1 93.56 93 ILE B CA 1
ATOM 3286 C C . ILE B 1 93 ? -5.219 38.969 13.109 1 93.56 93 ILE B C 1
ATOM 3288 O O . ILE B 1 93 ? -4.082 39.062 12.641 1 93.56 93 ILE B O 1
ATOM 3292 N N . TYR B 1 94 ? -5.672 39.625 14.117 1 94.56 94 TYR B N 1
ATOM 3293 C CA . TYR B 1 94 ? -4.793 40.562 14.797 1 94.56 94 TYR B CA 1
ATOM 3294 C C . TYR B 1 94 ? -3.572 39.844 15.367 1 94.56 94 TYR B C 1
ATOM 3296 O O . TYR B 1 94 ? -2.441 40.312 15.188 1 94.56 94 TYR B O 1
ATOM 3304 N N . LYS B 1 95 ? -3.77 38.781 16.078 1 94.69 95 LYS B N 1
ATOM 3305 C CA . LYS B 1 95 ? -2.68 38.031 16.688 1 94.69 95 LYS B CA 1
ATOM 3306 C C . LYS B 1 95 ? -1.728 37.5 15.617 1 94.69 95 LYS B C 1
ATOM 3308 O O . LYS B 1 95 ? -0.513 37.469 15.828 1 94.69 95 LYS B O 1
ATOM 3313 N N . GLU B 1 96 ? -2.229 37.031 14.484 1 95 96 GLU B N 1
ATOM 3314 C CA . GLU B 1 96 ? -1.389 36.562 13.391 1 95 96 GLU B CA 1
ATOM 3315 C C . GLU B 1 96 ? -0.482 37.656 12.867 1 95 96 GLU B C 1
ATOM 3317 O O . GLU B 1 96 ? 0.731 37.469 12.75 1 95 96 GLU B O 1
ATOM 3322 N N . ASN B 1 97 ? -1.008 38.844 12.703 1 94.25 97 ASN B N 1
ATOM 3323 C CA . ASN B 1 97 ? -0.299 39.938 12.078 1 94.25 97 ASN B CA 1
ATOM 3324 C C . ASN B 1 97 ? 0.704 40.594 13.039 1 94.25 97 ASN B C 1
ATOM 3326 O O . ASN B 1 97 ? 1.743 41.094 12.609 1 94.25 97 ASN B O 1
ATOM 3330 N N . ASN B 1 98 ? 0.394 40.438 14.281 1 95.06 98 ASN B N 1
ATOM 3331 C CA . ASN B 1 98 ? 1.201 41.219 15.227 1 95.06 98 ASN B CA 1
ATOM 3332 C C . ASN B 1 98 ? 2.066 40.312 16.094 1 95.06 98 ASN B C 1
ATOM 3334 O O . ASN B 1 98 ? 2.977 40.781 16.781 1 95.06 98 ASN B O 1
ATOM 3338 N N . ILE B 1 99 ? 1.793 39.062 16.031 1 94.12 99 ILE B N 1
ATOM 3339 C CA . ILE B 1 99 ? 2.553 38.156 16.875 1 94.12 99 ILE B CA 1
ATOM 3340 C C . ILE B 1 99 ? 3.129 37.031 16.031 1 94.12 99 ILE B C 1
ATOM 3342 O O . ILE B 1 99 ? 4.34 36.969 15.82 1 94.12 99 ILE B O 1
ATOM 3346 N N . LEU B 1 100 ? 2.318 36.219 15.375 1 94.88 100 LEU B N 1
ATOM 3347 C CA . LEU B 1 100 ? 2.748 34.969 14.719 1 94.88 100 LEU B CA 1
ATOM 3348 C C . LEU B 1 100 ? 3.688 35.281 13.555 1 94.88 100 LEU B C 1
ATOM 3350 O O . LEU B 1 100 ? 4.82 34.781 13.523 1 94.88 100 LEU B O 1
ATOM 3354 N N . PHE B 1 101 ? 3.211 36.094 12.609 1 94.56 101 PHE B N 1
ATOM 3355 C CA . PHE B 1 101 ? 3.959 36.312 11.375 1 94.56 101 PHE B CA 1
ATOM 3356 C C . PHE B 1 101 ? 5.273 37.031 11.664 1 94.56 101 PHE B C 1
ATOM 3358 O O . PHE B 1 101 ? 6.32 36.656 11.141 1 94.56 101 PHE B O 1
ATOM 3365 N N . PRO B 1 102 ? 5.25 38.031 12.516 1 94.88 102 PRO B N 1
ATOM 3366 C CA . PRO B 1 102 ? 6.523 38.656 12.859 1 94.88 102 PRO B CA 1
ATOM 3367 C C . PRO B 1 102 ? 7.512 37.688 13.508 1 94.88 102 PRO B C 1
ATOM 3369 O O . PRO B 1 102 ? 8.703 37.719 13.203 1 94.88 102 PRO B O 1
ATOM 3372 N N . ILE B 1 103 ? 7.059 36.812 14.391 1 94.44 103 ILE B N 1
ATOM 3373 C CA . ILE B 1 103 ? 7.922 35.844 15.031 1 94.44 103 ILE B CA 1
ATOM 3374 C C . ILE B 1 103 ? 8.5 34.906 13.977 1 94.44 103 ILE B C 1
ATOM 3376 O O . ILE B 1 103 ? 9.688 34.562 14.023 1 94.44 103 ILE B O 1
ATOM 3380 N N . CYS B 1 104 ? 7.719 34.469 13.031 1 95.25 104 CYS B N 1
ATOM 3381 C CA . CYS B 1 104 ? 8.195 33.594 11.953 1 95.25 104 CYS B CA 1
ATOM 3382 C C . CYS B 1 104 ? 9.242 34.312 11.102 1 95.25 104 CYS B C 1
ATOM 3384 O O . CYS B 1 104 ? 10.273 33.719 10.773 1 95.25 104 CYS B O 1
ATOM 3386 N N . ALA B 1 105 ? 8.938 35.531 10.805 1 94.69 105 ALA B N 1
ATOM 3387 C CA . ALA B 1 105 ? 9.812 36.312 9.938 1 94.69 105 ALA B CA 1
ATOM 3388 C C . ALA B 1 105 ? 11.195 36.5 10.562 1 94.69 105 ALA B C 1
ATOM 3390 O O . ALA B 1 105 ? 12.203 36.469 9.859 1 94.69 105 ALA B O 1
ATOM 3391 N N . VAL B 1 106 ? 11.195 36.625 11.789 1 95.19 106 VAL B N 1
ATOM 3392 C CA . VAL B 1 106 ? 12.453 36.875 12.484 1 95.19 106 VAL B CA 1
ATOM 3393 C C . VAL B 1 106 ? 13.227 35.594 12.641 1 95.19 106 VAL B C 1
ATOM 3395 O O . VAL B 1 106 ? 14.461 35.562 12.578 1 95.19 106 VAL B O 1
ATOM 3398 N N . ASN B 1 107 ? 12.586 34.469 12.781 1 94.31 107 ASN B N 1
ATOM 3399 C CA . ASN B 1 107 ? 13.258 33.25 13.172 1 94.31 107 ASN B CA 1
ATOM 3400 C C . ASN B 1 107 ? 13.516 32.344 11.969 1 94.31 107 ASN B C 1
ATOM 3402 O O . ASN B 1 107 ? 14.562 31.703 11.883 1 94.31 107 ASN B O 1
ATOM 3406 N N . PHE B 1 108 ? 12.656 32.219 11.023 1 95.38 108 PHE B N 1
ATOM 3407 C CA . PHE B 1 108 ? 12.789 31.297 9.906 1 95.38 108 PHE B CA 1
ATOM 3408 C C . PHE B 1 108 ? 13.891 31.75 8.953 1 95.38 108 PHE B C 1
ATOM 3410 O O . PHE B 1 108 ? 13.969 32.906 8.602 1 95.38 108 PHE B O 1
ATOM 3417 N N . SER B 1 109 ? 14.672 30.859 8.539 1 93.25 109 SER B N 1
ATOM 3418 C CA . SER B 1 109 ? 15.664 31.125 7.5 1 93.25 109 SER B CA 1
ATOM 3419 C C . SER B 1 109 ? 15.016 31.188 6.121 1 93.25 109 SER B C 1
ATOM 3421 O O . SER B 1 109 ? 13.859 30.797 5.953 1 93.25 109 SER B O 1
ATOM 3423 N N . LYS B 1 110 ? 15.688 31.656 5.215 1 92.94 110 LYS B N 1
ATOM 3424 C CA . LYS B 1 110 ? 15.195 31.719 3.842 1 92.94 110 LYS B CA 1
ATOM 3425 C C . LYS B 1 110 ? 14.891 30.328 3.303 1 92.94 110 LYS B C 1
ATOM 3427 O O . LYS B 1 110 ? 13.883 30.125 2.615 1 92.94 110 LYS B O 1
ATOM 3432 N N . GLU B 1 111 ? 15.734 29.406 3.553 1 90.19 111 GLU B N 1
ATOM 3433 C CA . GLU B 1 111 ? 15.516 28.016 3.123 1 90.19 111 GLU B CA 1
ATOM 3434 C C . GLU B 1 111 ? 14.227 27.453 3.707 1 90.19 111 GLU B C 1
ATOM 3436 O O . GLU B 1 111 ? 13.5 26.719 3.031 1 90.19 111 GLU B O 1
ATOM 3441 N N . GLU B 1 112 ? 14 27.766 4.906 1 91.75 112 GLU B N 1
ATOM 3442 C CA . GLU B 1 112 ? 12.773 27.312 5.559 1 91.75 112 GLU B CA 1
ATOM 3443 C C . GLU B 1 112 ? 11.539 27.922 4.906 1 91.75 112 GLU B C 1
ATOM 3445 O O . GLU B 1 112 ? 10.523 27.25 4.746 1 91.75 112 GLU B O 1
ATOM 3450 N N . TRP B 1 113 ? 11.68 29.094 4.539 1 94.44 113 TRP B N 1
ATOM 3451 C CA . TRP B 1 113 ? 10.586 29.75 3.828 1 94.44 113 TRP B CA 1
ATOM 3452 C C . TRP B 1 113 ? 10.375 29.109 2.457 1 94.44 113 TRP B C 1
ATOM 3454 O O . TRP B 1 113 ? 9.242 29.031 1.974 1 94.44 113 TRP B O 1
ATOM 3464 N N . TYR B 1 114 ? 11.469 28.734 1.8 1 92.31 114 TYR B N 1
ATOM 3465 C CA . TYR B 1 114 ? 11.328 28 0.542 1 92.31 114 TYR B CA 1
ATOM 3466 C C . TYR B 1 114 ? 10.492 26.75 0.728 1 92.31 114 TYR B C 1
ATOM 3468 O O . TYR B 1 114 ? 9.641 26.422 -0.105 1 92.31 114 TYR B O 1
ATOM 3476 N N . ARG B 1 115 ? 10.727 26.109 1.828 1 91.56 115 ARG B N 1
ATOM 3477 C CA . ARG B 1 115 ? 10.016 24.875 2.107 1 91.56 115 ARG B CA 1
ATOM 3478 C C . ARG B 1 115 ? 8.547 25.141 2.418 1 91.56 115 ARG B C 1
ATOM 3480 O O . ARG B 1 115 ? 7.668 24.391 2.002 1 91.56 115 ARG B O 1
ATOM 3487 N N . VAL B 1 116 ? 8.281 26.188 3.188 1 93.31 116 VAL B N 1
ATOM 3488 C CA . VAL B 1 116 ? 6.91 26.594 3.461 1 93.31 116 VAL B CA 1
ATOM 3489 C C . VAL B 1 116 ? 6.188 26.891 2.148 1 93.31 116 VAL B C 1
ATOM 3491 O O . VAL B 1 116 ? 5.047 26.469 1.949 1 93.31 116 VAL B O 1
ATOM 3494 N N . TYR B 1 117 ? 6.898 27.562 1.288 1 93.44 117 TYR B N 1
ATOM 3495 C CA . TYR B 1 117 ? 6.359 27.891 -0.027 1 93.44 117 TYR B CA 1
ATOM 3496 C C . TYR B 1 117 ? 6.016 26.625 -0.804 1 93.44 117 TYR B C 1
ATOM 3498 O O . TYR B 1 117 ? 4.914 26.5 -1.34 1 93.44 117 TYR B O 1
ATOM 3506 N N . GLN B 1 118 ? 6.891 25.75 -0.84 1 90.62 118 GLN B N 1
ATOM 3507 C CA . GLN B 1 118 ? 6.699 24.5 -1.56 1 90.62 118 GLN B CA 1
ATOM 3508 C C . GLN B 1 118 ? 5.492 23.734 -1.019 1 90.62 118 GLN B C 1
ATOM 3510 O O . GLN B 1 118 ? 4.621 23.328 -1.783 1 90.62 118 GLN B O 1
ATOM 3515 N N . ASP B 1 119 ? 5.457 23.562 0.234 1 92.44 119 ASP B N 1
ATOM 3516 C CA . ASP B 1 119 ? 4.406 22.781 0.859 1 92.44 119 ASP B CA 1
ATOM 3517 C C . ASP B 1 119 ? 3.053 23.469 0.756 1 92.44 119 ASP B C 1
ATOM 3519 O O . ASP B 1 119 ? 2.012 22.812 0.683 1 92.44 119 ASP B O 1
ATOM 3523 N N . SER B 1 120 ? 3.062 24.766 0.762 1 92.31 120 SER B N 1
ATOM 3524 C CA . SER B 1 120 ? 1.825 25.547 0.71 1 92.31 120 SER B CA 1
ATOM 3525 C C . SER B 1 120 ? 1.064 25.281 -0.585 1 92.31 120 SER B C 1
ATOM 3527 O O . SER B 1 120 ? -0.153 25.469 -0.645 1 92.31 120 SER B O 1
ATOM 3529 N N . LYS B 1 121 ? 1.717 24.859 -1.595 1 89.5 121 LYS B N 1
ATOM 3530 C CA . LYS B 1 121 ? 1.106 24.594 -2.896 1 89.5 121 LYS B CA 1
ATOM 3531 C C . LYS B 1 121 ? 0.11 23.453 -2.82 1 89.5 121 LYS B C 1
ATOM 3533 O O . LYS B 1 121 ? -0.765 23.312 -3.678 1 89.5 121 LYS B O 1
ATOM 3538 N N . ASP B 1 122 ? 0.281 22.656 -1.84 1 89.38 122 ASP B N 1
ATOM 3539 C CA . ASP B 1 122 ? -0.58 21.484 -1.703 1 89.38 122 ASP B CA 1
ATOM 3540 C C . ASP B 1 122 ? -1.913 21.859 -1.057 1 89.38 122 ASP B C 1
ATOM 3542 O O . ASP B 1 122 ? -2.822 21.031 -0.979 1 89.38 122 ASP B O 1
ATOM 3546 N N . TYR B 1 123 ? -2.137 23.078 -0.617 1 89.94 123 TYR B N 1
ATOM 3547 C CA . TYR B 1 123 ? -3.365 23.5 0.037 1 89.94 123 TYR B CA 1
ATOM 3548 C C . TYR B 1 123 ? -4.266 24.25 -0.938 1 89.94 123 TYR B C 1
ATOM 3550 O O . TYR B 1 123 ? -3.779 24.984 -1.813 1 89.94 123 TYR B O 1
ATOM 3558 N N . ALA B 1 124 ? -5.523 24.078 -0.799 1 86.44 124 ALA B N 1
ATOM 3559 C CA . ALA B 1 124 ? -6.496 24.734 -1.664 1 86.44 124 ALA B CA 1
ATOM 3560 C C . ALA B 1 124 ? -6.441 26.25 -1.487 1 86.44 124 ALA B C 1
ATOM 3562 O O . ALA B 1 124 ? -6.059 26.75 -0.425 1 86.44 124 ALA B O 1
ATOM 3563 N N . GLU B 1 125 ? -6.797 26.875 -2.574 1 87.25 125 GLU B N 1
ATOM 3564 C CA . GLU B 1 125 ? -6.98 28.312 -2.471 1 87.25 125 GLU B CA 1
ATOM 3565 C C . GLU B 1 125 ? -8.18 28.656 -1.595 1 87.25 125 GLU B C 1
ATOM 3567 O O . GLU B 1 125 ? -9.141 27.891 -1.52 1 87.25 125 GLU B O 1
ATOM 3572 N N . CYS B 1 126 ? -8.008 29.719 -0.849 1 84.75 126 CYS B N 1
ATOM 3573 C CA . CYS B 1 126 ? -9.133 30.156 -0.034 1 84.75 126 CYS B CA 1
ATOM 3574 C C . CYS B 1 126 ? -9.336 31.672 -0.151 1 84.75 126 CYS B C 1
ATOM 3576 O O . CYS B 1 126 ? -8.383 32.406 -0.389 1 84.75 126 CYS B O 1
ATOM 3578 N N . PHE B 1 127 ? -10.602 32.125 -0.051 1 84 127 PHE B N 1
ATOM 3579 C CA . PHE B 1 127 ? -11 33.531 -0.111 1 84 127 PHE B CA 1
ATOM 3580 C C . PHE B 1 127 ? -10.586 34.156 -1.438 1 84 127 PHE B C 1
ATOM 3582 O O . PHE B 1 127 ? -10.172 35.312 -1.48 1 84 127 PHE B O 1
ATOM 3589 N N . ASN B 1 128 ? -10.477 33.312 -2.439 1 78.31 128 ASN B N 1
ATOM 3590 C CA . ASN B 1 128 ? -10.188 33.719 -3.812 1 78.31 128 ASN B CA 1
ATOM 3591 C C . ASN B 1 128 ? -8.766 34.219 -3.959 1 78.31 128 ASN B C 1
ATOM 3593 O O . ASN B 1 128 ? -8.484 35.062 -4.832 1 78.31 128 ASN B O 1
ATOM 3597 N N . VAL B 1 129 ? -7.984 33.875 -2.986 1 81.19 129 VAL B N 1
ATOM 3598 C CA . VAL B 1 129 ? -6.57 34.219 -3.104 1 81.19 129 VAL B CA 1
ATOM 3599 C C . VAL B 1 129 ? -5.832 33.094 -3.838 1 81.19 129 VAL B C 1
ATOM 3601 O O . VAL B 1 129 ? -5.789 31.969 -3.367 1 81.19 129 VAL B O 1
ATOM 3604 N N . LYS B 1 130 ? -5.258 33.438 -4.906 1 85.19 130 LYS B N 1
ATOM 3605 C CA . LYS B 1 130 ? -4.551 32.469 -5.727 1 85.19 130 LYS B CA 1
ATOM 3606 C C . LYS B 1 130 ? -3.117 32.281 -5.242 1 85.19 130 LYS B C 1
ATOM 3608 O O . LYS B 1 130 ? -2.543 33.156 -4.613 1 85.19 130 LYS B O 1
ATOM 3613 N N . HIS B 1 131 ? -2.625 31.141 -5.562 1 87.56 131 HIS B N 1
ATOM 3614 C CA . HIS B 1 131 ? -1.224 30.875 -5.258 1 87.56 131 HIS B CA 1
ATOM 3615 C C . HIS B 1 131 ? -0.304 31.766 -6.094 1 87.56 131 HIS B C 1
ATOM 3617 O O . HIS B 1 131 ? -0.5 31.891 -7.301 1 87.56 131 HIS B O 1
ATOM 3623 N N . GLU B 1 132 ? 0.529 32.375 -5.438 1 87.5 132 GLU B N 1
ATOM 3624 C CA . GLU B 1 132 ? 1.527 33.188 -6.148 1 87.5 132 GLU B CA 1
ATOM 3625 C C . GLU B 1 132 ? 2.805 32.375 -6.379 1 87.5 132 GLU B C 1
ATOM 3627 O O . GLU B 1 132 ? 3.152 31.5 -5.578 1 87.5 132 GLU B O 1
ATOM 3632 N N . VAL B 1 133 ? 3.418 32.75 -7.488 1 91.88 133 VAL B N 1
ATOM 3633 C CA . VAL B 1 133 ? 4.672 32.094 -7.805 1 91.88 133 VAL B CA 1
ATOM 3634 C C . VAL B 1 133 ? 5.844 32.875 -7.227 1 91.88 133 VAL B C 1
ATOM 3636 O O . VAL B 1 133 ? 5.934 34.094 -7.422 1 91.88 133 VAL B O 1
ATOM 3639 N N . TRP B 1 134 ? 6.648 32.219 -6.43 1 94 134 TRP B N 1
ATOM 3640 C CA . TRP B 1 134 ? 7.895 32.75 -5.902 1 94 134 TRP B CA 1
ATOM 3641 C C . TRP B 1 134 ? 9.094 32.25 -6.695 1 94 134 TRP B C 1
ATOM 3643 O O . TRP B 1 134 ? 9.633 31.172 -6.395 1 94 134 TRP B O 1
ATOM 3653 N N . GLU B 1 135 ? 9.547 32.969 -7.625 1 93.44 135 GLU B N 1
ATOM 3654 C CA . GLU B 1 135 ? 10.555 32.562 -8.586 1 93.44 135 GLU B CA 1
ATOM 3655 C C . GLU B 1 135 ? 11.844 32.125 -7.883 1 93.44 135 GLU B C 1
ATOM 3657 O O . GLU B 1 135 ? 12.461 31.141 -8.25 1 93.44 135 GLU B O 1
ATOM 3662 N N . GLU B 1 136 ? 12.242 32.969 -6.98 1 92.75 136 GLU B N 1
ATOM 3663 C CA . GLU B 1 136 ? 13.469 32.656 -6.25 1 92.75 136 GLU B CA 1
ATOM 3664 C C . GLU B 1 136 ? 13.375 31.297 -5.57 1 92.75 136 GLU B C 1
ATOM 3666 O O . GLU B 1 136 ? 14.32 30.516 -5.617 1 92.75 136 GLU B O 1
ATOM 3671 N N . ALA B 1 137 ? 12.281 31.062 -4.926 1 91.56 137 ALA B N 1
ATOM 3672 C CA . ALA B 1 137 ? 12.07 29.781 -4.254 1 91.56 137 ALA B CA 1
ATOM 3673 C C . ALA B 1 137 ? 12.047 28.625 -5.258 1 91.56 137 ALA B C 1
ATOM 3675 O O . ALA B 1 137 ? 12.625 27.562 -5.008 1 91.56 137 ALA B O 1
ATOM 3676 N N . GLU B 1 138 ? 11.391 28.812 -6.375 1 92.69 138 GLU B N 1
ATOM 3677 C CA . GLU B 1 138 ? 11.336 27.797 -7.418 1 92.69 138 GLU B CA 1
ATOM 3678 C C . GLU B 1 138 ? 12.742 27.391 -7.867 1 92.69 138 GLU B C 1
ATOM 3680 O O . GLU B 1 138 ? 13.031 26.203 -8.016 1 92.69 138 GLU B O 1
ATOM 3685 N N . GLU B 1 139 ? 13.555 28.359 -8.055 1 89.06 139 GLU B N 1
ATOM 3686 C CA . GLU B 1 139 ? 14.93 28.125 -8.5 1 89.06 139 GLU B CA 1
ATOM 3687 C C . GLU B 1 139 ? 15.742 27.406 -7.426 1 89.06 139 GLU B C 1
ATOM 3689 O O . GLU B 1 139 ? 16.5 26.484 -7.723 1 89.06 139 GLU B O 1
ATOM 3694 N N . ALA B 1 140 ? 15.555 27.828 -6.254 1 87.25 140 ALA B N 1
ATOM 3695 C CA . ALA B 1 140 ? 16.297 27.234 -5.141 1 87.25 140 ALA B CA 1
ATOM 3696 C C . ALA B 1 140 ? 15.922 25.766 -4.949 1 87.25 140 ALA B C 1
ATOM 3698 O O . ALA B 1 140 ? 16.781 24.922 -4.676 1 87.25 140 ALA B O 1
ATOM 3699 N N . LEU B 1 141 ? 14.703 25.5 -5.055 1 86.25 141 LEU B N 1
ATOM 3700 C CA . LEU B 1 141 ? 14.203 24.141 -4.84 1 86.25 141 LEU B CA 1
ATOM 3701 C C . LEU B 1 141 ? 14.633 23.219 -5.977 1 86.25 141 LEU B C 1
ATOM 3703 O O . LEU B 1 141 ? 14.891 22.031 -5.75 1 86.25 141 LEU B O 1
ATOM 3707 N N . LYS B 1 142 ? 14.703 23.625 -7.141 1 80.62 142 LYS B N 1
ATOM 3708 C CA . LYS B 1 142 ? 15.195 22.844 -8.273 1 80.62 142 LYS B CA 1
ATOM 3709 C C . LYS B 1 142 ? 16.656 22.453 -8.086 1 80.62 142 LYS B C 1
ATOM 3711 O O . LYS B 1 142 ? 17.047 21.328 -8.391 1 80.62 142 LYS B O 1
ATOM 3716 N N . ASN B 1 143 ? 17.406 23.328 -7.559 1 71 143 ASN B N 1
ATOM 3717 C CA . ASN B 1 143 ? 18.828 23.094 -7.344 1 71 143 ASN B CA 1
ATOM 3718 C C . ASN B 1 143 ? 19.078 22.125 -6.199 1 71 143 ASN B C 1
ATOM 3720 O O . ASN B 1 143 ? 20.047 21.359 -6.234 1 71 143 ASN B O 1
ATOM 3724 N N . ALA B 1 144 ? 18.297 22.156 -5.188 1 65.06 144 ALA B N 1
ATOM 3725 C CA . ALA B 1 144 ? 18.422 21.266 -4.039 1 65.06 144 ALA B CA 1
ATOM 3726 C C . ALA B 1 144 ? 18.078 19.828 -4.418 1 65.06 144 ALA B C 1
ATOM 3728 O O . ALA B 1 144 ? 18.703 18.875 -3.951 1 65.06 144 ALA B O 1
ATOM 3729 N N . SER B 1 145 ? 17.016 19.609 -5.055 1 59.12 145 SER B N 1
ATOM 3730 C CA . SER B 1 145 ? 16.609 18.281 -5.488 1 59.12 145 SER B CA 1
ATOM 3731 C C . SER B 1 145 ? 17.703 17.625 -6.332 1 59.12 145 SER B C 1
ATOM 3733 O O . SER B 1 145 ? 17.906 16.406 -6.25 1 59.12 145 SER B O 1
ATOM 3735 N N . SER B 1 146 ? 18.438 18.453 -7 1 46.91 146 SER B N 1
ATOM 3736 C CA . SER B 1 146 ? 19.547 17.969 -7.828 1 46.91 146 SER B CA 1
ATOM 3737 C C . SER B 1 146 ? 20.75 17.594 -6.977 1 46.91 146 SER B C 1
ATOM 3739 O O . SER B 1 146 ? 21.469 16.641 -7.285 1 46.91 146 SER B O 1
ATOM 3741 N N . GLU B 1 147 ? 20.984 18.297 -5.82 1 43.59 147 GLU B N 1
ATOM 3742 C CA . GLU B 1 147 ? 22.141 18.078 -4.945 1 43.59 147 GLU B CA 1
ATOM 3743 C C . GLU B 1 147 ? 21.906 16.875 -4.027 1 43.59 147 GLU B C 1
ATOM 3745 O O . GLU B 1 147 ? 22.844 16.141 -3.725 1 43.59 147 GLU B O 1
ATOM 3750 N N . SER B 1 148 ? 20.891 16.906 -3.273 1 42.97 148 SER B N 1
ATOM 3751 C CA . SER B 1 148 ? 20.656 15.859 -2.279 1 42.97 148 SER B CA 1
ATOM 3752 C C . SER B 1 148 ? 20.906 14.477 -2.861 1 42.97 148 SER B C 1
ATOM 3754 O O . SER B 1 148 ? 21.375 13.57 -2.16 1 42.97 148 SER B O 1
ATOM 3756 N N . TYR B 1 149 ? 20.656 14.32 -4.098 1 37.72 149 TYR B N 1
ATOM 3757 C CA . TYR B 1 149 ? 20.953 13.039 -4.73 1 37.72 149 TYR B CA 1
ATOM 3758 C C . TYR B 1 149 ? 22.453 12.852 -4.91 1 37.72 149 TYR B C 1
ATOM 3760 O O . TYR B 1 149 ? 22.938 11.719 -4.895 1 37.72 149 TYR B O 1
ATOM 3768 N N . LEU B 1 150 ? 23.297 14.016 -5.02 1 34.41 150 LEU B N 1
ATOM 3769 C CA . LEU B 1 150 ? 24.703 14.016 -5.379 1 34.41 150 LEU B CA 1
ATOM 3770 C C . LEU B 1 150 ? 25.578 13.68 -4.172 1 34.41 150 LEU B C 1
ATOM 3772 O O . LEU B 1 150 ? 26.609 13.031 -4.309 1 34.41 150 LEU B O 1
ATOM 3776 N N . SER B 1 151 ? 25.328 14.242 -3.08 1 34.41 151 SER B N 1
ATOM 3777 C CA . SER B 1 151 ? 26.375 14.273 -2.066 1 34.41 151 SER B CA 1
ATOM 3778 C C . SER B 1 151 ? 26.75 12.867 -1.613 1 34.41 151 SER B C 1
ATOM 3780 O O . SER B 1 151 ? 27.781 12.672 -0.971 1 34.41 151 SER B O 1
ATOM 3782 N N . GLN B 1 152 ? 25.906 11.93 -1.755 1 32 152 GLN B N 1
ATOM 3783 C CA . GLN B 1 152 ? 26.438 10.734 -1.101 1 32 152 GLN B CA 1
ATOM 3784 C C . GLN B 1 152 ? 27.531 10.086 -1.941 1 32 152 GLN B C 1
ATOM 3786 O O . GLN B 1 152 ? 28.141 9.109 -1.514 1 32 152 GLN B O 1
ATOM 3791 N N . SER B 1 153 ? 27.75 10.445 -3.242 1 30.67 153 SER B N 1
ATOM 3792 C CA . SER B 1 153 ? 28.781 9.703 -3.969 1 30.67 153 SER B CA 1
ATOM 3793 C C . SER B 1 153 ? 30.172 10.203 -3.617 1 30.67 153 SER B C 1
ATOM 3795 O O . SER B 1 153 ? 31.141 9.453 -3.727 1 30.67 153 SER B O 1
ATOM 3797 N N . THR B 1 154 ? 30.438 11.562 -3.588 1 31.7 154 THR B N 1
ATOM 3798 C CA . THR B 1 154 ? 31.797 12.039 -3.811 1 31.7 154 THR B CA 1
ATOM 3799 C C . THR B 1 154 ? 32.656 11.867 -2.553 1 31.7 154 THR B C 1
ATOM 3801 O O . THR B 1 154 ? 33.688 12.492 -2.414 1 31.7 154 THR B O 1
ATOM 3804 N N . ALA B 1 155 ? 32.375 11.172 -1.48 1 28.17 155 ALA B N 1
ATOM 3805 C CA . ALA B 1 155 ? 33.469 11.406 -0.529 1 28.17 155 ALA B CA 1
ATOM 3806 C C . ALA B 1 155 ? 34.844 11.172 -1.18 1 28.17 155 ALA B C 1
ATOM 3808 O O . ALA B 1 155 ? 35.844 11.742 -0.748 1 28.17 155 ALA B O 1
ATOM 3809 N N . ASN B 1 156 ? 35.188 10.047 -1.829 1 27.42 156 ASN B N 1
ATOM 3810 C CA . ASN B 1 156 ? 36.625 9.883 -1.883 1 27.42 156 ASN B CA 1
ATOM 3811 C C . ASN B 1 156 ? 37.25 10.812 -2.916 1 27.42 156 ASN B C 1
ATOM 3813 O O . ASN B 1 156 ? 38.469 11.008 -2.928 1 27.42 156 ASN B O 1
ATOM 3817 N N . ASP B 1 157 ? 37 10.773 -4.254 1 27.78 157 ASP B N 1
ATOM 3818 C CA . ASP B 1 157 ? 38.062 11.227 -5.148 1 27.78 157 ASP B CA 1
ATOM 3819 C C . ASP B 1 157 ? 38.125 12.75 -5.191 1 27.78 157 ASP B C 1
ATOM 3821 O O . ASP B 1 157 ? 37.094 13.422 -5.254 1 27.78 157 ASP B O 1
ATOM 3825 N N . THR B 1 158 ? 39.281 13.453 -4.77 1 27.52 158 THR B N 1
ATOM 3826 C CA . THR B 1 158 ? 39.875 14.781 -4.746 1 27.52 158 THR B CA 1
ATOM 3827 C C . THR B 1 158 ? 39.594 15.531 -6.043 1 27.52 158 THR B C 1
ATOM 3829 O O . THR B 1 158 ? 39.531 16.766 -6.055 1 27.52 158 THR B O 1
ATOM 3832 N N . ASP B 1 159 ? 40.062 15.211 -7.266 1 28.86 159 ASP B N 1
ATOM 3833 C CA . ASP B 1 159 ? 40.438 16.219 -8.258 1 28.86 159 ASP B CA 1
ATOM 3834 C C . ASP B 1 159 ? 39.219 17.016 -8.695 1 28.86 159 ASP B C 1
ATOM 3836 O O . ASP B 1 159 ? 38.156 16.438 -8.969 1 28.86 159 ASP B O 1
ATOM 3840 N N . LEU B 1 160 ? 39.094 18.531 -8.602 1 26.34 160 LEU B N 1
ATOM 3841 C CA . LEU B 1 160 ? 38.281 19.75 -8.648 1 26.34 160 LEU B CA 1
ATOM 3842 C C . LEU B 1 160 ? 37.531 19.844 -9.961 1 26.34 160 LEU B C 1
ATOM 3844 O O . LEU B 1 160 ? 36.656 20.703 -10.117 1 26.34 160 LEU B O 1
ATOM 3848 N N . LYS B 1 161 ? 38.25 19.906 -11.172 1 25.45 161 LYS B N 1
ATOM 3849 C CA . LYS B 1 161 ? 37.844 20.75 -12.281 1 25.45 161 LYS B CA 1
ATOM 3850 C C . LYS B 1 161 ? 36.438 20.344 -12.789 1 25.45 161 LYS B C 1
ATOM 3852 O O . LYS B 1 161 ? 35.719 21.156 -13.352 1 25.45 161 LYS B O 1
ATOM 3857 N N . ASP B 1 162 ? 36.375 19.188 -13.562 1 26.83 162 ASP B N 1
ATOM 3858 C CA . ASP B 1 162 ? 35.562 19.047 -14.75 1 26.83 162 ASP B CA 1
ATOM 3859 C C . ASP B 1 162 ? 34.062 19.016 -14.383 1 26.83 162 ASP B C 1
ATOM 3861 O O . ASP B 1 162 ? 33.719 18.828 -13.219 1 26.83 162 ASP B O 1
ATOM 3865 N N . GLY B 1 163 ? 33.156 18.641 -15.359 1 26.66 163 GLY B N 1
ATOM 3866 C CA . GLY B 1 163 ? 31.75 18.734 -15.734 1 26.66 163 GLY B CA 1
ATOM 3867 C C . GLY B 1 163 ? 30.812 18.156 -14.695 1 26.66 163 GLY B C 1
ATOM 3868 O O . GLY B 1 163 ? 31.156 17.172 -14.031 1 26.66 163 GLY B O 1
ATOM 3869 N N . ILE B 1 164 ? 30.062 19.062 -14.016 1 28.23 164 ILE B N 1
ATOM 3870 C CA . ILE B 1 164 ? 28.953 18.875 -13.094 1 28.23 164 ILE B CA 1
ATOM 3871 C C . ILE B 1 164 ? 28.156 17.625 -13.492 1 28.23 164 ILE B C 1
ATOM 3873 O O . ILE B 1 164 ? 27.469 17.625 -14.523 1 28.23 164 ILE B O 1
ATOM 3877 N N . SER B 1 165 ? 28.906 16.531 -13.516 1 26.91 165 SER B N 1
ATOM 3878 C CA . SER B 1 165 ? 28.203 15.289 -13.844 1 26.91 165 SER B CA 1
ATOM 3879 C C . SER B 1 165 ? 26.891 15.188 -13.062 1 26.91 165 SER B C 1
ATOM 3881 O O . SER B 1 165 ? 26.828 15.531 -11.883 1 26.91 165 SER B O 1
ATOM 3883 N N . GLU B 1 166 ? 25.719 15.289 -13.672 1 27.39 166 GLU B N 1
ATOM 3884 C CA . GLU B 1 166 ? 24.328 15.008 -13.289 1 27.39 166 GLU B CA 1
ATOM 3885 C C . GLU B 1 166 ? 24.266 13.922 -12.219 1 27.39 166 GLU B C 1
ATOM 3887 O O . GLU B 1 166 ? 24.781 12.82 -12.414 1 27.39 166 GLU B O 1
ATOM 3892 N N . LYS B 1 167 ? 24.484 14.375 -11.016 1 30.48 167 LYS B N 1
ATOM 3893 C CA . LYS B 1 167 ? 24.375 13.5 -9.852 1 30.48 167 LYS B CA 1
ATOM 3894 C C . LYS B 1 167 ? 23.172 12.562 -9.977 1 30.48 167 LYS B C 1
ATOM 3896 O O . LYS B 1 167 ? 22.031 13.008 -9.852 1 30.48 167 LYS B O 1
ATOM 3901 N N . LYS B 1 168 ? 23.109 11.633 -10.93 1 32.59 168 LYS B N 1
ATOM 3902 C CA . LYS B 1 168 ? 22.203 10.492 -11.055 1 32.59 168 LYS B CA 1
ATOM 3903 C C . LYS B 1 168 ? 21.922 9.859 -9.695 1 32.59 168 LYS B C 1
ATOM 3905 O O . LYS B 1 168 ? 22.844 9.617 -8.922 1 32.59 168 LYS B O 1
ATOM 3910 N N . PHE B 1 169 ? 20.938 10.273 -8.805 1 37.38 169 PHE B N 1
ATOM 3911 C CA . PHE B 1 169 ? 20.5 9.312 -7.805 1 37.38 169 PHE B CA 1
ATOM 3912 C C . PHE B 1 169 ? 21.031 7.922 -8.117 1 37.38 169 PHE B C 1
ATOM 3914 O O . PHE B 1 169 ? 20.828 7.402 -9.211 1 37.38 169 PHE B O 1
ATOM 3921 N N . PRO B 1 170 ? 22.125 7.613 -7.711 1 41.88 170 PRO B N 1
ATOM 3922 C CA . PRO B 1 170 ? 22.484 6.293 -8.227 1 41.88 170 PRO B CA 1
ATOM 3923 C C . PRO B 1 170 ? 21.344 5.281 -8.133 1 41.88 170 PRO B C 1
ATOM 3925 O O . PRO B 1 170 ? 20.656 5.219 -7.105 1 41.88 170 PRO B O 1
ATOM 3928 N N . ASP B 1 171 ? 20.438 5.137 -9.023 1 55.78 171 ASP B N 1
ATOM 3929 C CA . ASP B 1 171 ? 19.5 4.031 -9.227 1 55.78 171 ASP B CA 1
ATOM 3930 C C . ASP B 1 171 ? 20 2.768 -8.523 1 55.78 171 ASP B C 1
ATOM 3932 O O . ASP B 1 171 ? 20.547 1.869 -9.156 1 55.78 171 ASP B O 1
ATOM 3936 N N . GLY B 1 172 ? 20.328 3.018 -7.062 1 76.5 172 GLY B N 1
ATOM 3937 C CA . GLY B 1 172 ? 20.781 1.822 -6.367 1 76.5 172 GLY B CA 1
ATOM 3938 C C . GLY B 1 172 ? 19.703 0.753 -6.266 1 76.5 172 GLY B C 1
ATOM 3939 O O . GLY B 1 172 ? 18.516 1.043 -6.402 1 76.5 172 GLY B O 1
ATOM 3940 N N . GLU B 1 173 ? 20.203 -0.396 -6.254 1 87.81 173 GLU B N 1
ATOM 3941 C CA . GLU B 1 173 ? 19.344 -1.562 -6.148 1 87.81 173 GLU B CA 1
ATOM 3942 C C . GLU B 1 173 ? 19.031 -1.895 -4.691 1 87.81 173 GLU B C 1
ATOM 3944 O O . GLU B 1 173 ? 19.922 -1.86 -3.842 1 87.81 173 GLU B O 1
ATOM 3949 N N . ILE B 1 174 ? 17.797 -1.91 -4.324 1 92.25 174 ILE B N 1
ATOM 3950 C CA . ILE B 1 174 ? 17.328 -2.352 -3.016 1 92.25 174 ILE B 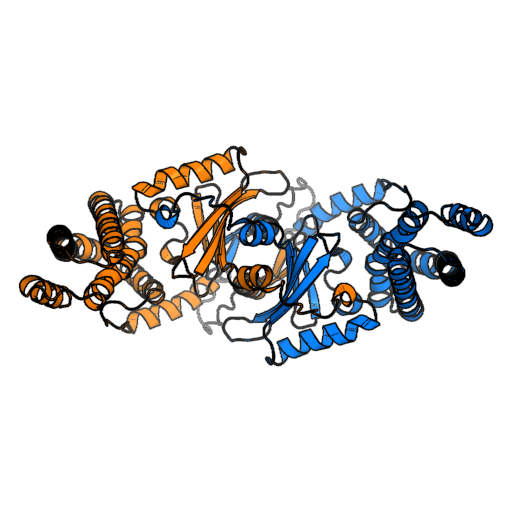CA 1
ATOM 3951 C C . ILE B 1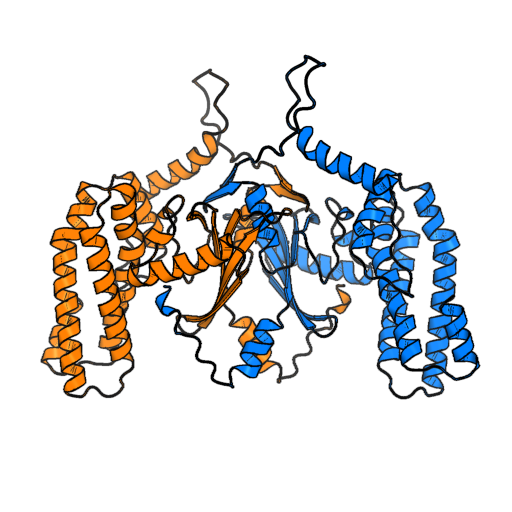 174 ? 17.047 -3.852 -3.045 1 92.25 174 ILE B C 1
ATOM 3953 O O . ILE B 1 174 ? 16.297 -4.336 -3.898 1 92.25 174 ILE B O 1
ATOM 3957 N N . VAL B 1 175 ? 17.656 -4.582 -2.186 1 91.81 175 VAL B N 1
ATOM 3958 C CA . VAL B 1 175 ? 17.453 -6.023 -2.102 1 91.81 175 VAL B CA 1
ATOM 3959 C C . VAL B 1 175 ? 16.703 -6.363 -0.815 1 91.81 175 VAL B C 1
ATOM 3961 O O . VAL B 1 175 ? 17.109 -5.953 0.274 1 91.81 175 VAL B O 1
ATOM 3964 N N . MET B 1 176 ? 15.641 -7.027 -0.912 1 92.81 176 MET B N 1
ATOM 3965 C CA . MET B 1 176 ? 14.781 -7.504 0.169 1 92.81 176 MET B CA 1
ATOM 3966 C C . MET B 1 176 ? 14.516 -9 0.034 1 92.81 176 MET B C 1
ATOM 3968 O O . MET B 1 176 ? 14.789 -9.586 -1.011 1 92.81 176 MET B O 1
ATOM 3972 N N . PRO B 1 177 ? 13.961 -9.586 1.09 1 89.62 177 PRO B N 1
ATOM 3973 C CA . PRO B 1 177 ? 13.648 -11.016 0.979 1 89.62 177 PRO B CA 1
ATOM 3974 C C . PRO B 1 177 ? 12.695 -11.32 -0.175 1 89.62 177 PRO B C 1
ATOM 3976 O O . PRO B 1 177 ? 12.812 -12.367 -0.812 1 89.62 177 PRO B O 1
ATOM 3979 N N . GLY B 1 178 ? 11.867 -10.445 -0.496 1 92.75 178 GLY B N 1
ATOM 3980 C CA . GLY B 1 178 ? 10.852 -10.648 -1.517 1 92.75 178 GLY B CA 1
ATOM 3981 C C . GLY B 1 178 ? 11.328 -10.289 -2.91 1 92.75 178 GLY B C 1
ATOM 3982 O O . GLY B 1 178 ? 10.547 -10.328 -3.867 1 92.75 178 GLY B O 1
ATOM 3983 N N . GLY B 1 179 ? 12.578 -9.898 -3.023 1 94.88 179 GLY B N 1
ATOM 3984 C CA . GLY B 1 179 ? 13.086 -9.508 -4.328 1 94.88 179 GLY B CA 1
ATOM 3985 C C . GLY B 1 179 ? 13.922 -8.25 -4.285 1 94.88 179 GLY B C 1
ATOM 3986 O O . GLY B 1 179 ? 14.648 -8.008 -3.318 1 94.88 179 GLY B O 1
ATOM 3987 N N . HIS B 1 180 ? 13.93 -7.633 -5.438 1 94.69 180 HIS B N 1
ATOM 3988 C CA . HIS B 1 180 ? 14.781 -6.453 -5.555 1 94.69 180 HIS B CA 1
ATOM 3989 C C . HIS B 1 180 ? 14.234 -5.477 -6.59 1 94.69 180 HIS B C 1
ATOM 3991 O O . HIS B 1 180 ? 13.508 -5.879 -7.504 1 94.69 180 HIS B O 1
ATOM 3997 N N . MET B 1 181 ? 14.57 -4.242 -6.41 1 95.62 181 MET B N 1
ATOM 3998 C CA . MET B 1 181 ? 14.172 -3.178 -7.332 1 95.62 181 MET B CA 1
ATOM 3999 C C . MET B 1 181 ? 15.023 -1.931 -7.121 1 95.62 181 MET B C 1
ATOM 4001 O O . MET B 1 181 ? 15.758 -1.833 -6.133 1 95.62 181 MET B O 1
ATOM 4005 N N . SER B 1 182 ? 14.938 -1.012 -8.047 1 93.94 182 SER B N 1
ATOM 4006 C CA . SER B 1 182 ? 15.641 0.257 -7.891 1 93.94 182 SER B CA 1
ATOM 4007 C C . SER B 1 182 ? 14.867 1.211 -6.984 1 93.94 182 SER B C 1
ATOM 4009 O O . SER B 1 182 ? 13.664 1.034 -6.77 1 93.94 182 SER B O 1
ATOM 4011 N N . VAL B 1 183 ? 15.516 2.215 -6.484 1 93.69 183 VAL B N 1
ATOM 4012 C CA . VAL B 1 183 ? 14.859 3.234 -5.672 1 93.69 183 VAL B CA 1
ATOM 4013 C C . VAL B 1 183 ? 13.805 3.959 -6.504 1 93.69 183 VAL B C 1
ATOM 4015 O O . VAL B 1 183 ? 12.734 4.301 -5.996 1 93.69 183 VAL B O 1
ATOM 4018 N N . ARG B 1 184 ? 14.164 4.188 -7.762 1 94.62 184 ARG B N 1
ATOM 4019 C CA . ARG B 1 184 ? 13.219 4.816 -8.672 1 94.62 184 ARG B CA 1
ATOM 4020 C C . ARG B 1 184 ? 11.938 3.992 -8.789 1 94.62 184 ARG B C 1
ATOM 4022 O O . ARG B 1 184 ? 10.836 4.535 -8.719 1 94.62 184 ARG B O 1
ATOM 4029 N N . GLN B 1 185 ? 12.086 2.703 -8.992 1 97.06 185 GLN B N 1
ATOM 4030 C CA . GLN B 1 185 ? 10.945 1.798 -9.062 1 97.06 185 GLN B CA 1
ATOM 4031 C C . GLN B 1 185 ? 10.164 1.792 -7.746 1 97.06 185 GLN B C 1
ATOM 4033 O O . GLN B 1 185 ? 8.938 1.897 -7.746 1 97.06 185 GLN B O 1
ATOM 4038 N N . LEU B 1 186 ? 10.891 1.688 -6.652 1 97.12 186 LEU B N 1
ATOM 4039 C CA . LEU B 1 186 ? 10.258 1.682 -5.34 1 97.12 186 LEU B CA 1
ATOM 4040 C C . LEU B 1 186 ? 9.43 2.945 -5.129 1 97.12 186 LEU B C 1
ATOM 4042 O O . LEU B 1 186 ? 8.266 2.871 -4.715 1 97.12 186 LEU B O 1
ATOM 4046 N N . THR B 1 187 ? 10.023 4.078 -5.406 1 96.69 187 THR B N 1
ATOM 4047 C CA . THR B 1 187 ? 9.344 5.355 -5.234 1 96.69 187 THR B CA 1
ATOM 4048 C C . THR B 1 187 ? 8.055 5.395 -6.055 1 96.69 187 THR B C 1
ATOM 4050 O O . THR B 1 187 ? 7.004 5.781 -5.547 1 96.69 187 THR B O 1
ATOM 4053 N N . ALA B 1 188 ? 8.18 5 -7.262 1 97.94 188 ALA B N 1
ATOM 4054 C CA . ALA B 1 188 ? 7.02 5 -8.148 1 97.94 188 ALA B CA 1
ATOM 4055 C C . ALA B 1 188 ? 5.953 4.023 -7.664 1 97.94 188 ALA B C 1
ATOM 4057 O O . ALA B 1 188 ? 4.758 4.312 -7.75 1 97.94 188 ALA B O 1
ATOM 4058 N N . ILE B 1 189 ? 6.332 2.859 -7.188 1 98.56 189 ILE B N 1
ATOM 4059 C CA . ILE B 1 189 ? 5.414 1.85 -6.672 1 98.56 189 ILE B CA 1
ATOM 4060 C C . ILE B 1 189 ? 4.637 2.416 -5.484 1 98.56 189 ILE B C 1
ATOM 4062 O O . ILE B 1 189 ? 3.406 2.324 -5.438 1 98.56 189 ILE B O 1
ATOM 4066 N N . LEU B 1 190 ? 5.344 3.021 -4.535 1 98.38 190 LEU B N 1
ATOM 4067 C CA . LEU B 1 190 ? 4.715 3.574 -3.34 1 98.38 190 LEU B CA 1
ATOM 4068 C C . LEU B 1 190 ? 3.746 4.695 -3.707 1 98.38 190 LEU B C 1
ATOM 4070 O O . LEU B 1 190 ? 2.732 4.887 -3.033 1 98.38 190 LEU B O 1
ATOM 4074 N N . ASN B 1 191 ? 4.031 5.383 -4.836 1 97.88 191 ASN B N 1
ATOM 4075 C CA . ASN B 1 191 ? 3.145 6.441 -5.301 1 97.88 191 ASN B CA 1
ATOM 4076 C C . ASN B 1 191 ? 1.976 5.883 -6.109 1 97.88 191 ASN B C 1
ATOM 4078 O O . ASN B 1 191 ? 0.989 6.582 -6.344 1 97.88 191 ASN B O 1
ATOM 4082 N N . THR B 1 192 ? 2.098 4.664 -6.59 1 98.31 192 THR B N 1
ATOM 4083 C CA . THR B 1 192 ? 1.061 4.039 -7.398 1 98.31 192 THR B CA 1
ATOM 4084 C C . THR B 1 192 ? 0.021 3.355 -6.516 1 98.31 192 THR B C 1
ATOM 4086 O O . THR B 1 192 ? -1.166 3.336 -6.848 1 98.31 192 THR B O 1
ATOM 4089 N N . ILE B 1 193 ? 0.469 2.734 -5.395 1 98.38 193 ILE B N 1
ATOM 4090 C CA . ILE B 1 193 ? -0.463 2.111 -4.461 1 98.38 193 ILE B CA 1
ATOM 4091 C C . ILE B 1 193 ? -1.555 3.109 -4.082 1 98.38 193 ILE B C 1
ATOM 4093 O O . ILE B 1 193 ? -1.261 4.238 -3.686 1 98.38 193 ILE B O 1
ATOM 4097 N N . PRO B 1 194 ? -2.83 2.766 -4.227 1 97.5 194 PRO B N 1
ATOM 4098 C CA . PRO B 1 194 ? -3.908 3.73 -3.998 1 97.5 194 PRO B CA 1
ATOM 4099 C C . PRO B 1 194 ? -4.18 3.975 -2.516 1 97.5 194 PRO B C 1
ATOM 4101 O O . PRO B 1 194 ? -5.32 3.867 -2.066 1 97.5 194 PRO B O 1
ATOM 4104 N N . LEU B 1 195 ? -3.141 4.297 -1.803 1 98.06 195 LEU B N 1
ATOM 4105 C CA . LEU B 1 195 ? -3.129 4.633 -0.383 1 98.06 195 LEU B CA 1
ATOM 4106 C C . LEU B 1 195 ? -2.236 5.84 -0.118 1 98.06 195 LEU B C 1
ATOM 4108 O O . LEU B 1 195 ? -1.164 5.969 -0.712 1 98.06 195 LEU B O 1
ATOM 4112 N N . GLU B 1 196 ? -2.752 6.801 0.748 1 97.5 196 GLU B N 1
ATOM 4113 C CA . GLU B 1 196 ? -1.785 7.688 1.387 1 97.5 196 GLU B CA 1
ATOM 4114 C C . GLU B 1 196 ? -0.949 6.941 2.422 1 97.5 196 GLU B C 1
ATOM 4116 O O . GLU B 1 196 ? -1.494 6.285 3.312 1 97.5 196 GLU B O 1
ATOM 4121 N N . ILE B 1 197 ? 0.302 6.988 2.279 1 98.44 197 ILE B N 1
ATOM 4122 C CA . ILE B 1 197 ? 1.189 6.203 3.129 1 98.44 197 ILE B CA 1
ATOM 4123 C C . ILE B 1 197 ? 2.076 7.137 3.951 1 98.44 197 ILE B C 1
ATOM 4125 O O . ILE B 1 197 ? 2.754 8.008 3.4 1 98.44 197 ILE B O 1
ATOM 4129 N N . SER B 1 198 ? 2.092 7.039 5.254 1 98.06 198 SER B N 1
ATOM 4130 C CA . SER B 1 198 ? 2.959 7.75 6.188 1 98.06 198 SER B CA 1
ATOM 4131 C C . SER B 1 198 ? 3.645 6.785 7.148 1 98.06 198 SER B C 1
ATOM 4133 O O . SER B 1 198 ? 3.02 5.844 7.641 1 98.06 198 SER B O 1
ATOM 4135 N N . PHE B 1 199 ? 4.883 6.992 7.383 1 98.75 199 PHE B N 1
ATOM 4136 C CA . PHE B 1 199 ? 5.629 6.133 8.289 1 98.75 199 PHE B CA 1
ATOM 4137 C C . PHE B 1 199 ? 6.301 6.957 9.383 1 98.75 199 PHE B C 1
ATOM 4139 O O . PHE B 1 199 ? 7 7.93 9.094 1 98.75 199 PHE B O 1
ATOM 4146 N N . VAL B 1 200 ? 6.043 6.633 10.594 1 98.5 200 VAL B N 1
ATOM 4147 C CA . VAL B 1 200 ? 6.672 7.176 11.789 1 98.5 200 VAL B CA 1
ATOM 4148 C C . VAL B 1 200 ? 7.559 6.109 12.438 1 98.5 200 VAL B C 1
ATOM 4150 O O . VAL B 1 200 ? 7.102 5 12.711 1 98.5 200 VAL B O 1
ATOM 4153 N N . ASP B 1 201 ? 8.773 6.391 12.719 1 98.19 201 ASP B N 1
ATOM 4154 C CA . ASP B 1 201 ? 9.68 5.359 13.203 1 98.19 201 ASP B CA 1
ATOM 4155 C C . ASP B 1 201 ? 9.461 5.102 14.695 1 98.19 201 ASP B C 1
ATOM 4157 O O . ASP B 1 201 ? 8.508 5.609 15.289 1 98.19 201 ASP B O 1
ATOM 4161 N N . ASP B 1 202 ? 10.312 4.285 15.352 1 98.12 202 ASP B N 1
ATOM 4162 C CA . ASP B 1 202 ? 10.125 3.818 16.719 1 98.12 202 ASP B CA 1
ATOM 4163 C C . ASP B 1 202 ? 10.508 4.898 17.719 1 98.12 202 ASP B C 1
ATOM 4165 O O . ASP B 1 202 ? 10.312 4.73 18.938 1 98.12 202 ASP B O 1
ATOM 4169 N N . LYS B 1 203 ? 11.031 6.02 17.297 1 97.31 203 LYS B N 1
ATOM 4170 C CA . LYS B 1 203 ? 11.32 7.172 18.141 1 97.31 203 LYS B CA 1
ATOM 4171 C C . LYS B 1 203 ? 10.281 8.273 17.953 1 97.31 203 LYS B C 1
ATOM 4173 O O . LYS B 1 203 ? 10.484 9.406 18.391 1 97.31 203 LYS B O 1
ATOM 4178 N N . ASP B 1 204 ? 9.227 8 17.234 1 97.19 204 ASP B N 1
ATOM 4179 C CA . ASP B 1 204 ? 8.094 8.883 17 1 97.19 204 ASP B CA 1
ATOM 4180 C C . ASP B 1 204 ? 8.469 10.039 16.078 1 97.19 204 ASP B C 1
ATOM 4182 O O . ASP B 1 204 ? 8 11.164 16.25 1 97.19 204 ASP B O 1
ATOM 4186 N N . ILE B 1 205 ? 9.336 9.781 15.164 1 96.81 205 ILE B N 1
ATOM 4187 C CA . ILE B 1 205 ? 9.773 10.758 14.172 1 96.81 205 ILE B CA 1
ATOM 4188 C C . ILE B 1 205 ? 9.164 10.43 12.812 1 96.81 205 ILE B C 1
ATOM 4190 O O . ILE B 1 205 ? 9.195 9.281 12.375 1 96.81 205 ILE B O 1
ATOM 4194 N N . ASN B 1 206 ? 8.562 11.445 12.164 1 96.06 206 ASN B N 1
ATOM 4195 C CA . ASN B 1 206 ? 8.109 11.266 10.789 1 96.06 206 ASN B CA 1
ATOM 4196 C C . ASN B 1 206 ? 9.266 10.945 9.852 1 96.06 206 ASN B C 1
ATOM 4198 O O . ASN B 1 206 ? 10.242 11.703 9.789 1 96.06 206 ASN B O 1
ATOM 4202 N N . ARG B 1 207 ? 9.141 9.859 9.055 1 97.81 207 ARG B N 1
ATOM 4203 C CA . ARG B 1 207 ? 10.289 9.445 8.25 1 97.81 207 ARG B CA 1
ATOM 4204 C C . ARG B 1 207 ? 9.93 9.406 6.766 1 97.81 207 ARG B C 1
ATOM 4206 O O . ARG B 1 207 ? 10.805 9.555 5.91 1 97.81 207 ARG B O 1
ATOM 4213 N N . PHE B 1 208 ? 8.664 9.25 6.5 1 97.94 208 PHE B N 1
ATOM 4214 C CA . PHE B 1 208 ? 8.344 9.086 5.086 1 97.94 208 PHE B CA 1
ATOM 4215 C C . PHE B 1 208 ? 6.871 9.398 4.836 1 97.94 208 PHE B C 1
ATOM 4217 O O . PHE B 1 208 ? 6 8.984 5.609 1 97.94 208 PHE B O 1
ATOM 4224 N N . PHE B 1 209 ? 6.605 10.133 3.758 1 96.5 209 PHE B N 1
ATOM 4225 C CA . PHE B 1 209 ? 5.309 10.312 3.119 1 96.5 209 PHE B CA 1
ATOM 4226 C C . PHE B 1 209 ? 5.391 10 1.629 1 96.5 209 PHE B C 1
ATOM 4228 O O . PHE B 1 209 ? 6.266 10.516 0.931 1 96.5 209 PHE B O 1
ATOM 4235 N N . ASN B 1 210 ? 4.484 9.086 1.122 1 97.19 210 ASN B N 1
ATOM 4236 C CA . ASN B 1 210 ? 4.488 8.961 -0.332 1 97.19 210 ASN B CA 1
ATOM 4237 C C . ASN B 1 210 ? 3.984 10.242 -1.001 1 97.19 210 ASN B C 1
ATOM 4239 O O . ASN B 1 210 ? 3.445 11.125 -0.334 1 97.19 210 ASN B O 1
ATOM 4243 N N . GLU B 1 211 ? 4.219 10.43 -2.27 1 93.38 211 GLU B N 1
ATOM 4244 C CA . GLU B 1 211 ? 3.895 11.656 -2.992 1 93.38 211 GLU B CA 1
ATOM 4245 C C . GLU B 1 211 ? 2.494 11.594 -3.592 1 93.38 211 GLU B C 1
ATOM 4247 O O . GLU B 1 211 ? 1.84 10.547 -3.547 1 93.38 211 GLU B O 1
ATOM 4252 N N . GLY B 1 212 ? 2.039 12.789 -4.105 1 88.12 212 GLY B N 1
ATOM 4253 C CA . GLY B 1 212 ? 0.74 12.875 -4.75 1 88.12 212 GLY B CA 1
ATOM 4254 C C . GLY B 1 212 ? -0.305 13.578 -3.906 1 88.12 212 GLY B C 1
ATOM 4255 O O . GLY B 1 212 ? -0.028 13.977 -2.773 1 88.12 212 GLY B O 1
ATOM 4256 N N . PRO B 1 213 ? -1.459 13.695 -4.488 1 87 213 PRO B N 1
ATOM 4257 C CA . PRO B 1 213 ? -2.541 14.352 -3.752 1 87 213 PRO B CA 1
ATOM 4258 C C . PRO B 1 213 ? -2.971 13.57 -2.514 1 87 213 PRO B C 1
ATOM 4260 O O . PRO B 1 213 ? -3.041 12.336 -2.551 1 87 213 PRO B O 1
ATOM 4263 N N . LYS B 1 214 ? -3.168 14.336 -1.448 1 90 214 LYS B N 1
ATOM 4264 C CA . LYS B 1 214 ? -3.545 13.719 -0.181 1 90 214 LYS B CA 1
ATOM 4265 C C . LYS B 1 214 ? -4.777 14.391 0.415 1 90 214 LYS B C 1
ATOM 4267 O O . LYS B 1 214 ? -4.906 15.617 0.365 1 90 214 LYS B O 1
ATOM 4272 N N . VAL B 1 215 ? -5.598 13.594 0.955 1 86.75 215 VAL B N 1
ATOM 4273 C CA . VAL B 1 215 ? -6.754 14.102 1.688 1 86.75 215 VAL B CA 1
ATOM 4274 C C . VAL B 1 215 ? -6.305 14.719 3.01 1 86.75 215 VAL B C 1
ATOM 4276 O O . VAL B 1 215 ? -6.824 15.75 3.43 1 86.75 215 VAL B O 1
ATOM 4279 N N . PHE B 1 216 ? -5.406 14.109 3.637 1 82.38 216 PHE B N 1
ATOM 4280 C CA . PHE B 1 216 ? -4.754 14.641 4.828 1 82.38 216 PHE B CA 1
ATOM 4281 C C . PHE B 1 216 ? -3.367 15.172 4.488 1 82.38 216 PHE B C 1
ATOM 4283 O O . PHE B 1 216 ? -2.459 14.398 4.18 1 82.38 216 PHE B O 1
ATOM 4290 N N . LYS B 1 217 ? -3.27 16.391 4.535 1 84 217 LYS B N 1
ATOM 4291 C CA . LYS B 1 217 ? -2.033 17.016 4.078 1 84 217 LYS B CA 1
ATOM 4292 C C . LYS B 1 217 ? -0.849 16.594 4.941 1 84 217 LYS B C 1
ATOM 4294 O O . LYS B 1 217 ? -0.982 16.453 6.16 1 84 217 LYS B O 1
ATOM 4299 N N . ARG B 1 218 ? 0.184 16.422 4.289 1 87.62 218 ARG B N 1
ATOM 4300 C CA . ARG B 1 218 ? 1.453 16.031 4.891 1 87.62 218 ARG B CA 1
ATOM 4301 C C . ARG B 1 218 ? 2.6 16.891 4.355 1 87.62 218 ARG B C 1
ATOM 4303 O O . ARG B 1 218 ? 3.264 16.5 3.391 1 87.62 218 ARG B O 1
ATOM 4310 N N . PRO B 1 219 ? 2.836 17.938 4.984 1 88.69 219 PRO B N 1
ATOM 4311 C CA . PRO B 1 219 ? 3.938 18.766 4.477 1 88.69 219 PRO B CA 1
ATOM 4312 C C . PRO B 1 219 ? 5.293 18.062 4.59 1 88.69 219 PRO B C 1
ATOM 4314 O O . PRO B 1 219 ? 5.605 17.484 5.633 1 88.69 219 PRO B O 1
ATOM 4317 N N . GLY B 1 220 ? 6.031 18.172 3.549 1 88.12 220 GLY B N 1
ATOM 4318 C CA . GLY B 1 220 ? 7.367 17.609 3.543 1 88.12 220 GLY B CA 1
ATOM 4319 C C . GLY B 1 220 ? 8.219 18.062 4.711 1 88.12 220 GLY B C 1
ATOM 4320 O O . GLY B 1 220 ? 9.07 17.312 5.203 1 88.12 220 GLY B O 1
ATOM 4321 N N . MET B 1 221 ? 7.996 19.219 5.184 1 87.88 221 MET B N 1
ATOM 4322 C CA . MET B 1 221 ? 8.773 19.797 6.273 1 87.88 221 MET B CA 1
ATOM 4323 C C . MET B 1 221 ? 8.562 19.031 7.57 1 87.88 221 MET B C 1
ATOM 4325 O O . MET B 1 221 ? 9.312 19.188 8.531 1 87.88 221 MET B O 1
ATOM 4329 N N . ALA B 1 222 ? 7.539 18.266 7.57 1 91.12 222 ALA B N 1
ATOM 4330 C CA . ALA B 1 222 ? 7.273 17.469 8.766 1 91.12 222 ALA B CA 1
ATOM 4331 C C . ALA B 1 222 ? 8.258 16.312 8.875 1 91.12 222 ALA B C 1
ATOM 4333 O O . ALA B 1 222 ? 8.406 15.719 9.945 1 91.12 222 ALA B O 1
ATOM 4334 N N . ILE B 1 223 ? 8.844 15.953 7.84 1 91.75 223 ILE B N 1
ATOM 4335 C CA . ILE B 1 223 ? 9.805 14.852 7.844 1 91.75 223 ILE B CA 1
ATOM 4336 C C . ILE B 1 223 ? 10.953 15.172 8.797 1 91.75 223 ILE B C 1
ATOM 4338 O O . ILE B 1 223 ? 11.453 16.297 8.828 1 91.75 223 ILE B O 1
ATOM 4342 N N . ASP B 1 224 ? 11.305 14.227 9.672 1 91.44 224 ASP B N 1
ATOM 4343 C CA . ASP B 1 224 ? 12.391 14.242 10.656 1 91.44 224 ASP B CA 1
ATOM 4344 C C . ASP B 1 224 ? 12.023 15.102 11.859 1 91.44 224 ASP B C 1
ATOM 4346 O O . ASP B 1 224 ? 12.898 15.508 12.633 1 91.44 224 ASP B O 1
ATOM 4350 N N . ARG B 1 225 ? 10.75 15.414 11.938 1 90.5 225 ARG B N 1
ATOM 4351 C CA . ARG B 1 225 ? 10.211 16.016 13.164 1 90.5 225 ARG B CA 1
ATOM 4352 C C . ARG B 1 225 ? 9.336 15.008 13.914 1 90.5 225 ARG B C 1
ATOM 4354 O O . ARG B 1 225 ? 8.852 14.039 13.328 1 90.5 225 ARG B O 1
ATOM 4361 N N . ASP B 1 226 ? 9.156 15.328 15.148 1 92.62 226 ASP B N 1
ATOM 4362 C CA . ASP B 1 226 ? 8.312 14.477 15.977 1 92.62 226 ASP B CA 1
ATOM 4363 C C . ASP B 1 226 ? 6.859 14.523 15.508 1 92.62 226 ASP B C 1
ATOM 4365 O O . ASP B 1 226 ? 6.344 15.594 15.164 1 92.62 226 ASP B O 1
ATOM 4369 N N . VAL B 1 227 ? 6.223 13.383 15.5 1 94.31 227 VAL B N 1
ATOM 4370 C CA . VAL B 1 227 ? 4.863 13.258 14.977 1 94.31 227 VAL B CA 1
ATOM 4371 C C . VAL B 1 227 ? 3.9 14.062 15.844 1 94.31 227 VAL B C 1
ATOM 4373 O O . VAL B 1 227 ? 2.883 14.562 15.359 1 94.31 227 VAL B O 1
ATOM 4376 N N . PHE B 1 228 ? 4.188 14.273 17.094 1 90.44 228 PHE B N 1
ATOM 4377 C CA . PHE B 1 228 ? 3.283 14.953 18.016 1 90.44 228 PHE B CA 1
ATOM 4378 C C . PHE B 1 228 ? 3.178 16.438 17.672 1 90.44 228 PHE B C 1
ATOM 4380 O O . PHE B 1 228 ? 2.139 17.062 17.906 1 90.44 228 PHE B O 1
ATOM 4387 N N . SER B 1 229 ? 4.23 16.938 17.109 1 87 229 SER B N 1
ATOM 4388 C CA . SER B 1 229 ? 4.246 18.344 16.75 1 87 229 SER B CA 1
ATOM 4389 C C . SER B 1 229 ? 3.297 18.625 15.586 1 87 229 SER B C 1
ATOM 4391 O O . SER B 1 229 ? 2.971 19.781 15.305 1 87 229 SER B O 1
ATOM 4393 N N . CYS B 1 230 ? 2.934 17.578 14.914 1 85.12 230 CYS B N 1
ATOM 4394 C CA . CYS B 1 230 ? 2.088 17.719 13.734 1 85.12 230 CYS B CA 1
ATOM 4395 C C . CYS B 1 230 ? 0.615 17.766 14.125 1 85.12 230 CYS B C 1
ATOM 4397 O O . CYS B 1 230 ? -0.255 17.906 13.266 1 85.12 230 CYS B O 1
ATOM 4399 N N . HIS B 1 231 ? 0.326 17.719 15.367 1 84.19 231 HIS B N 1
ATOM 4400 C CA . HIS B 1 231 ? -1.049 17.656 15.852 1 84.19 231 HIS B CA 1
ATOM 4401 C C . HIS B 1 231 ? -1.324 18.766 16.859 1 84.19 231 HIS B C 1
ATOM 4403 O O . HIS B 1 231 ? -0.448 19.125 17.656 1 84.19 231 HIS B O 1
ATOM 4409 N N . PRO B 1 232 ? -2.607 19.219 16.797 1 82.88 232 PRO B N 1
ATOM 4410 C CA . PRO B 1 232 ? -2.979 20.156 17.859 1 82.88 232 PRO B CA 1
ATOM 4411 C C . PRO B 1 232 ? -2.871 19.547 19.25 1 82.88 232 PRO B C 1
ATOM 4413 O O . PRO B 1 232 ? -2.943 18.328 19.406 1 82.88 232 PRO B O 1
ATOM 4416 N N . PRO B 1 233 ? -2.695 20.406 20.156 1 82.56 233 PRO B N 1
ATOM 4417 C CA . PRO B 1 233 ? -2.494 19.938 21.531 1 82.56 233 PRO B CA 1
ATOM 4418 C C . PRO B 1 233 ? -3.617 19.016 22.016 1 82.56 233 PRO B C 1
ATOM 4420 O O . PRO B 1 233 ? -3.357 18.031 22.703 1 82.56 233 PRO B O 1
ATOM 4423 N N . LYS B 1 234 ? -4.812 19.281 21.656 1 81.31 234 LYS B N 1
ATOM 4424 C CA . LYS B 1 234 ? -5.957 18.516 22.125 1 81.31 234 LYS B CA 1
ATOM 4425 C C . LYS B 1 234 ? -5.934 17.094 21.578 1 81.31 234 LYS B C 1
ATOM 4427 O O . LYS B 1 234 ? -6.516 16.188 22.172 1 81.31 234 LYS B O 1
ATOM 4432 N N . ILE B 1 235 ? -5.258 16.875 20.516 1 83.94 235 ILE B N 1
ATOM 4433 C CA . ILE B 1 235 ? -5.266 15.594 19.828 1 83.94 235 ILE B CA 1
ATOM 4434 C C . ILE B 1 235 ? -4.02 14.797 20.203 1 83.94 235 ILE B C 1
ATOM 4436 O O . ILE B 1 235 ? -4.016 13.562 20.125 1 83.94 235 ILE B O 1
ATOM 4440 N N . GLU B 1 236 ? -2.967 15.438 20.625 1 87.31 236 GLU B N 1
ATOM 4441 C CA . GLU B 1 236 ? -1.652 14.852 20.875 1 87.31 236 GLU B CA 1
ATOM 4442 C C . GLU B 1 236 ? -1.744 13.664 21.844 1 87.31 236 GLU B C 1
ATOM 4444 O O . GLU B 1 236 ? -1.148 12.617 21.594 1 87.31 236 GLU B O 1
ATOM 4449 N N . PRO B 1 237 ? -2.537 13.773 22.953 1 89.44 237 PRO B N 1
ATOM 4450 C CA . PRO B 1 237 ? -2.609 12.633 23.875 1 89.44 237 PRO B CA 1
ATOM 4451 C C . PRO B 1 237 ? -3.186 11.383 23.219 1 89.44 237 PRO B C 1
ATOM 4453 O O . PRO B 1 237 ? -2.74 10.266 23.5 1 89.44 237 PRO B O 1
ATOM 4456 N N . MET B 1 238 ? -4.102 11.555 22.391 1 90.31 238 MET B N 1
ATOM 4457 C CA . MET B 1 238 ? -4.691 10.414 21.703 1 90.31 238 MET B CA 1
ATOM 4458 C C . MET B 1 238 ? -3.666 9.742 20.797 1 90.31 238 MET B C 1
ATOM 4460 O O . MET B 1 238 ? -3.58 8.508 20.75 1 90.31 238 MET B O 1
ATOM 4464 N N . VAL B 1 239 ? -2.947 10.5 20.094 1 91.44 239 VAL B N 1
ATOM 4465 C CA . VAL B 1 239 ? -1.902 9.977 19.219 1 91.44 239 VAL B CA 1
ATOM 4466 C C . VAL B 1 239 ? -0.881 9.203 20.047 1 91.44 239 VAL B C 1
ATOM 4468 O O . VAL B 1 239 ? -0.504 8.086 19.688 1 91.44 239 VAL B O 1
ATOM 4471 N N . ARG B 1 240 ? -0.52 9.789 21.125 1 94.38 240 ARG B N 1
ATOM 4472 C CA . ARG B 1 240 ? 0.441 9.141 22.016 1 94.38 240 ARG B CA 1
ATOM 4473 C C . ARG B 1 240 ? -0.084 7.797 22.5 1 94.38 240 ARG B C 1
ATOM 4475 O O . ARG B 1 240 ? 0.667 6.82 22.578 1 94.38 240 ARG B O 1
ATOM 4482 N N . ASN B 1 241 ? -1.336 7.789 22.828 1 95.12 241 ASN B N 1
ATOM 4483 C CA . ASN B 1 241 ? -1.945 6.555 23.312 1 95.12 241 ASN B CA 1
ATOM 4484 C C . ASN B 1 241 ? -1.908 5.461 22.25 1 95.12 241 ASN B C 1
ATOM 4486 O O . ASN B 1 241 ? -1.602 4.309 22.547 1 95.12 241 ASN B O 1
ATOM 4490 N N . ILE B 1 242 ? -2.201 5.785 21.047 1 95.19 242 ILE B N 1
ATOM 4491 C CA . ILE B 1 242 ? -2.197 4.828 19.953 1 95.19 242 ILE B CA 1
ATOM 4492 C C . ILE B 1 242 ? -0.786 4.285 19.734 1 95.19 242 ILE B C 1
ATOM 4494 O O . ILE B 1 242 ? -0.582 3.072 19.688 1 95.19 242 ILE B O 1
ATOM 4498 N N . LEU B 1 243 ? 0.187 5.184 19.719 1 96.88 243 LEU B N 1
ATOM 4499 C CA . LEU B 1 243 ? 1.563 4.777 19.469 1 96.88 243 LEU B CA 1
ATOM 4500 C C . LEU B 1 243 ? 2.096 3.916 20.609 1 96.88 243 LEU B C 1
ATOM 4502 O O . LEU B 1 243 ? 2.809 2.936 20.375 1 96.88 243 LEU B O 1
ATOM 4506 N N . ASN B 1 244 ? 1.731 4.289 21.828 1 96.94 244 ASN B N 1
ATOM 4507 C CA . ASN B 1 244 ? 2.15 3.502 22.984 1 96.94 244 ASN B CA 1
ATOM 4508 C C . ASN B 1 244 ? 1.545 2.102 22.969 1 96.94 244 ASN B C 1
ATOM 4510 O O . ASN B 1 244 ? 2.205 1.129 23.328 1 96.94 244 ASN B O 1
ATOM 4514 N N . SER B 1 245 ? 0.331 2.031 22.562 1 97.5 245 SER B N 1
ATOM 4515 C CA . SER B 1 245 ? -0.309 0.723 22.469 1 97.5 245 SER B CA 1
ATOM 4516 C C . SER B 1 245 ? 0.411 -0.178 21.469 1 97.5 245 SER B C 1
ATOM 4518 O O . SER B 1 245 ? 0.476 -1.395 21.672 1 97.5 245 SER B O 1
ATOM 4520 N N . PHE B 1 246 ? 0.908 0.366 20.422 1 98.06 246 PHE B N 1
ATOM 4521 C CA . PHE B 1 246 ? 1.676 -0.381 19.438 1 98.06 246 PHE B CA 1
ATOM 4522 C C . PHE B 1 246 ? 3.023 -0.809 20 1 98.06 246 PHE B C 1
ATOM 4524 O O . PHE B 1 246 ? 3.422 -1.968 19.875 1 98.06 246 PHE B O 1
ATOM 4531 N N . ARG B 1 247 ? 3.645 0.099 20.656 1 97.19 247 ARG B N 1
ATOM 4532 C CA . ARG B 1 247 ? 4.953 -0.169 21.234 1 97.19 247 ARG B CA 1
ATOM 4533 C C . ARG B 1 247 ? 4.867 -1.28 22.281 1 97.19 247 ARG B C 1
ATOM 4535 O O . ARG B 1 247 ? 5.738 -2.148 22.344 1 97.19 247 ARG B O 1
ATOM 4542 N N . GLU B 1 248 ? 3.828 -1.276 23.031 1 96.88 248 GLU B N 1
ATOM 4543 C CA . GLU B 1 248 ? 3.637 -2.232 24.125 1 96.88 248 GLU B CA 1
ATOM 4544 C C . GLU B 1 248 ? 3.068 -3.551 23.609 1 96.88 248 GLU B C 1
ATOM 4546 O O . GLU B 1 248 ? 3.07 -4.555 24.312 1 96.88 248 GLU B O 1
ATOM 4551 N N . GLY B 1 249 ? 2.574 -3.529 22.453 1 96.88 249 GLY B N 1
ATOM 4552 C CA . GLY B 1 249 ? 2.07 -4.754 21.859 1 96.88 249 GLY B CA 1
ATOM 4553 C C . GLY B 1 249 ? 0.635 -5.062 22.25 1 96.88 249 GLY B C 1
ATOM 4554 O O . GLY B 1 249 ? 0.155 -6.176 22.031 1 96.88 249 GLY B O 1
ATOM 4555 N N . THR B 1 250 ? -0.065 -4.109 22.812 1 97 250 THR B N 1
ATOM 4556 C CA . THR B 1 250 ? -1.447 -4.332 23.219 1 97 250 THR B CA 1
ATOM 4557 C C . THR B 1 250 ? -2.391 -4.199 22.031 1 97 250 THR B C 1
ATOM 4559 O O . THR B 1 250 ? -3.504 -4.73 22.047 1 97 250 THR B O 1
ATOM 4562 N N . LYS B 1 251 ? -2.016 -3.467 21.016 1 97 251 LYS B N 1
ATOM 4563 C CA . LYS B 1 251 ? -2.73 -3.361 19.75 1 97 251 LYS B CA 1
ATOM 4564 C C . LYS B 1 251 ? -1.77 -3.457 18.578 1 97 251 LYS B C 1
ATOM 4566 O O . LYS B 1 251 ? -0.594 -3.107 18.688 1 97 251 LYS B O 1
ATOM 4571 N N . ASP B 1 252 ? -2.32 -3.902 17.469 1 97.75 252 ASP B N 1
ATOM 4572 C CA . ASP B 1 252 ? -1.525 -3.969 16.234 1 97.75 252 ASP B CA 1
ATOM 4573 C C . ASP B 1 252 ? -2.092 -3.043 15.164 1 97.75 252 ASP B C 1
ATOM 4575 O O . ASP B 1 252 ? -1.401 -2.711 14.203 1 97.75 252 ASP B O 1
ATOM 4579 N N . SER B 1 253 ? -3.318 -2.697 15.367 1 97.88 253 SER B N 1
ATOM 4580 C CA . SER B 1 253 ? -3.986 -1.889 14.352 1 97.88 253 SER B CA 1
ATOM 4581 C C . SER B 1 253 ? -5.172 -1.131 14.938 1 97.88 253 SER B C 1
ATOM 4583 O O . SER B 1 253 ? -5.82 -1.61 15.875 1 97.88 253 SER B O 1
ATOM 4585 N N . VAL B 1 254 ? -5.395 0.083 14.453 1 96.12 254 VAL B N 1
ATOM 4586 C CA . VAL B 1 254 ? -6.539 0.912 14.82 1 96.12 254 VAL B CA 1
ATOM 4587 C C . VAL B 1 254 ? -7.168 1.513 13.57 1 96.12 254 VAL B C 1
ATOM 4589 O O . VAL B 1 254 ? -6.688 2.521 13.047 1 96.12 254 VAL B O 1
ATOM 4592 N N . PRO B 1 255 ? -8.242 0.89 13.023 1 96.19 255 PRO B N 1
ATOM 4593 C CA . PRO B 1 255 ? -8.977 1.464 11.898 1 96.19 255 PRO B CA 1
ATOM 4594 C C . PRO B 1 255 ? -9.969 2.541 12.328 1 96.19 255 PRO B C 1
ATOM 4596 O O . PRO B 1 255 ? -10.625 2.404 13.359 1 96.19 255 PRO B O 1
ATOM 4599 N N . VAL B 1 256 ? -10.039 3.607 11.578 1 93.56 256 VAL B N 1
ATOM 4600 C CA . VAL B 1 256 ? -10.977 4.695 11.82 1 93.56 256 VAL B CA 1
ATOM 4601 C C . VAL B 1 256 ? -11.711 5.043 10.531 1 93.56 256 VAL B C 1
ATOM 4603 O O . VAL B 1 256 ? -11.109 5.539 9.578 1 93.56 256 VAL B O 1
ATOM 4606 N N . TRP B 1 257 ? -12.977 4.734 10.461 1 93.69 257 TRP B N 1
ATOM 4607 C CA . TRP B 1 257 ? -13.828 5.164 9.352 1 93.69 257 TRP B CA 1
ATOM 4608 C C . TRP B 1 257 ? -14.305 6.598 9.555 1 93.69 257 TRP B C 1
ATOM 4610 O O . TRP B 1 257 ? -14.703 6.977 10.656 1 93.69 257 TRP B O 1
ATOM 4620 N N . MET B 1 258 ? -14.258 7.426 8.5 1 91.94 258 MET B N 1
ATOM 4621 C CA . MET B 1 258 ? -14.719 8.805 8.617 1 91.94 258 MET B CA 1
ATOM 4622 C C . MET B 1 258 ? -15.164 9.352 7.27 1 91.94 258 MET B C 1
ATOM 4624 O O . MET B 1 258 ? -14.82 8.797 6.227 1 91.94 258 MET B O 1
ATOM 4628 N N . ASN B 1 259 ? -15.953 10.391 7.375 1 89 259 ASN B N 1
ATOM 4629 C CA . ASN B 1 259 ? -16.328 11.156 6.191 1 89 259 ASN B CA 1
ATOM 4630 C C . ASN B 1 259 ? -15.469 12.414 6.047 1 89 259 ASN B C 1
ATOM 4632 O O . ASN B 1 259 ? -15.359 13.203 6.988 1 89 259 ASN B O 1
ATOM 4636 N N . LYS B 1 260 ? -14.82 12.531 5 1 86.69 260 LYS B N 1
ATOM 4637 C CA . LYS B 1 260 ? -14.031 13.719 4.688 1 86.69 260 LYS B CA 1
ATOM 4638 C C . LYS B 1 260 ? -14.391 14.273 3.309 1 86.69 260 LYS B C 1
ATOM 4640 O O . LYS B 1 260 ? -14.281 13.562 2.305 1 86.69 260 LYS B O 1
ATOM 4645 N N . ASN B 1 261 ? -14.883 15.531 3.33 1 81.12 261 ASN B N 1
ATOM 4646 C CA . ASN B 1 261 ? -15.258 16.203 2.088 1 81.12 261 ASN B CA 1
ATOM 4647 C C . ASN B 1 261 ? -16.281 15.391 1.303 1 81.12 261 ASN B C 1
ATOM 4649 O O . ASN B 1 261 ? -16.156 15.234 0.087 1 81.12 261 ASN B O 1
ATOM 4653 N N . GLY B 1 262 ? -17.172 14.711 1.995 1 86.19 262 GLY B N 1
ATOM 4654 C CA . GLY B 1 262 ? -18.266 13.992 1.366 1 86.19 262 GLY B CA 1
ATOM 4655 C C . GLY B 1 262 ? -17.875 12.609 0.892 1 86.19 262 GLY B C 1
ATOM 4656 O O . GLY B 1 262 ? -18.656 11.938 0.217 1 86.19 262 GLY B O 1
ATOM 4657 N N . ARG B 1 263 ? -16.734 12.188 1.235 1 93.81 263 ARG B N 1
ATOM 4658 C CA . ARG B 1 263 ? -16.266 10.875 0.821 1 93.81 263 ARG B CA 1
ATOM 4659 C C . ARG B 1 263 ? -15.938 10 2.029 1 93.81 263 ARG B C 1
ATOM 4661 O O . ARG B 1 263 ? -15.43 10.492 3.039 1 93.81 263 ARG B O 1
ATOM 4668 N N . THR B 1 264 ? -16.172 8.711 1.9 1 94.88 264 THR B N 1
ATOM 4669 C CA . THR B 1 264 ? -15.891 7.773 2.982 1 94.88 264 THR B CA 1
ATOM 4670 C C . THR B 1 264 ? -14.422 7.355 2.963 1 94.88 264 THR B C 1
ATOM 4672 O O . THR B 1 264 ? -13.945 6.797 1.975 1 94.88 264 THR B O 1
ATOM 4675 N N . MET B 1 265 ? -13.789 7.684 4.051 1 95.5 265 MET B N 1
ATOM 4676 C CA . MET B 1 265 ? -12.367 7.371 4.172 1 95.5 265 MET B CA 1
ATOM 4677 C C . MET B 1 265 ? -12.133 6.332 5.262 1 95.5 265 MET B C 1
ATOM 4679 O O . MET B 1 265 ? -12.867 6.281 6.25 1 95.5 265 MET B O 1
ATOM 4683 N N . LEU B 1 266 ? -11.188 5.5 5.035 1 96.94 266 LEU B N 1
ATOM 4684 C CA . LEU B 1 266 ? -10.672 4.613 6.074 1 96.94 266 LEU B CA 1
ATOM 4685 C C . LEU B 1 266 ? -9.219 4.957 6.41 1 96.94 266 LEU B C 1
ATOM 4687 O O . LEU B 1 266 ? -8.344 4.883 5.547 1 96.94 266 LEU B O 1
ATOM 4691 N N . VAL B 1 267 ? -8.992 5.418 7.594 1 95.81 267 VAL B N 1
ATOM 4692 C CA . VAL B 1 267 ? -7.652 5.648 8.125 1 95.81 267 VAL B CA 1
ATOM 4693 C C . VAL B 1 267 ? -7.254 4.492 9.039 1 95.81 267 VAL B C 1
ATOM 4695 O O . VAL B 1 267 ? -7.984 4.148 9.977 1 95.81 267 VAL B O 1
ATOM 4698 N N . THR B 1 268 ? -6.16 3.916 8.789 1 97.44 268 THR B N 1
ATOM 4699 C CA . THR B 1 268 ? -5.703 2.801 9.609 1 97.44 268 THR B CA 1
ATOM 4700 C C . THR B 1 268 ? -4.289 3.053 10.125 1 97.44 268 THR B C 1
ATOM 4702 O O . THR B 1 268 ? -3.379 3.336 9.344 1 97.44 268 THR B O 1
ATOM 4705 N N . TYR B 1 269 ? -4.129 3.016 11.414 1 97.25 269 TYR B N 1
ATOM 4706 C CA . TYR B 1 269 ? -2.826 3.006 12.078 1 97.25 269 TYR B CA 1
ATOM 4707 C C . TYR B 1 269 ? -2.387 1.583 12.391 1 97.25 269 TYR B C 1
ATOM 4709 O O . TYR B 1 269 ? -3.164 0.792 12.93 1 97.25 269 TYR B O 1
ATOM 4717 N N . MET B 1 270 ? -1.149 1.292 12.078 1 98.69 270 MET B N 1
ATOM 4718 C CA . MET B 1 270 ? -0.698 -0.084 12.266 1 98.69 270 MET B CA 1
ATOM 4719 C C . MET B 1 270 ? 0.709 -0.119 12.852 1 98.69 270 MET B C 1
ATOM 4721 O O . MET B 1 270 ? 1.562 0.69 12.477 1 98.69 270 MET B O 1
ATOM 4725 N N . ALA B 1 271 ? 0.938 -1.048 13.758 1 98.81 271 ALA B N 1
ATOM 4726 C CA . ALA B 1 271 ? 2.291 -1.299 14.242 1 98.81 271 ALA B CA 1
ATOM 4727 C C . ALA B 1 271 ? 3.154 -1.944 13.164 1 98.81 271 ALA B C 1
ATOM 4729 O O . ALA B 1 271 ? 2.744 -2.922 12.531 1 98.81 271 ALA B O 1
ATOM 4730 N N . VAL B 1 272 ? 4.273 -1.384 12.914 1 98.75 272 VAL B N 1
ATOM 4731 C CA . VAL B 1 272 ? 5.258 -1.978 12.016 1 98.75 272 VAL B CA 1
ATOM 4732 C C . VAL B 1 272 ? 6.281 -2.775 12.82 1 98.75 272 VAL B C 1
ATOM 4734 O O . VAL B 1 272 ? 6.98 -2.219 13.672 1 98.75 272 VAL B O 1
ATOM 4737 N N . ARG B 1 273 ? 6.324 -4.039 12.555 1 98.19 273 ARG B N 1
ATOM 4738 C CA . ARG B 1 273 ? 7.242 -4.922 13.266 1 98.19 273 ARG B CA 1
ATOM 4739 C C . ARG B 1 273 ? 8.055 -5.762 12.297 1 98.19 273 ARG B C 1
ATOM 4741 O O . ARG B 1 273 ? 7.582 -6.105 11.211 1 98.19 273 ARG B O 1
ATOM 4748 N N . ASP B 1 274 ? 9.25 -6.062 12.633 1 94.88 274 ASP B N 1
ATOM 4749 C CA . ASP B 1 274 ? 10.062 -6.934 11.781 1 94.88 274 ASP B CA 1
ATOM 4750 C C . ASP B 1 274 ? 9.766 -8.406 12.07 1 94.88 274 ASP B C 1
ATOM 4752 O O . ASP B 1 274 ? 8.805 -8.727 12.773 1 94.88 274 ASP B O 1
ATOM 4756 N N . LYS B 1 275 ? 10.547 -9.273 11.445 1 90.19 275 LYS B N 1
ATOM 4757 C CA . LYS B 1 275 ? 10.312 -10.719 11.539 1 90.19 275 LYS B CA 1
ATOM 4758 C C . LYS B 1 275 ? 10.453 -11.211 12.977 1 90.19 275 LYS B C 1
ATOM 4760 O O . LYS B 1 275 ? 9.844 -12.211 13.352 1 90.19 275 LYS B O 1
ATOM 4765 N N . GLU B 1 276 ? 11.25 -10.523 13.742 1 93.12 276 GLU B N 1
ATOM 4766 C CA . GLU B 1 276 ? 11.453 -10.883 15.141 1 93.12 276 GLU B CA 1
ATOM 4767 C C . GLU B 1 276 ? 10.438 -10.195 16.047 1 93.12 276 GLU B C 1
ATOM 4769 O O . GLU B 1 276 ? 10.594 -10.172 17.266 1 93.12 276 GLU B O 1
ATOM 4774 N N . GLN B 1 277 ? 9.508 -9.492 15.555 1 95.19 277 GLN B N 1
ATOM 4775 C CA . GLN B 1 277 ? 8.406 -8.844 16.25 1 95.19 277 GLN B CA 1
ATOM 4776 C C . GLN B 1 277 ? 8.875 -7.598 16.984 1 95.19 277 GLN B C 1
ATOM 4778 O O . GLN B 1 277 ? 8.211 -7.133 17.922 1 95.19 277 GLN B O 1
ATOM 4783 N N . LYS B 1 278 ? 9.992 -7.188 16.594 1 97 278 LYS B N 1
ATOM 4784 C CA . LYS B 1 278 ? 10.461 -5.914 17.141 1 97 278 LYS B CA 1
ATOM 4785 C C . LYS B 1 278 ? 9.711 -4.742 16.516 1 97 278 LYS B C 1
ATOM 4787 O O . LYS B 1 278 ? 9.578 -4.66 15.289 1 97 278 LYS B O 1
ATOM 4792 N N . TYR B 1 279 ? 9.266 -3.883 17.422 1 98.31 279 TYR B N 1
ATOM 4793 C CA . TYR B 1 279 ? 8.57 -2.682 16.969 1 98.31 279 TYR B CA 1
ATOM 4794 C C . TYR B 1 279 ? 9.523 -1.729 16.266 1 98.31 279 TYR B C 1
ATOM 4796 O O . TYR B 1 279 ? 10.539 -1.329 16.828 1 98.31 279 TYR B O 1
ATOM 4804 N N . LEU B 1 280 ? 9.195 -1.333 14.984 1 98.5 280 LEU B N 1
ATOM 4805 C CA . LEU B 1 280 ? 10.055 -0.46 14.188 1 98.5 280 LEU B CA 1
ATOM 4806 C C . LEU B 1 280 ? 9.406 0.907 14 1 98.5 280 LEU B C 1
ATOM 4808 O O . LEU B 1 280 ? 10.062 1.855 13.562 1 98.5 280 LEU B O 1
ATOM 4812 N N . GLY B 1 281 ? 8.102 1.015 14.281 1 98.69 281 GLY B N 1
ATOM 4813 C CA . GLY B 1 281 ? 7.379 2.266 14.102 1 98.69 281 GLY B CA 1
ATOM 4814 C C . GLY B 1 281 ? 5.902 2.07 13.805 1 98.69 281 GLY B C 1
ATOM 4815 O O . GLY B 1 281 ? 5.344 1.011 14.094 1 98.69 281 GLY B O 1
ATOM 4816 N N . THR B 1 282 ? 5.27 3.135 13.289 1 98.75 282 THR B N 1
ATOM 4817 C CA . THR B 1 282 ? 3.842 3.152 13 1 98.75 282 THR B CA 1
ATOM 4818 C C . THR B 1 282 ? 3.586 3.547 11.547 1 98.75 282 THR B C 1
ATOM 4820 O O . THR B 1 282 ? 4.184 4.5 11.047 1 98.75 282 THR B O 1
ATOM 4823 N N . LEU B 1 283 ? 2.807 2.707 10.906 1 98.81 283 LEU B N 1
ATOM 4824 C CA . LEU B 1 283 ? 2.33 2.988 9.562 1 98.81 283 LEU B CA 1
ATOM 4825 C C . LEU B 1 283 ? 0.917 3.561 9.594 1 98.81 283 LEU B C 1
ATOM 4827 O O . LEU B 1 283 ? 0.034 3.01 10.25 1 98.81 283 LEU B O 1
ATOM 4831 N N . GLU B 1 284 ? 0.74 4.703 8.984 1 97.81 284 GLU B N 1
ATOM 4832 C CA . GLU B 1 284 ? -0.588 5.266 8.758 1 97.81 284 GLU B CA 1
ATOM 4833 C C . GLU B 1 284 ? -0.97 5.195 7.285 1 97.81 284 GLU B C 1
ATOM 4835 O O . GLU B 1 284 ? -0.241 5.695 6.426 1 97.81 284 GLU B O 1
ATOM 4840 N N . ILE B 1 285 ? -2.105 4.566 6.984 1 98.25 285 ILE B N 1
ATOM 4841 C CA . ILE B 1 285 ? -2.594 4.559 5.609 1 98.25 285 ILE B CA 1
ATOM 4842 C C . ILE B 1 285 ? -3.992 5.172 5.555 1 98.25 285 ILE B C 1
ATOM 4844 O O . ILE B 1 285 ? -4.789 4.996 6.477 1 98.25 285 ILE B O 1
ATOM 4848 N N . VAL B 1 286 ? -4.211 5.934 4.504 1 97.25 286 VAL B N 1
ATOM 4849 C CA . VAL B 1 286 ? -5.527 6.5 4.215 1 97.25 286 VAL B CA 1
ATOM 4850 C C . VAL B 1 286 ? -6.035 5.969 2.879 1 97.25 286 VAL B C 1
ATOM 4852 O O . VAL B 1 286 ? -5.32 6.016 1.873 1 97.25 286 VAL B O 1
ATOM 4855 N N . GLN B 1 287 ? -7.215 5.438 2.91 1 97.56 287 GLN B N 1
ATOM 4856 C CA . GLN B 1 287 ? -7.809 4.906 1.689 1 97.56 287 GLN B CA 1
ATOM 4857 C C . GLN B 1 287 ? -9.188 5.508 1.439 1 97.56 287 GLN B C 1
ATOM 4859 O O . GLN B 1 287 ? -10.031 5.539 2.34 1 97.56 287 GLN B O 1
ATOM 4864 N N . ASP B 1 288 ? -9.383 6.078 0.222 1 96.75 288 ASP B N 1
ATOM 4865 C CA . ASP B 1 288 ? -10.711 6.469 -0.233 1 96.75 288 ASP B CA 1
ATOM 4866 C C . ASP B 1 288 ? -11.555 5.246 -0.578 1 96.75 288 ASP B C 1
ATOM 4868 O O . ASP B 1 288 ? -11.25 4.516 -1.523 1 96.75 288 ASP B O 1
ATOM 4872 N N . MET B 1 289 ? -12.664 5.023 0.117 1 97.25 289 MET B N 1
ATOM 4873 C CA . MET B 1 289 ? -13.383 3.756 0.037 1 97.25 289 MET B CA 1
ATOM 4874 C C . MET B 1 289 ? -14.617 3.885 -0.845 1 97.25 289 MET B C 1
ATOM 4876 O O . MET B 1 289 ? -15.477 3.002 -0.851 1 97.25 289 MET B O 1
ATOM 4880 N N . GLU B 1 290 ? -14.641 4.965 -1.633 1 95.94 290 GLU B N 1
ATOM 4881 C CA . GLU B 1 290 ? -15.82 5.184 -2.467 1 95.94 290 GLU B CA 1
ATOM 4882 C C . GLU B 1 290 ? -16 4.051 -3.477 1 95.94 290 GLU B C 1
ATOM 4884 O O . GLU B 1 290 ? -17.125 3.68 -3.805 1 95.94 290 GLU B O 1
ATOM 4889 N N . PHE B 1 291 ? -14.922 3.52 -4.012 1 95.69 291 PHE B N 1
ATOM 4890 C CA . PHE B 1 291 ? -15.016 2.412 -4.957 1 95.69 291 PHE B CA 1
ATOM 4891 C C . PHE B 1 291 ? -15.68 1.204 -4.312 1 95.69 291 PHE B C 1
ATOM 4893 O O . PHE B 1 291 ? -16.484 0.517 -4.953 1 95.69 291 PHE B O 1
ATOM 4900 N N . ALA B 1 292 ? -15.336 0.896 -3.117 1 96 292 ALA B N 1
ATOM 4901 C CA . ALA B 1 292 ? -15.906 -0.236 -2.391 1 96 292 ALA B CA 1
ATOM 4902 C C . ALA B 1 292 ? -17.375 0.021 -2.035 1 96 292 ALA B C 1
ATOM 4904 O O . ALA B 1 292 ? -18.203 -0.878 -2.139 1 96 292 ALA B O 1
ATOM 4905 N N . LYS B 1 293 ? -17.609 1.238 -1.625 1 94.38 293 LYS B N 1
ATOM 4906 C CA . LYS B 1 293 ? -18.984 1.63 -1.335 1 94.38 293 LYS B CA 1
ATOM 4907 C C . LYS B 1 293 ? -19.891 1.398 -2.543 1 94.38 293 LYS B C 1
ATOM 4909 O O . LYS B 1 293 ? -20.953 0.799 -2.418 1 94.38 293 LYS B O 1
ATOM 4914 N N . GLU B 1 294 ? -19.422 1.859 -3.639 1 93.88 294 GLU B N 1
ATOM 4915 C CA . GLU B 1 294 ? -20.172 1.693 -4.875 1 93.88 294 GLU B CA 1
ATOM 4916 C C . GLU B 1 294 ? -20.406 0.218 -5.191 1 93.88 294 GLU B C 1
ATOM 4918 O O . GLU B 1 294 ? -21.5 -0.177 -5.594 1 93.88 294 GLU B O 1
ATOM 4923 N N . HIS B 1 295 ? -19.391 -0.596 -5 1 93.69 295 HIS B N 1
ATOM 4924 C CA . HIS B 1 295 ? -19.469 -2.02 -5.309 1 93.69 295 HIS B CA 1
ATOM 4925 C C . HIS B 1 295 ? -20.469 -2.723 -4.395 1 93.69 295 HIS B C 1
ATOM 4927 O O . HIS B 1 295 ? -21.344 -3.453 -4.871 1 93.69 295 HIS B O 1
ATOM 4933 N N . PHE B 1 296 ? -20.375 -2.533 -3.139 1 92.38 296 PHE B N 1
ATOM 4934 C CA . PHE B 1 296 ? -21.141 -3.322 -2.18 1 92.38 296 PHE B CA 1
ATOM 4935 C C . PHE B 1 296 ? -22.547 -2.758 -2.01 1 92.38 296 PHE B C 1
ATOM 4937 O O . PHE B 1 296 ? -23.484 -3.494 -1.69 1 92.38 296 PHE B O 1
ATOM 4944 N N . GLU B 1 297 ? -22.703 -1.504 -2.182 1 87.19 297 GLU B N 1
ATOM 4945 C CA . GLU B 1 297 ? -24.047 -0.938 -2.09 1 87.19 297 GLU B CA 1
ATOM 4946 C C . GLU B 1 297 ? -24.828 -1.157 -3.383 1 87.19 297 GLU B C 1
ATOM 4948 O O . GLU B 1 297 ? -26.047 -1.249 -3.363 1 87.19 297 GLU B O 1
ATOM 4953 N N . ASN B 1 298 ? -24.125 -1.126 -4.57 1 75.5 298 ASN B N 1
ATOM 4954 C CA . ASN B 1 298 ? -24.812 -1.321 -5.844 1 75.5 298 ASN B CA 1
ATOM 4955 C C . ASN B 1 298 ? -24.828 -2.791 -6.254 1 75.5 298 ASN B C 1
ATOM 4957 O O . ASN B 1 298 ? -25.359 -3.143 -7.305 1 75.5 298 ASN B O 1
ATOM 4961 N N . ALA B 1 299 ? -23.797 -3.75 -5.859 1 63.72 299 ALA B N 1
ATOM 4962 C CA . ALA B 1 299 ? -23.719 -5.164 -6.219 1 63.72 299 ALA B CA 1
ATOM 4963 C C . ALA B 1 299 ? -25.094 -5.824 -6.176 1 63.72 299 ALA B C 1
ATOM 4965 O O . ALA B 1 299 ? -25.281 -6.918 -6.715 1 63.72 299 ALA B O 1
ATOM 4966 N N . GLY B 1 300 ? -26.031 -5.355 -5.504 1 48.88 300 GLY B N 1
ATOM 4967 C CA . GLY B 1 300 ? -27.328 -5.934 -5.848 1 48.88 300 GLY B CA 1
ATOM 4968 C C . GLY B 1 300 ? -27.625 -5.879 -7.332 1 48.88 300 GLY B C 1
ATOM 4969 O O . GLY B 1 300 ? -28.594 -6.473 -7.797 1 48.88 300 GLY B O 1
ATOM 4970 N N . GLN B 1 301 ? -26.984 -4.922 -8.016 1 44.59 301 GLN B N 1
ATOM 4971 C CA . GLN B 1 301 ? -27.453 -4.855 -9.398 1 44.59 301 GLN B CA 1
ATOM 4972 C C . GLN B 1 301 ? -26.578 -5.719 -10.305 1 44.59 301 GLN B C 1
ATOM 4974 O O . GLN B 1 301 ? -26.922 -5.957 -11.469 1 44.59 301 GLN B O 1
ATOM 4979 N N . GLY B 1 302 ? -26.328 -6.93 -10.383 1 42.62 302 GLY B N 1
ATOM 4980 C CA . GLY B 1 302 ? -25.953 -8.109 -11.148 1 42.62 302 GLY B CA 1
ATOM 4981 C C . GLY B 1 302 ? -24.672 -7.914 -11.945 1 42.62 302 GLY B C 1
ATOM 4982 O O . GLY B 1 302 ? -24.469 -8.586 -12.961 1 42.62 302 GLY B O 1
ATOM 4983 N N . MET B 1 303 ? -23.797 -6.957 -11.789 1 40.69 303 MET B N 1
ATOM 4984 C CA . MET B 1 303 ? -22.812 -6.922 -12.859 1 40.69 303 MET B CA 1
ATOM 4985 C C . MET B 1 303 ? -21.828 -8.086 -12.734 1 40.69 303 MET B C 1
ATOM 4987 O O . MET B 1 303 ? -21.188 -8.258 -11.695 1 40.69 303 MET B O 1
ATOM 4991 N N . SER B 1 304 ? -22.062 -9.156 -13.312 1 39.66 304 SER B N 1
ATOM 4992 C CA . SER B 1 304 ? -21.297 -10.383 -13.516 1 39.66 304 SER B CA 1
ATOM 4993 C C . SER B 1 304 ? -19.922 -10.07 -14.109 1 39.66 304 SER B C 1
ATOM 4995 O O . SER B 1 304 ? -19.828 -9.531 -15.211 1 39.66 304 SER B O 1
ATOM 4997 N N . MET B 1 305 ? -19.031 -9.469 -13.453 1 42.5 305 MET B N 1
ATOM 4998 C CA . MET B 1 305 ? -17.734 -9.367 -14.109 1 42.5 305 MET B CA 1
ATOM 4999 C C . MET B 1 305 ? -17.219 -10.742 -14.508 1 42.5 305 MET B C 1
ATOM 5001 O O . MET B 1 305 ? -17.562 -11.75 -13.883 1 42.5 305 MET B O 1
ATOM 5005 N N . PRO B 1 306 ? -16.625 -10.859 -15.586 1 41.53 306 PRO B N 1
ATOM 5006 C CA . PRO B 1 306 ? -16.078 -12.148 -16.031 1 41.53 306 PRO B CA 1
ATOM 5007 C C . PRO B 1 306 ? -15.242 -12.836 -14.961 1 41.53 306 PRO B C 1
ATOM 5009 O O . PRO B 1 306 ? -14.641 -12.164 -14.117 1 41.53 306 PRO B O 1
ATOM 5012 N N . ASP B 1 307 ? -15.633 -14.008 -14.547 1 43.72 307 ASP B N 1
ATOM 5013 C CA . ASP B 1 307 ? -14.977 -14.898 -13.586 1 43.72 307 ASP B CA 1
ATOM 5014 C C . ASP B 1 307 ? -13.453 -14.875 -13.773 1 43.72 307 ASP B C 1
ATOM 5016 O O . ASP B 1 307 ? -12.938 -15.406 -14.75 1 43.72 307 ASP B O 1
ATOM 5020 N N . PRO B 1 308 ? -12.82 -13.898 -13.242 1 42.72 308 PRO B N 1
ATOM 5021 C CA . PRO B 1 308 ? -11.367 -13.828 -13.414 1 42.72 308 PRO B CA 1
ATOM 5022 C C . PRO B 1 308 ? -10.656 -15.07 -12.891 1 42.72 308 PRO B C 1
ATOM 5024 O O . PRO B 1 308 ? -9.422 -15.133 -12.906 1 42.72 308 PRO B O 1
ATOM 5027 N N . SER B 1 309 ? -11.422 -15.969 -12.281 1 43.94 309 SER B N 1
ATOM 5028 C CA . SER B 1 309 ? -10.75 -17.172 -11.812 1 43.94 309 SER B CA 1
ATOM 5029 C C . SER B 1 309 ? -9.758 -17.688 -12.852 1 43.94 309 SER B C 1
ATOM 5031 O O . SER B 1 309 ? -8.922 -18.547 -12.547 1 43.94 309 SER B O 1
ATOM 5033 N N . SER B 1 310 ? -10.062 -17.109 -14.062 1 41.62 310 SER B N 1
ATOM 5034 C CA . SER B 1 310 ? -9.203 -17.641 -15.117 1 41.62 310 SER B CA 1
ATOM 5035 C C . SER B 1 310 ? -7.797 -17.062 -15.031 1 41.62 310 SER B C 1
ATOM 5037 O O . SER B 1 310 ? -6.871 -17.547 -15.68 1 41.62 310 SER B O 1
ATOM 5039 N N . LEU B 1 311 ? -7.734 -15.977 -14.383 1 42.44 311 LEU B N 1
ATOM 5040 C CA . LEU B 1 311 ? -6.414 -15.359 -14.352 1 42.44 311 LEU B CA 1
ATOM 5041 C C . LEU B 1 311 ? -5.496 -16.094 -13.383 1 42.44 311 LEU B C 1
ATOM 5043 O O . LEU B 1 311 ? -4.289 -15.844 -13.344 1 42.44 311 LEU B O 1
ATOM 5047 N N . TYR B 1 312 ? -6.203 -16.906 -12.484 1 46.38 312 TYR B N 1
ATOM 5048 C CA . TYR B 1 312 ? -5.402 -17.641 -11.516 1 46.38 312 TYR B CA 1
ATOM 5049 C C . TYR B 1 312 ? -5.805 -19.109 -11.477 1 46.38 312 TYR B C 1
ATOM 5051 O O . TYR B 1 312 ? -6.98 -19.438 -11.641 1 46.38 312 TYR B O 1
#

Sequence (624 aa):
MLLVVIKGAFNDGMITPKLVAQIREIAIHYAKKGDLLYPHLKTKYDISGPSDVMWTVDDEIRDELNRLGKFIDYGPSWYEKFEVVLKRIEEMIYKENNILFPICAVNFSKEEWYRVYQDSKDYAECFNVKHEVWEEAEEALKNASSESYLSQSTANDTDLKDGISEKKFPDGEIVMPGGHMSVRQLTAILNTIPLEISFVDDKDINRFFNEGPKVFKRPGMAIDRDVFSCHPPKIEPMVRNILNSFREGTKDSVPVWMNKNGRTMLVTYMAVRDKEQKYLGTLEIVQDMEFAKEHFENAGQGMSMPDPSSLYMLLVVIKGAFNDGMITPKLVAQIREIAIHYAKKGDLLYPHLKTKYDISGPSDVMWTVDDEIRDELNRLGKFIDYGPSWYEKFEVVLKRIEEMIYKENNILFPICAVNFSKEEWYRVYQDSKDYAECFNVKHEVWEEAEEALKNASSESYLSQSTANDTDLKDGISEKKFPDGEIVMPGGHMSVRQLTAILNTIPLEISFVDDKDINRFFNEGPKVFKRPGMAIDRDVFSCHPPKIEPMVRNILNSFREGTKDSVPVWMNKNGRTMLVTYMAVRDKEQKYLGTLEIVQDMEFAKEHFENAGQGMSMPDPSSLY

InterPro domains:
  IPR012312 Hemerythrin-like [PF01814] (24-103)

Solvent-accessible surface area (backbone atoms only — not comparable to full-atom values): 35300 Å² total; per-residue (Å²): 109,66,64,58,53,50,50,50,30,48,77,67,70,57,73,41,73,66,56,52,55,53,60,52,37,50,47,55,58,45,48,49,44,46,65,58,45,34,28,49,36,29,72,75,67,68,43,44,65,70,36,54,53,50,46,52,49,46,51,51,49,45,51,49,47,55,57,57,62,70,54,84,71,83,48,74,69,50,50,52,54,49,49,52,51,52,52,50,51,50,52,48,52,49,45,39,68,71,44,52,50,52,53,46,64,73,66,55,50,70,69,54,49,37,50,45,53,61,43,51,69,77,51,75,72,45,90,87,43,72,87,75,86,56,64,69,44,55,55,52,52,57,53,46,68,49,39,73,44,32,67,78,70,59,77,76,83,77,91,82,80,73,77,84,66,76,47,58,56,71,74,47,74,45,80,52,98,42,31,43,45,33,54,64,55,49,53,22,44,52,47,54,46,85,45,48,46,36,36,26,37,69,82,43,28,24,28,34,36,54,66,76,94,58,93,69,82,72,51,70,79,48,50,77,30,54,52,57,51,69,40,56,76,88,35,32,62,59,54,49,50,55,53,47,32,31,71,72,60,78,39,57,64,50,79,43,68,45,76,54,95,90,36,48,30,40,38,35,40,31,44,22,40,43,98,84,65,45,70,52,23,39,37,39,37,39,33,77,41,55,68,55,44,51,45,60,68,46,54,81,59,72,79,74,64,74,74,52,64,64,78,101,110,67,64,57,53,50,51,51,30,48,77,67,69,58,73,43,73,66,56,53,55,54,60,53,38,51,46,56,58,44,48,49,41,45,64,59,44,34,28,49,36,28,73,75,67,67,43,43,66,71,35,53,54,51,46,50,49,46,49,52,50,45,51,50,47,55,57,58,63,69,54,87,72,81,47,73,68,49,52,53,53,50,49,53,51,50,50,51,50,50,53,47,52,50,45,39,68,72,44,52,50,54,52,46,63,72,67,54,50,70,69,54,48,37,48,45,54,58,44,52,69,78,53,75,74,46,90,88,43,71,87,75,86,56,65,70,43,54,53,52,51,56,53,44,66,48,40,73,42,31,66,76,69,58,77,73,79,76,91,82,78,78,75,86,66,77,45,58,52,70,73,45,74,46,79,53,97,41,33,45,46,33,52,65,55,49,54,21,45,53,48,54,46,86,45,49,45,36,36,28,36,69,83,45,28,24,27,33,34,55,66,76,94,59,92,69,81,72,51,70,81,48,49,75,30,53,52,57,50,70,40,55,75,88,35,30,62,57,53,51,51,55,53,48,32,31,69,72,62,79,40,58,65,51,78,44,72,44,75,54,97,90,36,48,32,39,36,35,40,31,47,22,40,45,98,85,64,45,69,53,22,38,38,38,38,38,32,78,40,56,69,56,44,52,46,60,68,48,55,82,67,65,80,75,64,73,74,52,62,62,77,101

Organism: Butyrivibrio fibrisolvens (NCBI:txid831)

pLDDT: mean 84.05, std 19.31, range [25.45, 98.81]

Secondary structure (DSSP, 8-state):
-HHHHHHHHHHTT---HHHHHHHTTHHHHHHHIIIIIHHHHHHHH---HHHHHHHHHHHHHHHHHHHHHT-S---HHHHHHHHHHHHHHHHHHHHIIIIIHHHHHHH--HHHHHHHHHHHTTSPPBTTBPPPP-HHHHHHHHHHHHHHTTTTTTTS-----S---------PEEEETTEEEEHHHHHHHHHHSSSEEEEEETTSBEEEE--S--SS---GGGTTSBGGGGS-TTTHHHHHHHHHHHHHTS-SEEEEEEEETTEEEEEEEEEEE-TT--EEEEEEEEEE-HHHHHHHHHTTS------GGGG-/-HHHHHHHHHHTT---HHHHHHHTTHHHHHHHIIIIIHHHHHHHH---HHHHHHHHHHHHHHHHHHHHHT-S---HHHHHHHHHHHHHHHHHHHHIIIIIHHHHHHH--HHHHHHHHHHHTTSPPBTTBPPPP-HHHHHHHHHHHHHHTTTTTTTS-----S---------PEEEETTEEEEHHHHHHHHHHSSSEEEEEETTSBEE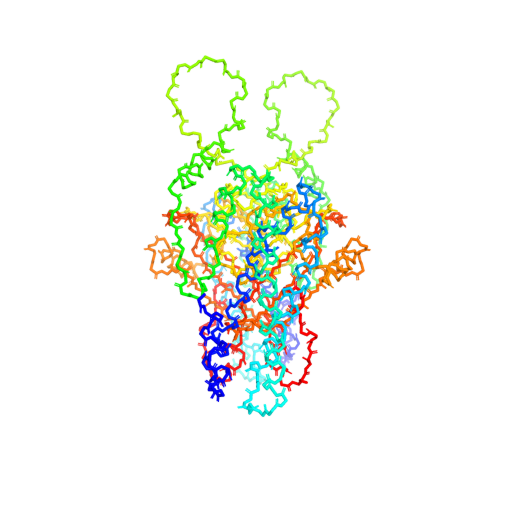EE--S--SS---GGGTTSBGGGGS-TTTHHHHHHHHHHHHHTS-SEEEEEEEETTEEEEEEEEEEE-TT--EEEEEEEEEE-HHHHHHHHHGGG------GGGG-

Foldseek 3Di:
DLLVVQVVCLVVVNDDLVSLVQVLLVLLVLLLCLQQAQLCCCFVVVPHVLSQVLNVLSVVLNVLSVVLSVDPDCDPVSSVSVVVSSVSVVVSVVCCVPPRVVVCVVPPDPLSVLLSLVLSVLTDDGPPDDRDDDVVSVVVVVVVVQPVLAPVPPPPDDDPDDDPPRSPSPQDWDQDPVGIGGPVVVLVVVQPPQKFKWWAWLVQFTADTRDDRDLDRDRPVSHRPHNLSSDRPVCSVVVVVVFVCLQVVVDAKDWDWDDGPNFIKIWMKGFDADPVRHTTTIMIIMHGCVVVVCCVVVVVPDPCDPPCVVVD/DLLVVQVVCLVVVNDDLVSLVQVLLVLLVLLLCLQQAQLCCCFPVVPHVLSQVLNVLSVVLNVLSVVLSVDDDCDPVSSVSVVVSSVSVVVSVVCCVPPRVVVCVVPPDPLSVLLSLVLSVLTDDGPPDDRDDDPVSVVVVVVVVQPVLQPVPPPPDPDPDDDPPRSPSPQDWDQDPVGIGGPVVVLVVVQPPQKFKWWAWLVQFTADTRDDRDLDRDRPVSHRPHNLSSDRPVCSVVVVVVFVCLQVVVDAKDWDWDDGPNFIKIWMKGFDADPVRHTTTIMIIIHGCVVVVCCVVVVVPPPCDPPCVVVD

Radius of gyration: 30.15 Å; Cα contacts (8 Å, |Δi|>4): 754; chains: 2; bounding box: 76×93×49 Å